Protein AF-A0A1G2BD97-F1 (afdb_monomer_lite)

Foldseek 3Di:
DDADLVVQVVLQPDDQKFWKDFADFDKAFQLVLCVVQVVLADPVLSVLCVVQVVQTGRDGPDPGDIAGDPDPPDPPDGTQMWGDAPSQWTAPPVQQKIKGLRHADPPDPDWDWDWFDDQLDLDIDTDTDHGNFAASLLSSQQSSVVSLCVVLVNDAFWRWGIKTFHDDPRDTPHIITIIRGDDRDALLVQWDPVPDALVVLAVQQVVCVVVVHDDDAFFTDSVDDQLLVLQQVLVNLLSQLQQQKAQGQPQLASRQWDADPNHIHGDRRSPIHGDDDDLEDDLSNLLSSLLRSLSSLLRHFTATSYEDECPPPDLLRQLVVLVVSCCVRTSNNVNNVVVNVVVCVVSVYDVVSNVVSNVVSSVGPSSSVSSPRRYHYPVCVVVCPPVSDDPDRDPDD

Secondary structure (DSSP, 8-state):
----HHHHHHHH---SEEEEEE-SEEEEPHHHHHHHHGGGS-HHHHHHHHHTGGGS--S-S-SS-EEE-SS---TTSPPEEEEEETTTEEEETTTTEEEES----TT---EEEEEE--TT-SS-EEEEEESSSB-HHHHHHHHHHHHHHHHTT---SEEEEEEEEEEETTEEEEEEEEEEES---BGGGG-B-TT--HHHHHHHHHHHHHHT---S-SB-B-SS-HHHHHHHHHHHHHHHHTTTEE--TTT-SGGGEEEETTEEEE---TT-EE----SS--HHHHHHHHHHHHHHHHHHSPPEEEEE--TT--HHHHHHHHHHHHHHH-HHHHHHHHHHHHHHHHTT--HHHHHHHHHHHTTSHHHHHHGGGTEEEHHHHHHHTTTT--SSS----

Structure (mmCIF, N/CA/C/O backbone):
data_AF-A0A1G2BD97-F1
#
_entry.id   AF-A0A1G2BD97-F1
#
loop_
_atom_site.group_PDB
_atom_site.id
_atom_site.type_symbol
_atom_site.label_atom_id
_atom_site.label_alt_id
_atom_site.label_comp_id
_atom_site.label_asym_id
_atom_site.label_entity_id
_atom_site.label_seq_id
_atom_site.pdbx_PDB_ins_code
_atom_site.Cartn_x
_atom_site.Cartn_y
_atom_site.Cartn_z
_atom_site.occupancy
_atom_site.B_iso_or_equiv
_atom_site.auth_seq_id
_atom_site.auth_comp_id
_atom_site.auth_asym_id
_atom_site.auth_atom_id
_atom_site.pdbx_PDB_model_num
ATOM 1 N N . MET A 1 1 ? -14.492 6.820 -13.952 1.00 38.59 1 MET A N 1
ATOM 2 C CA . MET A 1 1 ? -15.674 7.449 -13.309 1.00 38.59 1 MET A CA 1
ATOM 3 C C . MET A 1 1 ? -15.215 8.723 -12.612 1.00 38.59 1 MET A C 1
ATOM 5 O O . MET A 1 1 ? -14.287 8.653 -11.820 1.00 38.59 1 MET A O 1
ATOM 9 N N . ILE A 1 2 ? -15.790 9.882 -12.944 1.00 38.25 2 ILE A N 1
ATOM 10 C CA . ILE A 1 2 ? -15.318 11.190 -12.461 1.00 38.25 2 ILE A CA 1
ATOM 11 C C . ILE A 1 2 ? -16.111 11.569 -11.206 1.00 38.25 2 ILE A C 1
ATOM 13 O O . ILE A 1 2 ? -17.314 11.807 -11.270 1.00 38.25 2 ILE A O 1
ATOM 17 N N . LEU A 1 3 ? -15.440 11.599 -10.058 1.00 43.66 3 LEU A N 1
ATOM 18 C CA . LEU A 1 3 ? -15.994 12.122 -8.811 1.00 43.66 3 LEU A CA 1
ATOM 19 C C . LEU A 1 3 ? -16.348 13.609 -8.959 1.00 43.66 3 LEU A C 1
ATOM 21 O O . LEU A 1 3 ? -15.490 14.395 -9.336 1.00 43.66 3 LEU A O 1
ATOM 25 N N . ASP A 1 4 ? -17.556 14.055 -8.613 1.00 49.31 4 ASP A N 1
ATOM 26 C CA . ASP A 1 4 ? -17.856 15.494 -8.647 1.00 49.31 4 ASP A CA 1
ATOM 27 C C . ASP A 1 4 ? -17.074 16.242 -7.547 1.00 49.31 4 ASP A C 1
ATOM 29 O O . ASP A 1 4 ? -17.460 16.243 -6.373 1.00 49.31 4 ASP A O 1
ATOM 33 N N . ARG A 1 5 ? -15.974 16.917 -7.926 1.00 43.97 5 ARG A N 1
ATOM 34 C CA . ARG A 1 5 ? -15.131 17.717 -7.013 1.00 43.97 5 ARG A CA 1
ATOM 35 C C . ARG A 1 5 ? -15.967 18.683 -6.170 1.00 43.97 5 ARG A C 1
ATOM 37 O O . ARG A 1 5 ? -15.610 18.909 -5.015 1.00 43.97 5 ARG A O 1
ATOM 44 N N . LYS A 1 6 ? -17.065 19.249 -6.696 1.00 51.59 6 LYS A N 1
ATOM 45 C CA . LYS A 1 6 ? -17.904 20.200 -5.941 1.00 51.59 6 LYS A CA 1
ATOM 46 C C . LYS A 1 6 ? -18.540 19.556 -4.707 1.00 51.59 6 LYS A C 1
ATOM 48 O O . LYS A 1 6 ? -18.736 20.252 -3.718 1.00 51.59 6 LYS A O 1
ATOM 53 N N . LYS A 1 7 ? -18.800 18.245 -4.740 1.00 51.94 7 LYS A N 1
ATOM 54 C CA . LYS A 1 7 ? -19.331 17.478 -3.602 1.00 51.94 7 LYS A CA 1
ATOM 55 C C . LYS A 1 7 ? -18.240 17.049 -2.612 1.00 51.94 7 LYS A C 1
ATOM 57 O O . LYS A 1 7 ? -18.531 16.868 -1.438 1.00 51.94 7 LYS A O 1
ATOM 62 N N . ILE A 1 8 ? -16.988 16.916 -3.063 1.00 51.06 8 ILE A N 1
ATOM 63 C CA . ILE A 1 8 ? -15.884 16.347 -2.264 1.00 51.06 8 ILE A CA 1
ATOM 64 C C . ILE A 1 8 ? -14.983 17.411 -1.639 1.00 51.06 8 ILE A C 1
ATOM 66 O O . ILE A 1 8 ? -14.574 17.273 -0.491 1.00 51.06 8 ILE A O 1
ATOM 70 N N . VAL A 1 9 ? -14.656 18.484 -2.359 1.00 49.34 9 VAL A N 1
ATOM 71 C CA . VAL A 1 9 ? -13.725 19.512 -1.862 1.00 49.34 9 VAL A CA 1
ATOM 72 C C . VAL A 1 9 ? -14.177 20.184 -0.571 1.00 49.34 9 VAL A C 1
ATOM 74 O O . VAL A 1 9 ? -13.321 20.343 0.299 1.00 49.34 9 VAL A O 1
ATOM 77 N N . PRO A 1 10 ? -15.467 20.509 -0.370 1.00 53.56 10 PRO A N 1
ATOM 78 C CA . PRO A 1 10 ? -15.930 21.002 0.925 1.00 53.56 10 PRO A CA 1
ATOM 79 C C . PRO A 1 10 ? -15.654 20.017 2.076 1.00 53.56 10 PRO A C 1
ATOM 81 O O . PRO A 1 10 ? -15.359 20.444 3.187 1.00 53.56 10 PRO A O 1
ATOM 84 N N . LEU A 1 11 ? -15.667 18.704 1.803 1.00 51.34 11 LEU A N 1
ATOM 85 C CA . LEU A 1 11 ? -15.362 17.650 2.781 1.00 51.34 11 LEU A CA 1
ATOM 86 C C . LEU A 1 11 ? -13.851 17.476 3.023 1.00 51.34 11 LEU A C 1
ATOM 88 O O . LEU A 1 11 ? -13.441 17.027 4.092 1.00 51.34 11 LEU A O 1
ATOM 92 N N . LEU A 1 12 ? -13.009 17.834 2.047 1.00 51.12 12 LEU A N 1
ATOM 93 C CA . LEU A 1 12 ? -11.545 17.820 2.175 1.00 51.12 12 LEU A CA 1
ATOM 94 C C . LEU A 1 12 ? -11.005 19.088 2.852 1.00 51.12 12 LEU A C 1
ATOM 96 O O . LEU A 1 12 ? -10.004 19.019 3.569 1.00 51.12 12 LEU A O 1
ATOM 100 N N . GLN A 1 13 ? -11.689 20.227 2.695 1.00 48.03 13 GLN A N 1
ATOM 101 C CA . GLN A 1 13 ? -11.413 21.497 3.378 1.00 48.03 13 GLN A CA 1
ATOM 102 C C . GLN A 1 13 ? -11.859 21.453 4.846 1.00 48.03 13 GLN A C 1
ATOM 104 O O . GLN A 1 13 ? -12.668 22.244 5.326 1.00 48.03 13 GLN A O 1
ATOM 109 N N . THR A 1 14 ? -11.320 20.506 5.602 1.00 51.72 14 THR A N 1
ATOM 110 C CA . THR A 1 14 ? -11.560 20.449 7.042 1.00 51.72 14 THR A CA 1
ATOM 111 C C . THR A 1 14 ? -10.628 21.426 7.747 1.00 51.72 14 THR A C 1
ATOM 113 O O . THR A 1 14 ? -9.415 21.428 7.531 1.00 51.72 14 THR A O 1
ATOM 116 N N . LYS A 1 15 ? -11.194 22.271 8.619 1.00 54.69 15 LYS A N 1
ATOM 117 C CA . LYS A 1 15 ? -10.421 23.086 9.568 1.00 54.69 15 LYS A CA 1
ATOM 118 C C . LYS A 1 15 ? -9.355 22.198 10.228 1.00 54.69 15 LYS A C 1
ATOM 120 O O . LYS A 1 15 ? -9.660 21.078 10.636 1.00 54.69 15 LYS A O 1
ATOM 125 N N . LYS A 1 16 ? -8.118 22.700 10.392 1.00 72.69 16 LYS A N 1
ATOM 126 C CA . LYS A 1 16 ? -7.028 21.951 11.065 1.00 72.69 16 LYS A CA 1
ATOM 127 C C . LYS A 1 16 ? -7.453 21.408 12.436 1.00 72.69 16 LYS A C 1
ATOM 129 O O . LYS A 1 16 ? -6.976 20.357 12.844 1.00 72.69 16 LYS A O 1
ATOM 134 N N . LYS A 1 17 ? -8.360 22.106 13.127 1.00 84.00 17 LYS A N 1
ATOM 135 C CA . LYS A 1 17 ? -8.975 21.687 14.390 1.00 84.00 17 LYS A CA 1
ATOM 136 C C . LYS A 1 17 ? -10.422 21.254 14.151 1.00 84.00 17 LYS A C 1
ATOM 138 O O . LYS A 1 17 ? -11.190 22.012 13.561 1.00 84.00 17 LYS A O 1
ATOM 143 N N . VAL A 1 18 ? -10.779 20.080 14.660 1.00 86.12 18 VAL A N 1
ATOM 144 C CA . VAL A 1 18 ? -12.135 19.513 14.627 1.00 86.12 18 VAL A CA 1
ATOM 145 C C . VAL A 1 18 ? -12.583 19.140 16.039 1.00 86.12 18 VAL A C 1
ATOM 147 O O . VAL A 1 18 ? -11.763 19.026 16.954 1.00 86.12 18 VAL A O 1
ATOM 150 N N . LEU A 1 19 ? -13.890 18.979 16.222 1.00 87.75 19 LEU A N 1
ATOM 151 C CA . LEU A 1 19 ? -14.492 18.528 17.471 1.00 87.75 19 LEU A CA 1
ATOM 152 C C . LEU A 1 19 ? -15.050 17.123 17.271 1.00 87.75 19 LEU A C 1
ATOM 154 O O . LEU A 1 19 ? -15.710 16.854 16.270 1.00 87.75 19 LEU A O 1
ATOM 158 N N . LEU A 1 20 ? -14.758 16.240 18.218 1.00 89.81 20 LEU A N 1
ATOM 159 C CA . LEU A 1 20 ? -15.288 14.888 18.265 1.00 89.81 20 LEU A CA 1
ATOM 160 C C . LEU A 1 20 ? -16.358 14.805 19.346 1.00 89.81 20 LEU A C 1
ATOM 162 O O . LEU A 1 20 ? -16.101 15.123 20.509 1.00 89.81 20 LEU A O 1
ATOM 166 N N . TYR A 1 21 ? -17.543 14.366 18.952 1.00 88.75 21 TYR A N 1
ATOM 167 C CA . TYR A 1 21 ? -18.704 14.233 19.814 1.00 88.75 21 TYR A CA 1
ATOM 168 C C . TYR A 1 21 ? -18.969 12.757 20.112 1.00 88.75 21 TYR A C 1
ATOM 170 O O . TYR A 1 21 ? -18.804 11.919 19.219 1.00 88.75 21 TYR A O 1
ATOM 178 N N . PRO A 1 22 ? -19.381 12.432 21.345 1.00 89.56 22 PRO A N 1
ATOM 179 C CA . PRO A 1 22 ? -19.972 11.140 21.657 1.00 89.56 22 PRO A CA 1
ATOM 180 C C . PRO A 1 22 ? -21.259 10.941 20.865 1.00 89.56 22 PRO A C 1
ATOM 182 O O . PRO A 1 22 ? -22.059 11.872 20.757 1.00 89.56 22 PRO A O 1
ATOM 185 N N . VAL A 1 23 ? -21.463 9.739 20.340 1.00 86.81 23 VAL A N 1
ATOM 186 C CA . VAL A 1 23 ? -22.683 9.360 19.615 1.00 86.81 23 VAL A CA 1
ATOM 187 C C . VAL A 1 23 ? -23.145 7.970 20.012 1.00 86.81 23 VAL A C 1
ATOM 189 O O . VAL A 1 23 ? -22.402 7.222 20.653 1.00 86.81 23 VAL A O 1
ATOM 192 N N . ASP A 1 24 ? -24.369 7.640 19.617 1.00 88.06 24 ASP A N 1
ATOM 193 C CA . ASP A 1 24 ? -24.943 6.320 19.824 1.00 88.06 24 ASP A CA 1
ATOM 194 C C . ASP A 1 24 ? -24.174 5.257 19.033 1.00 88.06 24 ASP A C 1
ATOM 196 O O . ASP A 1 24 ? -23.692 5.478 17.915 1.00 88.06 24 ASP A O 1
ATOM 200 N N . GLY A 1 25 ? -24.036 4.086 19.649 1.00 91.75 25 GLY A N 1
ATOM 201 C CA . GLY A 1 25 ? -23.240 2.997 19.111 1.00 91.75 25 GLY A CA 1
ATOM 202 C C . GLY A 1 25 ? -22.527 2.191 20.186 1.00 91.75 25 GLY A C 1
ATOM 203 O O . GLY A 1 25 ? -22.730 2.393 21.385 1.00 91.75 25 GLY A O 1
ATOM 204 N N . GLU A 1 26 ? -21.659 1.284 19.750 1.00 95.88 26 GLU A N 1
ATOM 205 C CA . GLU A 1 26 ? -20.876 0.431 20.638 1.00 95.88 26 GLU A CA 1
ATOM 206 C C . GLU A 1 26 ? -19.372 0.654 20.439 1.00 95.88 26 GLU A C 1
ATOM 208 O O . GLU A 1 26 ? -18.873 0.809 19.325 1.00 95.88 26 GLU A O 1
ATOM 213 N N . VAL A 1 27 ? -18.616 0.649 21.539 1.00 97.50 27 VAL A N 1
ATOM 214 C CA . VAL A 1 27 ? -17.155 0.524 21.492 1.00 97.50 27 VAL A CA 1
ATOM 215 C C . VAL A 1 27 ? -16.786 -0.933 21.719 1.00 97.50 27 VAL A C 1
ATOM 217 O O . VAL A 1 27 ? -17.135 -1.498 22.752 1.00 97.50 27 VAL A O 1
ATOM 220 N N . TYR A 1 28 ? -16.021 -1.523 20.809 1.00 98.19 28 TYR A N 1
ATOM 221 C CA . TYR A 1 28 ? -15.452 -2.859 20.946 1.00 98.19 28 TYR A CA 1
ATOM 222 C C . TYR A 1 28 ? -13.977 -2.793 21.344 1.00 98.19 28 TYR A C 1
ATOM 224 O O . TYR A 1 28 ? -13.225 -1.911 20.907 1.00 98.19 28 TYR A O 1
ATOM 232 N N . SER A 1 29 ? -13.537 -3.777 22.135 1.00 98.25 29 SER A N 1
ATOM 233 C CA . SER A 1 29 ? -12.117 -4.119 22.163 1.00 98.25 29 SER A CA 1
ATOM 234 C C . SER A 1 29 ? -11.727 -4.669 20.785 1.00 98.25 29 SER A C 1
ATOM 236 O O . SER A 1 29 ? -12.565 -5.204 20.053 1.00 98.25 29 SER A O 1
ATOM 238 N N . VAL A 1 30 ? -10.458 -4.540 20.401 1.00 98.25 30 VAL A N 1
ATOM 239 C CA . VAL A 1 30 ? -10.002 -5.042 19.093 1.00 98.25 30 VAL A CA 1
ATOM 240 C C . VAL A 1 30 ? -10.149 -6.565 19.033 1.00 98.25 30 VAL A C 1
ATOM 242 O O . VAL A 1 30 ? -10.576 -7.111 18.018 1.00 98.25 30 VAL A O 1
ATOM 245 N N . ALA A 1 31 ? -9.847 -7.244 20.141 1.00 98.00 31 ALA A N 1
ATOM 246 C CA . ALA A 1 31 ? -9.982 -8.687 20.282 1.00 98.00 31 ALA A CA 1
ATOM 247 C C . ALA A 1 31 ? -11.433 -9.165 20.078 1.00 98.00 31 ALA A C 1
ATOM 249 O O . ALA A 1 31 ? -11.668 -10.124 19.336 1.00 98.00 31 ALA A O 1
ATOM 250 N N . ASP A 1 32 ? -12.411 -8.497 20.695 1.00 98.25 32 ASP A N 1
ATOM 251 C CA . ASP A 1 32 ? -13.823 -8.888 20.588 1.00 98.25 32 ASP A CA 1
ATOM 252 C C . ASP A 1 32 ? -14.386 -8.608 19.196 1.00 98.25 32 ASP A C 1
ATOM 254 O O . ASP A 1 32 ? -15.091 -9.453 18.639 1.00 98.25 32 ASP A O 1
ATOM 258 N N . PHE A 1 33 ? -14.003 -7.480 18.586 1.00 98.38 33 PHE A N 1
ATOM 259 C CA . PHE A 1 33 ? -14.383 -7.171 17.208 1.00 98.38 33 PHE A CA 1
ATOM 260 C C . PHE A 1 33 ? -13.887 -8.250 16.235 1.00 98.38 33 PHE A C 1
ATOM 262 O O . PHE A 1 33 ? -14.657 -8.763 15.421 1.00 98.38 33 PHE A O 1
ATOM 269 N N . VAL A 1 34 ? -12.624 -8.676 16.372 1.00 98.12 34 VAL A N 1
ATOM 270 C CA . VAL A 1 34 ? -12.059 -9.766 15.561 1.00 98.12 34 VAL A CA 1
ATOM 271 C C . VAL A 1 34 ? -12.811 -11.077 15.781 1.00 98.12 34 VAL A C 1
ATOM 273 O O . VAL A 1 34 ? -13.137 -11.757 14.809 1.00 98.12 34 VAL A O 1
ATOM 276 N N . LYS A 1 35 ? -13.124 -11.452 17.028 1.00 97.56 35 LYS A N 1
ATOM 277 C CA . LYS A 1 35 ? -13.893 -12.679 17.309 1.00 97.56 35 LYS A CA 1
ATOM 278 C C . LYS A 1 35 ? -15.258 -12.664 16.614 1.00 97.56 35 LYS A C 1
ATOM 280 O O . LYS A 1 35 ? -15.633 -13.688 16.042 1.00 97.56 35 LYS A O 1
ATOM 285 N N . LYS A 1 36 ? -15.948 -11.518 16.639 1.00 97.25 36 LYS A N 1
ATOM 286 C CA . LYS A 1 36 ? -17.275 -11.312 16.037 1.00 97.25 36 LYS A CA 1
ATOM 287 C C . LYS A 1 36 ? -17.234 -11.338 14.504 1.00 97.25 36 LYS A C 1
ATOM 289 O O . LYS A 1 36 ? -18.116 -11.930 13.891 1.00 97.25 36 LYS A O 1
ATOM 294 N N . HIS A 1 37 ? -16.208 -10.748 13.883 1.00 98.00 37 HIS A N 1
ATOM 295 C CA . HIS A 1 37 ? -16.210 -10.457 12.442 1.00 98.00 37 HIS A CA 1
ATOM 296 C C . HIS A 1 37 ? -15.144 -11.176 11.601 1.00 98.00 37 HIS A C 1
ATOM 298 O O . HIS A 1 37 ? -15.114 -10.986 10.389 1.00 98.00 37 HIS A O 1
ATOM 304 N N . LYS A 1 38 ? -14.303 -12.054 12.169 1.00 95.44 38 LYS A N 1
ATOM 305 C CA . LYS A 1 38 ? -13.243 -12.782 11.426 1.00 95.44 38 LYS A CA 1
ATOM 306 C C . LYS A 1 38 ? -13.701 -13.520 10.160 1.00 95.44 38 LYS A C 1
ATOM 308 O O . LYS A 1 38 ? -12.872 -13.783 9.297 1.00 95.44 38 LYS A O 1
ATOM 313 N N . ALA A 1 39 ? -14.987 -13.858 10.048 1.00 96.81 39 ALA A N 1
ATOM 314 C CA . ALA A 1 39 ? -15.548 -14.570 8.902 1.00 96.81 39 ALA A CA 1
ATOM 315 C C . ALA A 1 39 ? -15.475 -13.782 7.581 1.00 96.81 39 ALA A C 1
ATOM 317 O O . ALA A 1 39 ? -15.546 -14.400 6.525 1.00 96.81 39 ALA A O 1
ATOM 318 N N . VAL A 1 40 ? -15.292 -12.454 7.626 1.00 96.38 40 VAL A N 1
ATOM 319 C CA . VAL A 1 40 ? -15.112 -11.626 6.415 1.00 96.38 40 VAL A CA 1
ATOM 320 C C . VAL A 1 40 ? -13.739 -11.804 5.756 1.00 96.38 40 VAL A C 1
ATOM 322 O O . VAL A 1 40 ? -13.516 -11.308 4.659 1.00 96.38 40 VAL A O 1
ATOM 325 N N . LEU A 1 41 ? -12.801 -12.485 6.422 1.00 96.56 41 LEU A N 1
ATOM 326 C CA . LEU A 1 41 ? -11.451 -12.734 5.920 1.00 96.56 41 LEU A CA 1
ATOM 327 C C . LEU A 1 41 ? -11.293 -14.181 5.449 1.00 96.56 41 LEU A C 1
ATOM 329 O O . LEU A 1 41 ? -11.968 -15.091 5.942 1.00 96.56 41 LEU A O 1
ATOM 333 N N . SER A 1 42 ? -10.342 -14.423 4.548 1.00 95.75 42 SER A N 1
ATOM 334 C CA . SER A 1 42 ? -10.014 -15.778 4.092 1.00 95.75 42 SER A CA 1
ATOM 335 C C . SER A 1 42 ? -9.467 -16.653 5.230 1.00 95.75 42 SER A C 1
ATOM 337 O O . SER A 1 42 ? -8.980 -16.165 6.252 1.00 95.75 42 SER A O 1
ATOM 339 N N . LYS A 1 43 ? -9.483 -17.983 5.057 1.00 96.75 43 LYS A N 1
ATOM 340 C CA . LYS A 1 43 ? -8.940 -18.923 6.061 1.00 96.75 43 LYS A CA 1
ATOM 341 C C . LYS A 1 43 ? -7.475 -18.633 6.414 1.00 96.75 43 LYS A C 1
ATOM 343 O O . LYS A 1 43 ? -7.094 -18.751 7.578 1.00 96.75 43 LYS A O 1
ATOM 348 N N . HIS A 1 44 ? -6.666 -18.252 5.425 1.00 96.12 44 HIS A N 1
ATOM 349 C CA . HIS A 1 44 ? -5.260 -17.904 5.628 1.00 96.12 44 HIS A CA 1
ATOM 350 C C . HIS A 1 44 ? -5.108 -16.637 6.485 1.00 96.12 44 HIS A C 1
ATOM 352 O O . HIS A 1 44 ? -4.363 -16.620 7.462 1.00 96.12 44 HIS A O 1
ATOM 358 N N . GLU A 1 45 ? -5.882 -15.599 6.187 1.00 98.00 45 GLU A N 1
ATOM 359 C CA . GLU A 1 45 ? -5.876 -14.340 6.938 1.00 98.00 45 GLU A CA 1
ATOM 360 C C . GLU A 1 45 ? -6.386 -14.517 8.373 1.00 98.00 45 GLU A C 1
ATOM 362 O O . GLU A 1 45 ? -5.810 -13.980 9.322 1.00 98.00 45 GLU A O 1
ATOM 367 N N . GLN A 1 46 ? -7.414 -15.348 8.564 1.00 98.12 46 GLN A N 1
ATOM 368 C CA . GLN A 1 46 ? -7.887 -15.729 9.897 1.00 98.12 46 GLN A CA 1
ATOM 369 C C . GLN A 1 46 ? -6.794 -16.429 10.719 1.00 98.12 46 GLN A C 1
ATOM 371 O O . GLN A 1 46 ? -6.713 -16.223 11.933 1.00 98.12 46 GLN A O 1
ATOM 376 N N . LEU A 1 47 ? -5.936 -17.235 10.084 1.00 97.62 47 LEU A N 1
ATOM 377 C CA . LEU A 1 47 ? -4.806 -17.879 10.754 1.00 97.62 47 LEU A CA 1
ATOM 378 C C . LEU A 1 47 ? -3.760 -16.852 11.214 1.00 97.62 47 LEU A C 1
ATOM 380 O O . LEU A 1 47 ? -3.277 -16.951 12.343 1.00 97.62 47 LEU A O 1
ATOM 384 N N . ILE A 1 48 ? -3.463 -15.837 10.396 1.00 98.19 48 ILE A N 1
ATOM 385 C CA . ILE A 1 48 ? -2.570 -14.728 10.778 1.00 98.19 48 ILE A CA 1
ATOM 386 C C . ILE A 1 48 ? -3.119 -14.010 12.015 1.00 98.19 48 ILE A C 1
ATOM 388 O O . ILE A 1 48 ? -2.382 -13.806 12.985 1.00 98.19 48 ILE A O 1
ATOM 392 N N . LEU A 1 49 ? -4.415 -13.678 12.027 1.00 97.62 49 LEU A N 1
ATOM 393 C CA . LEU A 1 49 ? -5.057 -13.062 13.193 1.00 97.62 49 LEU A CA 1
ATOM 394 C C . LEU A 1 49 ? -4.972 -13.957 14.431 1.00 97.62 49 LEU A C 1
ATOM 396 O O . LEU A 1 49 ? -4.609 -13.481 15.503 1.00 97.62 49 LEU A O 1
ATOM 400 N N . LYS A 1 50 ? -5.253 -15.258 14.293 1.00 97.38 50 LYS A N 1
ATOM 401 C CA . LYS A 1 50 ? -5.188 -16.222 15.401 1.00 97.38 50 LYS A CA 1
ATOM 402 C C . LYS A 1 50 ? -3.786 -16.291 16.015 1.00 97.38 50 LYS A C 1
ATOM 404 O O . LYS A 1 50 ? -3.653 -16.213 17.233 1.00 97.38 50 LYS A O 1
ATOM 409 N N . ASN A 1 51 ? -2.746 -16.389 15.188 1.00 97.06 51 ASN A N 1
ATOM 410 C CA . ASN A 1 51 ? -1.354 -16.498 15.645 1.00 97.06 51 ASN A CA 1
ATOM 411 C C . ASN A 1 51 ? -0.857 -15.231 16.358 1.00 97.06 51 ASN A C 1
ATOM 413 O O . ASN A 1 51 ? 0.063 -15.283 17.174 1.00 97.06 51 ASN A O 1
ATOM 417 N N . ASN A 1 52 ? -1.482 -14.092 16.063 1.00 97.31 52 ASN A N 1
ATOM 418 C CA . ASN A 1 52 ? -1.098 -12.779 16.569 1.00 97.31 52 ASN A CA 1
ATOM 419 C C . ASN A 1 52 ? -2.146 -12.179 17.516 1.00 97.31 52 ASN A C 1
ATOM 421 O O . ASN A 1 52 ? -2.025 -11.017 17.898 1.00 97.31 52 ASN A O 1
ATOM 425 N N . PHE A 1 53 ? -3.139 -12.969 17.939 1.00 95.88 53 PHE A N 1
ATOM 426 C CA . PHE A 1 53 ? -4.276 -12.494 18.727 1.00 95.88 53 PHE A CA 1
ATOM 427 C C . PHE A 1 53 ? -3.845 -11.854 20.052 1.00 95.88 53 PHE A C 1
ATOM 429 O O . PHE A 1 53 ? -4.401 -10.843 20.462 1.00 95.88 53 PHE A O 1
ATOM 436 N N . ARG A 1 54 ? -2.772 -12.375 20.663 1.00 95.88 54 ARG A N 1
ATOM 437 C CA . ARG A 1 54 ? -2.150 -11.840 21.888 1.00 95.88 54 ARG A CA 1
ATOM 438 C C . ARG A 1 54 ? -1.684 -10.381 21.793 1.00 95.88 54 ARG A C 1
ATOM 440 O O . ARG A 1 54 ? -1.390 -9.775 22.815 1.00 95.88 54 ARG A O 1
ATOM 447 N N . PHE A 1 55 ? -1.536 -9.837 20.583 1.00 95.31 55 PHE A N 1
ATOM 448 C CA . PHE A 1 55 ? -1.154 -8.438 20.372 1.00 95.31 55 PHE A CA 1
ATOM 449 C C . PHE A 1 55 ? -2.362 -7.497 20.281 1.00 95.31 55 PHE A C 1
ATOM 451 O O . PHE A 1 55 ? -2.175 -6.283 20.215 1.00 95.31 55 PHE A O 1
ATOM 458 N N . LEU A 1 56 ? -3.585 -8.031 20.241 1.00 96.62 56 LEU A N 1
ATOM 459 C CA . LEU A 1 56 ? -4.806 -7.245 20.122 1.00 96.62 56 LEU A CA 1
ATOM 460 C C . LEU A 1 56 ? -5.281 -6.780 21.499 1.00 96.62 56 LEU A C 1
ATOM 462 O O . LEU A 1 56 ? -5.238 -7.529 22.471 1.00 96.62 56 LEU A O 1
ATOM 466 N N . SER A 1 57 ? -5.764 -5.537 21.582 1.00 94.12 57 SER A N 1
ATOM 467 C CA . SER A 1 57 ? -6.321 -5.012 22.831 1.00 94.12 57 SER A CA 1
ATOM 468 C C . SER A 1 57 ? -7.595 -5.763 23.217 1.00 94.12 57 SER A C 1
ATOM 470 O O . SER A 1 57 ? -8.567 -5.755 22.460 1.00 94.12 57 SER A O 1
ATOM 472 N N . GLU A 1 58 ? -7.604 -6.339 24.419 1.00 94.94 58 GLU A N 1
ATOM 473 C CA . GLU A 1 58 ? -8.782 -6.958 25.046 1.00 94.94 58 GLU A CA 1
ATOM 474 C C . GLU A 1 58 ? -9.625 -5.952 25.840 1.00 94.94 58 GLU A C 1
ATOM 476 O O . GLU A 1 58 ? -10.768 -6.225 26.193 1.00 94.94 58 GLU A O 1
ATOM 481 N N . LYS A 1 59 ? -9.085 -4.758 26.112 1.00 93.12 59 LYS A N 1
ATOM 482 C CA . LYS A 1 59 ? -9.782 -3.712 26.868 1.00 93.12 59 LYS A CA 1
ATOM 483 C C . LYS A 1 59 ? -10.317 -2.634 25.933 1.00 93.12 59 LYS A C 1
ATOM 485 O O . LYS A 1 59 ? -9.610 -2.166 25.036 1.00 93.12 59 LYS A O 1
ATOM 490 N N . LYS A 1 60 ? -11.559 -2.212 26.181 1.00 89.81 60 LYS A N 1
ATOM 491 C CA . LYS A 1 60 ? -12.155 -1.017 25.569 1.00 89.81 60 LYS A CA 1
ATOM 492 C C . LYS A 1 60 ? -11.430 0.213 26.123 1.00 89.81 60 LYS A C 1
ATOM 494 O O . LYS A 1 60 ? -11.295 0.352 27.337 1.00 89.81 60 LYS A O 1
ATOM 499 N N . LYS A 1 61 ? -10.932 1.089 25.246 1.00 92.12 61 LYS A N 1
ATOM 500 C CA . LYS A 1 61 ? -10.237 2.325 25.654 1.00 92.12 61 LYS A CA 1
ATOM 501 C C . LYS A 1 61 ? -11.182 3.515 25.825 1.00 92.12 61 LYS A C 1
ATOM 503 O O . LYS A 1 61 ? -10.844 4.478 26.504 1.00 92.12 61 LYS A O 1
ATOM 508 N N . PHE A 1 62 ? -12.349 3.444 25.197 1.00 93.81 62 PHE A N 1
ATOM 509 C CA . PHE A 1 62 ? -13.354 4.496 25.186 1.00 93.81 62 PHE A CA 1
ATOM 510 C C . PHE A 1 62 ? -14.675 3.943 25.712 1.00 93.81 62 PHE A C 1
ATOM 512 O O . PHE A 1 62 ? -14.977 2.767 25.515 1.00 93.81 62 PHE A O 1
ATOM 519 N N . ASN A 1 63 ? -15.460 4.808 26.352 1.00 91.69 63 ASN A N 1
ATOM 520 C CA . ASN A 1 63 ? -16.785 4.451 26.863 1.00 91.69 63 ASN A CA 1
ATOM 521 C C . ASN A 1 63 ? -17.882 4.609 25.801 1.00 91.69 63 ASN A C 1
ATOM 523 O O . ASN A 1 63 ? -18.927 3.982 25.908 1.00 91.69 63 ASN A O 1
ATOM 527 N N . PHE A 1 64 ? -17.642 5.445 24.790 1.00 92.00 64 PHE A N 1
ATOM 528 C CA . PHE A 1 64 ? -18.584 5.770 23.723 1.00 92.00 64 PHE A CA 1
ATOM 529 C C . PHE A 1 64 ? -17.838 5.985 22.397 1.00 92.00 64 PHE A C 1
ATOM 531 O O . PHE A 1 64 ? -16.679 6.426 22.418 1.00 92.00 64 PHE A O 1
ATOM 538 N N . PRO A 1 65 ? -18.473 5.689 21.249 1.00 93.19 65 PRO A N 1
ATOM 539 C CA . PRO A 1 65 ? -17.972 6.075 19.936 1.00 93.19 65 PRO A CA 1
ATOM 540 C C . PRO A 1 65 ? -17.776 7.586 19.824 1.00 93.19 65 PRO A C 1
ATOM 542 O O . PRO A 1 65 ? -18.537 8.369 20.391 1.00 93.19 65 PRO A O 1
ATOM 545 N N . LEU A 1 66 ? -16.765 7.996 19.060 1.00 92.06 66 LEU A N 1
ATOM 546 C CA . LEU A 1 66 ? -16.465 9.401 18.791 1.00 92.06 66 LEU A CA 1
ATOM 547 C C . LEU A 1 66 ? -16.570 9.698 17.300 1.00 92.06 66 LEU A C 1
ATOM 549 O O . LEU A 1 66 ? -15.999 8.967 16.483 1.00 92.06 66 LEU A O 1
ATOM 553 N N . ILE A 1 67 ? -17.237 10.798 16.953 1.00 88.94 67 ILE A N 1
ATOM 554 C CA . ILE A 1 67 ? -17.410 11.228 15.566 1.00 88.94 67 ILE A CA 1
ATOM 555 C C . ILE A 1 67 ? -17.236 12.738 15.402 1.00 88.94 67 ILE A C 1
ATOM 557 O O . ILE A 1 67 ? -17.594 13.531 16.269 1.00 88.94 67 ILE A O 1
ATOM 561 N N . CYS A 1 68 ? -16.680 13.145 14.270 1.00 85.38 68 CYS A N 1
ATOM 562 C CA . CYS A 1 68 ? -16.656 14.524 13.820 1.00 85.38 68 CYS A CA 1
ATOM 563 C C . CYS A 1 68 ? -18.033 14.836 13.244 1.00 85.38 68 CYS A C 1
ATOM 565 O O . CYS A 1 68 ? -18.346 14.400 12.141 1.00 85.38 68 CYS A O 1
ATOM 567 N N . ASN A 1 69 ? -18.845 15.573 13.993 1.00 69.38 69 ASN A N 1
ATOM 568 C CA . ASN A 1 69 ? -20.135 16.056 13.523 1.00 69.38 69 ASN A CA 1
ATOM 569 C C . ASN A 1 69 ? -20.149 17.589 13.588 1.00 69.38 69 ASN A C 1
ATOM 571 O O . ASN A 1 69 ? -19.627 18.181 14.535 1.00 69.38 69 ASN A O 1
ATOM 575 N N . THR A 1 70 ? -20.722 18.231 12.575 1.00 53.81 70 THR A N 1
ATOM 576 C CA . THR A 1 70 ? -21.064 19.661 12.604 1.00 53.81 70 THR A CA 1
ATOM 577 C C . THR A 1 70 ? -22.376 19.925 13.351 1.00 53.81 70 THR A C 1
ATOM 579 O O . THR A 1 70 ? -22.595 21.047 13.795 1.00 53.81 70 THR A O 1
ATOM 582 N N . GLU A 1 71 ? -23.200 18.895 13.548 1.00 52.78 71 GLU A N 1
ATOM 583 C CA . GLU A 1 71 ? -24.569 18.936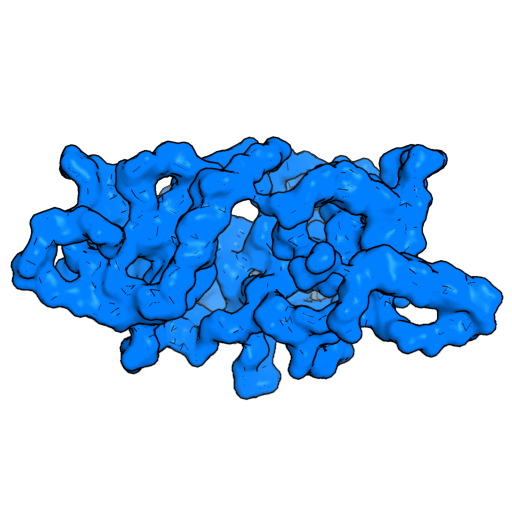 14.078 1.00 52.78 71 GLU A CA 1
ATOM 584 C C . GLU A 1 71 ? -24.796 17.809 15.108 1.00 52.78 71 GLU A C 1
ATOM 586 O O . GLU A 1 71 ? -25.707 16.998 14.986 1.00 52.78 71 GLU A O 1
ATOM 591 N N . ALA A 1 72 ? -23.920 17.662 16.110 1.00 50.31 72 ALA A N 1
ATOM 592 C CA . ALA A 1 72 ? -24.170 16.674 17.164 1.00 50.31 72 ALA A CA 1
ATOM 593 C C . ALA A 1 72 ? -25.310 17.144 18.081 1.00 50.31 72 ALA A C 1
ATOM 595 O O . ALA A 1 72 ? -25.113 18.005 18.943 1.00 50.31 72 ALA A O 1
ATOM 596 N N . ASP A 1 73 ? -26.474 16.516 17.920 1.00 48.00 73 ASP A N 1
ATOM 597 C CA . ASP A 1 73 ? -27.714 16.739 18.674 1.00 48.00 73 ASP A CA 1
ATOM 598 C C . ASP A 1 73 ? -27.637 16.421 20.177 1.00 48.00 73 ASP A C 1
ATOM 600 O O . ASP A 1 73 ? -28.542 16.764 20.938 1.00 48.00 73 ASP A O 1
ATOM 604 N N . ASN A 1 74 ? -26.539 15.839 20.670 1.00 50.88 74 ASN A N 1
ATOM 605 C CA . ASN A 1 74 ? -26.401 15.495 22.085 1.00 50.88 74 ASN A CA 1
ATOM 606 C C . ASN A 1 74 ? -25.445 16.437 22.834 1.00 50.88 74 ASN A C 1
ATOM 608 O O . ASN A 1 74 ? -24.285 16.130 23.106 1.00 50.88 74 ASN A O 1
ATOM 612 N N . LYS A 1 75 ? -25.973 17.599 23.245 1.00 53.94 75 LYS A N 1
ATOM 613 C CA . LYS A 1 75 ? -25.267 18.648 24.017 1.00 53.94 75 LYS A CA 1
ATOM 614 C C . LYS A 1 75 ? -24.845 18.245 25.447 1.00 53.94 75 LYS A C 1
ATOM 616 O O . LYS A 1 75 ? -24.311 19.081 26.172 1.00 53.94 75 LYS A O 1
ATOM 621 N N . LYS A 1 76 ? -25.093 17.006 25.897 1.00 60.91 76 LYS A N 1
ATOM 622 C CA . LYS A 1 76 ? -24.880 16.599 27.304 1.00 60.91 76 LYS A CA 1
ATOM 623 C C . LYS A 1 76 ? -23.421 16.303 27.660 1.00 60.91 76 LYS A C 1
ATOM 625 O O . LYS A 1 76 ? -23.038 16.495 28.810 1.00 60.91 76 LYS A O 1
ATOM 630 N N . ILE A 1 77 ? -22.602 15.864 26.703 1.00 71.19 77 ILE A N 1
ATOM 631 C CA . ILE A 1 77 ? -21.181 15.573 26.934 1.00 71.19 77 ILE A CA 1
ATOM 632 C C . ILE A 1 77 ? -20.335 16.561 26.133 1.00 71.19 77 ILE A C 1
ATOM 634 O O . ILE A 1 77 ? -20.570 16.781 24.946 1.00 71.19 77 ILE A O 1
ATOM 638 N N . LYS A 1 78 ? -19.342 17.173 26.792 1.00 80.88 78 LYS A N 1
ATOM 639 C CA . LYS A 1 78 ? -18.447 18.138 26.145 1.00 80.88 78 LYS A CA 1
ATOM 640 C C . LYS A 1 78 ? -17.670 17.463 25.003 1.00 80.88 78 LYS A C 1
ATOM 642 O O . LYS A 1 78 ? -17.105 16.391 25.227 1.00 80.88 78 LYS A O 1
ATOM 647 N N . PRO A 1 79 ? -17.591 18.090 23.815 1.00 86.69 79 PRO A N 1
ATOM 648 C CA . PRO A 1 79 ? -16.798 17.556 22.717 1.00 86.69 79 PRO A CA 1
ATOM 649 C C . PRO A 1 79 ? -15.308 17.530 23.054 1.00 86.69 79 PRO A C 1
ATOM 651 O O . PRO A 1 79 ? -14.801 18.370 23.804 1.00 86.69 79 PRO A O 1
ATOM 654 N N . ILE A 1 80 ? -14.595 16.596 22.432 1.00 90.12 80 ILE A N 1
ATOM 655 C CA . ILE A 1 80 ? -13.144 16.463 22.536 1.00 90.12 80 ILE A CA 1
ATOM 656 C C . ILE A 1 80 ? -12.498 17.169 21.345 1.00 90.12 80 ILE A C 1
ATOM 658 O O . ILE A 1 80 ? -12.854 16.933 20.191 1.00 90.12 80 ILE A O 1
ATOM 662 N N . GLN A 1 81 ? -11.525 18.036 21.614 1.00 91.06 81 GLN A N 1
ATOM 663 C CA . GLN A 1 81 ? -10.775 18.709 20.560 1.00 91.06 81 GLN A CA 1
ATOM 664 C C . GLN A 1 81 ? -9.763 17.756 19.914 1.00 91.06 81 GLN A C 1
ATOM 666 O O . GLN A 1 81 ? -8.964 17.125 20.603 1.00 91.06 81 GLN A O 1
ATOM 671 N N . ALA A 1 82 ? -9.761 17.708 18.584 1.00 91.88 82 ALA A N 1
ATOM 672 C CA . ALA A 1 82 ? -8.849 16.898 17.788 1.00 91.88 82 ALA A CA 1
ATOM 673 C C . ALA A 1 82 ? -8.263 17.706 16.620 1.00 91.88 82 ALA A C 1
ATOM 675 O O . ALA A 1 82 ? -8.746 18.791 16.274 1.00 91.88 82 ALA A O 1
ATOM 676 N N . LEU A 1 83 ? -7.216 17.172 15.995 1.00 89.81 83 LEU A N 1
ATOM 677 C CA . LEU A 1 83 ? -6.723 17.665 14.712 1.00 89.81 83 LEU A CA 1
ATOM 678 C C . LEU A 1 83 ? -7.317 16.853 13.567 1.00 89.81 83 LEU A C 1
ATOM 680 O O . LEU A 1 83 ? -7.427 15.633 13.648 1.00 89.81 83 LEU A O 1
ATOM 684 N N . SER A 1 84 ? -7.676 17.527 12.485 1.00 86.44 84 SER A N 1
ATOM 685 C CA . SER A 1 84 ? -8.046 16.861 11.241 1.00 86.44 84 SER A CA 1
ATOM 686 C C . SER A 1 84 ? -6.805 16.221 10.611 1.00 86.44 84 SER A C 1
ATOM 688 O O . SER A 1 84 ? -5.824 16.925 10.374 1.00 86.44 84 SER A O 1
ATOM 690 N N . VAL A 1 85 ? -6.837 14.911 10.334 1.00 81.81 85 VAL A N 1
ATOM 691 C CA . VAL A 1 85 ? -5.757 14.208 9.617 1.00 81.81 85 VAL A CA 1
ATOM 692 C C . VAL A 1 85 ? -6.346 13.322 8.515 1.00 81.81 85 VAL A C 1
ATOM 694 O O . VAL A 1 85 ? -7.107 12.395 8.778 1.00 81.81 85 VAL A O 1
ATOM 697 N N . GLY A 1 86 ? -6.038 13.628 7.255 1.00 76.69 86 GLY A N 1
ATOM 698 C CA . GLY A 1 86 ? -6.646 12.961 6.099 1.00 76.69 86 GLY A CA 1
ATOM 699 C C . GLY A 1 86 ? -8.156 13.215 5.944 1.00 76.69 86 GLY A C 1
ATOM 700 O O . GLY A 1 86 ? -8.801 13.888 6.755 1.00 76.69 86 GLY A O 1
ATOM 701 N N . SER A 1 87 ? -8.744 12.654 4.887 1.00 76.00 87 SER A N 1
ATOM 702 C CA . SER A 1 87 ? -10.138 12.915 4.490 1.00 76.00 87 SER A CA 1
ATOM 703 C C . SER A 1 87 ? -11.180 12.394 5.486 1.00 76.00 87 SER A C 1
ATOM 705 O O . SER A 1 87 ? -12.186 13.057 5.710 1.00 76.00 87 SER A O 1
ATOM 707 N N . ARG A 1 88 ? -10.920 11.251 6.137 1.00 83.94 88 ARG A N 1
ATOM 708 C CA . ARG A 1 88 ? -11.873 10.562 7.036 1.00 83.94 88 ARG A CA 1
ATOM 709 C C . ARG A 1 88 ? -11.380 10.322 8.468 1.00 83.94 88 ARG A C 1
ATOM 711 O O . ARG A 1 88 ? -11.981 9.523 9.183 1.00 83.94 88 ARG A O 1
ATOM 718 N N . SER A 1 89 ? -10.288 10.964 8.890 1.00 89.81 89 SER A N 1
ATOM 719 C CA . SER A 1 89 ? -9.689 10.695 10.207 1.00 89.81 89 SER A CA 1
ATOM 720 C C . SER A 1 89 ? -9.461 11.950 11.049 1.00 89.81 89 SER A C 1
ATOM 722 O O . SER A 1 89 ? -9.343 13.069 10.538 1.00 89.81 89 SER A O 1
ATOM 724 N N . ALA A 1 90 ? -9.389 11.753 12.361 1.00 92.00 90 ALA A N 1
ATOM 725 C CA . ALA A 1 90 ? -9.045 12.781 13.337 1.00 92.00 90 ALA A CA 1
ATOM 726 C C . ALA A 1 90 ? -7.998 12.258 14.331 1.00 92.00 90 ALA A C 1
ATOM 728 O O . ALA A 1 90 ? -7.963 11.067 14.635 1.00 92.00 90 ALA A O 1
ATOM 729 N N . LEU A 1 91 ? -7.144 13.148 14.834 1.00 93.38 91 LEU A N 1
ATOM 730 C CA . LEU A 1 91 ? -6.046 12.851 15.751 1.00 93.38 91 LEU A CA 1
ATOM 731 C C . LEU A 1 91 ? -6.276 13.524 17.106 1.00 93.38 91 LEU A C 1
ATOM 733 O O . LEU A 1 91 ? -6.271 14.751 17.224 1.00 93.38 91 LEU A O 1
ATOM 737 N N . LEU A 1 92 ? -6.404 12.700 18.139 1.00 94.06 92 LEU A N 1
ATOM 738 C CA . LEU A 1 92 ? -6.327 13.088 19.541 1.00 94.06 92 LEU A CA 1
ATOM 739 C C . LEU A 1 92 ? -4.848 13.235 19.921 1.00 94.06 92 LEU A C 1
ATOM 741 O O . LEU A 1 92 ? -4.143 12.247 20.136 1.00 94.06 92 LEU A O 1
ATOM 745 N N . VAL A 1 93 ? -4.350 14.475 19.907 1.00 90.38 93 VAL A N 1
ATOM 746 C CA . VAL A 1 93 ? -2.906 14.775 19.966 1.00 90.38 93 VAL A CA 1
ATOM 747 C C . VAL A 1 93 ? -2.279 14.361 21.294 1.00 90.38 93 VAL A C 1
ATOM 749 O O . VAL A 1 93 ? -1.193 13.782 21.293 1.00 90.38 93 VAL A O 1
ATOM 752 N N . LYS A 1 94 ? -2.949 14.635 22.421 1.00 90.44 94 LYS A N 1
ATOM 753 C CA . LYS A 1 94 ? -2.410 14.337 23.759 1.00 90.44 94 LYS A CA 1
ATOM 754 C C . LYS A 1 94 ? -2.269 12.830 23.972 1.00 90.44 94 LYS A C 1
ATOM 756 O O . LYS A 1 94 ? -1.285 12.365 24.536 1.00 90.44 94 LYS A O 1
ATOM 761 N N . GLU A 1 95 ? -3.227 12.072 23.460 1.00 92.56 95 GLU A N 1
ATOM 762 C CA . GLU A 1 95 ? -3.329 10.624 23.585 1.00 92.56 95 GLU A CA 1
ATOM 763 C C . GLU A 1 95 ? -2.539 9.886 22.495 1.00 92.56 95 GLU A C 1
ATOM 765 O O . GLU A 1 95 ? -2.339 8.673 22.601 1.00 92.56 95 GLU A O 1
ATOM 770 N N . LYS A 1 96 ? -2.103 10.599 21.446 1.00 93.88 96 LYS A N 1
ATOM 771 C CA . LYS A 1 96 ? -1.522 10.040 20.217 1.00 93.88 96 LYS A CA 1
ATOM 772 C C . LYS A 1 96 ? -2.408 8.942 19.624 1.00 93.88 96 LYS A C 1
ATOM 774 O O . LYS A 1 96 ? -1.942 7.830 19.363 1.00 93.88 96 LYS A O 1
ATOM 779 N N . ILE A 1 97 ? -3.704 9.231 19.487 1.00 95.31 97 ILE A N 1
ATOM 780 C CA . ILE A 1 97 ? -4.698 8.303 18.930 1.00 95.31 97 ILE A CA 1
ATOM 781 C C . ILE A 1 97 ? -5.320 8.910 17.683 1.00 95.31 97 ILE A C 1
ATOM 783 O O . ILE A 1 97 ? -5.992 9.938 17.755 1.00 95.31 97 ILE A O 1
ATOM 787 N N . LYS A 1 98 ? -5.140 8.240 16.546 1.00 95.19 98 LYS A N 1
ATOM 788 C CA . LYS A 1 98 ? -5.903 8.510 15.330 1.00 95.19 98 LYS A CA 1
ATOM 789 C C . LYS A 1 98 ? -7.177 7.680 15.343 1.00 95.19 98 LYS A C 1
ATOM 791 O O . LYS A 1 98 ? -7.117 6.477 15.575 1.00 95.19 98 LYS A O 1
ATOM 796 N N . ILE A 1 99 ? -8.301 8.304 15.028 1.00 95.75 99 ILE A N 1
ATOM 797 C CA . ILE A 1 99 ? -9.566 7.626 14.760 1.00 95.75 99 ILE A CA 1
ATOM 798 C C . ILE A 1 99 ? -9.812 7.737 13.254 1.00 95.75 99 ILE A C 1
ATOM 800 O O . ILE A 1 99 ? -10.042 8.835 12.748 1.00 95.75 99 ILE A O 1
ATOM 804 N N . LYS A 1 100 ? -9.691 6.621 12.529 1.00 94.25 100 LYS A N 1
ATOM 805 C CA . LYS A 1 100 ? -9.977 6.516 11.087 1.00 94.25 100 LYS A CA 1
ATOM 806 C C . LYS A 1 100 ? -11.436 6.115 10.900 1.00 94.25 100 LYS A C 1
ATOM 808 O O . LYS A 1 100 ? -11.879 5.184 11.559 1.00 94.25 100 LYS A O 1
ATOM 813 N N . GLY A 1 101 ? -12.162 6.786 10.007 1.00 92.44 101 GLY A N 1
ATOM 814 C CA . GLY A 1 101 ? -13.587 6.523 9.784 1.00 92.44 101 GLY A CA 1
ATOM 815 C C . GLY A 1 101 ? -14.515 7.302 10.716 1.00 92.44 101 GLY A C 1
ATOM 816 O O . GLY A 1 101 ? -15.586 6.814 11.037 1.00 92.44 101 GLY A O 1
ATOM 817 N N . CYS A 1 102 ? -14.110 8.484 11.183 1.00 91.00 102 CYS A N 1
ATOM 818 C CA . CYS A 1 102 ? -14.897 9.271 12.135 1.00 91.00 102 CYS A CA 1
ATOM 819 C C . CYS A 1 102 ? -15.438 10.580 11.556 1.00 91.00 102 CYS A C 1
ATOM 821 O O . CYS A 1 102 ? -15.797 11.462 12.324 1.00 91.00 102 CYS A O 1
ATOM 823 N N . LYS A 1 103 ? -15.439 10.774 10.236 1.00 85.69 103 LYS A N 1
ATOM 824 C CA . LYS A 1 103 ? -15.936 12.005 9.592 1.00 85.69 103 LYS A CA 1
ATOM 825 C C . LYS A 1 103 ? -17.139 11.696 8.716 1.00 85.69 103 LYS A C 1
ATOM 827 O O . LYS A 1 103 ? -17.140 11.993 7.525 1.00 85.69 103 LYS A O 1
ATOM 832 N N . MET A 1 104 ? -18.118 11.025 9.309 1.00 77.38 104 MET A N 1
ATOM 833 C CA . MET A 1 104 ? -19.366 10.711 8.631 1.00 77.38 104 MET A CA 1
ATOM 834 C C . MET A 1 104 ? -20.055 12.000 8.197 1.00 77.38 104 MET A C 1
ATOM 836 O O . MET A 1 104 ? -20.161 12.943 8.981 1.00 77.38 104 MET A O 1
ATOM 840 N N . ASN A 1 105 ? -20.536 12.022 6.960 1.00 69.25 105 ASN A N 1
ATOM 841 C CA . ASN A 1 105 ? -21.468 13.044 6.522 1.00 69.25 105 ASN A CA 1
ATOM 842 C C . ASN A 1 105 ? -22.877 12.449 6.556 1.00 69.25 105 ASN A C 1
ATOM 844 O O . ASN A 1 105 ? -23.238 11.674 5.677 1.00 69.25 105 ASN A O 1
ATOM 848 N N . LEU A 1 106 ? -23.644 12.809 7.585 1.00 60.25 106 LEU A N 1
ATOM 849 C CA . LEU A 1 106 ? -25.017 12.340 7.807 1.00 60.25 106 LEU A CA 1
ATOM 850 C C . LEU A 1 106 ? -25.984 12.746 6.686 1.00 60.25 106 LEU A C 1
ATOM 852 O O . LEU A 1 106 ? -27.001 12.096 6.486 1.00 60.25 106 LEU A O 1
ATOM 856 N N . ASN A 1 107 ? -25.639 13.795 5.938 1.00 57.66 107 ASN A N 1
ATOM 857 C CA . ASN A 1 107 ? -26.510 14.421 4.948 1.00 57.66 107 ASN A CA 1
ATOM 858 C C . ASN A 1 107 ? -26.153 14.025 3.505 1.00 57.66 107 ASN A C 1
ATOM 860 O O . ASN A 1 107 ? -26.587 14.694 2.566 1.00 57.66 107 ASN A O 1
ATOM 864 N N . SER A 1 108 ? -25.306 13.008 3.291 1.00 60.69 108 SER A N 1
ATOM 865 C CA . SER A 1 108 ? -24.851 12.681 1.938 1.00 60.69 108 SER A CA 1
ATOM 866 C C . SER A 1 108 ? -24.633 11.192 1.679 1.00 60.69 108 SER A C 1
ATOM 868 O O . SER A 1 108 ? -23.784 10.578 2.321 1.00 60.69 108 SER A O 1
ATOM 870 N N . ASP A 1 109 ? -25.243 10.682 0.608 1.00 65.12 109 ASP A N 1
ATOM 871 C CA . ASP A 1 109 ? -24.942 9.376 -0.010 1.00 65.12 109 ASP A CA 1
ATOM 872 C C . ASP A 1 109 ? -23.624 9.403 -0.813 1.00 65.12 109 ASP A C 1
ATOM 874 O O . ASP A 1 109 ? -23.488 8.795 -1.877 1.00 65.12 109 ASP A O 1
ATOM 878 N N . VAL A 1 110 ? -22.643 10.194 -0.371 1.00 67.94 110 VAL A N 1
ATOM 879 C CA . VAL A 1 110 ? -21.371 10.324 -1.082 1.00 67.94 110 VAL A CA 1
ATOM 880 C C . VAL A 1 110 ? -20.568 9.049 -0.864 1.00 67.94 110 VAL A C 1
ATOM 882 O O . VAL A 1 110 ? -20.133 8.748 0.246 1.00 67.94 110 VAL A O 1
ATOM 885 N N . CYS A 1 111 ? -20.324 8.335 -1.956 1.00 70.19 111 CYS A N 1
ATOM 886 C CA . CYS A 1 111 ? -19.407 7.209 -2.000 1.00 70.19 111 CYS A CA 1
ATOM 887 C C . CYS A 1 111 ? -18.116 7.580 -2.739 1.00 70.19 111 CYS A C 1
ATOM 889 O O . CYS A 1 111 ? -18.125 8.375 -3.683 1.00 70.19 111 CYS A O 1
ATOM 891 N N . PHE A 1 112 ? -17.001 6.970 -2.338 1.00 66.75 112 PHE A N 1
ATOM 892 C CA . PHE A 1 112 ? -15.749 7.023 -3.088 1.00 66.75 112 PHE A CA 1
ATOM 893 C C . PHE A 1 112 ? -15.631 5.828 -4.039 1.00 66.75 112 PHE A C 1
ATOM 895 O O . PHE A 1 112 ? -15.966 4.718 -3.622 1.00 66.75 112 PHE A O 1
ATOM 902 N N . PRO A 1 113 ? -15.119 6.014 -5.273 1.00 68.38 113 PRO A N 1
ATOM 903 C CA . PRO A 1 113 ? -14.676 4.915 -6.107 1.00 68.38 113 PRO A CA 1
ATOM 904 C C . PRO A 1 113 ? -13.621 4.126 -5.351 1.00 68.38 113 PRO A C 1
ATOM 906 O O . PRO A 1 113 ? -12.749 4.685 -4.679 1.00 68.38 113 PRO A O 1
ATOM 909 N N . HIS A 1 114 ? -13.725 2.818 -5.476 1.00 73.19 114 HIS A N 1
ATOM 910 C CA . HIS A 1 114 ? -12.852 1.894 -4.804 1.00 73.19 114 HIS A CA 1
ATOM 911 C C . HIS A 1 114 ? -12.350 0.857 -5.800 1.00 73.19 114 HIS A C 1
ATOM 913 O O . HIS A 1 114 ? -13.087 -0.038 -6.201 1.00 73.19 114 HIS A O 1
ATOM 919 N N . GLU A 1 115 ? -11.109 1.021 -6.241 1.00 75.56 115 GLU A N 1
ATOM 920 C CA . GLU A 1 115 ? -10.463 0.134 -7.199 1.00 75.56 115 GLU A CA 1
ATOM 921 C C . GLU A 1 115 ? -9.780 -1.005 -6.452 1.00 75.56 115 GLU A C 1
ATOM 923 O O . GLU A 1 115 ? -8.933 -0.792 -5.577 1.00 75.56 115 GLU A O 1
ATOM 928 N N . GLN A 1 116 ? -10.175 -2.223 -6.801 1.00 79.56 116 GLN A N 1
ATOM 929 C CA . GLN A 1 116 ? -9.636 -3.452 -6.252 1.00 79.56 116 GLN A CA 1
ATOM 930 C C . GLN A 1 116 ? -9.091 -4.308 -7.388 1.00 79.56 116 GLN A C 1
ATOM 932 O O . GLN A 1 116 ? -9.725 -4.470 -8.426 1.00 79.56 116 GLN A O 1
ATOM 937 N N . LEU A 1 117 ? -7.915 -4.877 -7.171 1.00 84.69 117 LEU A N 1
ATOM 938 C CA . LEU A 1 117 ? -7.387 -5.970 -7.973 1.00 84.69 117 LEU A CA 1
ATOM 939 C C . LEU A 1 117 ? -7.414 -7.193 -7.059 1.00 84.69 117 LEU A C 1
ATOM 941 O O . LEU A 1 117 ? -6.878 -7.096 -5.954 1.00 84.69 117 LEU A O 1
ATOM 945 N N . HIS A 1 118 ? -8.050 -8.297 -7.464 1.00 87.56 118 HIS A N 1
ATOM 946 C CA . HIS A 1 118 ? -8.004 -9.558 -6.712 1.00 87.56 118 HIS A CA 1
ATOM 947 C C . HIS A 1 118 ? -6.858 -10.453 -7.199 1.00 87.56 118 HIS A C 1
ATOM 949 O O . HIS A 1 118 ? -6.323 -10.290 -8.298 1.00 87.56 118 HIS A O 1
ATOM 955 N N . PHE A 1 119 ? -6.382 -11.339 -6.319 1.00 89.56 119 PHE A N 1
ATOM 956 C CA . PHE A 1 119 ? -5.200 -12.141 -6.615 1.00 89.56 119 PHE A CA 1
ATOM 957 C C . PHE A 1 119 ? -5.580 -13.211 -7.629 1.00 89.56 119 PHE A C 1
ATOM 959 O O . PHE A 1 119 ? -6.440 -14.044 -7.348 1.00 89.56 119 PHE A O 1
ATOM 966 N N . GLY A 1 120 ? -4.940 -13.185 -8.796 1.00 88.00 120 GLY A N 1
ATOM 967 C CA . GLY A 1 120 ? -5.338 -14.012 -9.935 1.00 88.00 120 GLY A CA 1
ATOM 968 C C . GLY A 1 120 ? -5.994 -13.230 -11.069 1.00 88.00 120 GLY A C 1
ATOM 969 O O . GLY A 1 120 ? -5.996 -13.728 -12.192 1.00 88.00 120 GLY A O 1
ATOM 970 N N . ASP A 1 121 ? -6.487 -12.020 -10.800 1.00 88.44 121 ASP A N 1
ATOM 971 C CA . ASP A 1 121 ? -7.168 -11.202 -11.800 1.00 88.44 121 ASP A CA 1
ATOM 972 C C . ASP A 1 121 ? -6.174 -10.344 -12.593 1.00 88.44 121 ASP A C 1
ATOM 974 O O . ASP A 1 121 ? -5.152 -9.890 -12.076 1.00 88.44 121 ASP A O 1
ATOM 978 N N . GLU A 1 122 ? -6.508 -10.088 -13.859 1.00 82.94 122 GLU A N 1
ATOM 979 C CA . GLU A 1 122 ? -5.755 -9.198 -14.761 1.00 82.94 122 GLU A CA 1
ATOM 980 C C . GLU A 1 122 ? -6.475 -7.857 -14.999 1.00 82.94 122 GLU A C 1
ATOM 982 O O . GLU A 1 122 ? -5.965 -6.984 -15.705 1.00 82.94 122 GLU A O 1
ATOM 987 N N . LYS A 1 123 ? -7.666 -7.689 -14.408 1.00 81.56 123 LYS A N 1
ATOM 988 C CA . LYS A 1 123 ? -8.504 -6.491 -14.509 1.00 81.56 123 LYS A CA 1
ATOM 989 C C . LYS A 1 123 ? -8.872 -5.985 -13.125 1.00 81.56 123 LYS A C 1
ATOM 991 O O . LYS A 1 123 ? -9.145 -6.774 -12.224 1.00 81.56 123 LYS A O 1
ATOM 996 N N . MET A 1 124 ? -8.916 -4.667 -12.976 1.00 81.44 124 MET A N 1
ATOM 997 C CA . MET A 1 124 ? -9.433 -4.054 -11.759 1.00 81.44 124 MET A CA 1
ATOM 998 C C . MET A 1 124 ? -10.959 -4.064 -11.750 1.00 81.44 124 MET A C 1
ATOM 1000 O O . MET A 1 124 ? -11.613 -3.898 -12.780 1.00 81.44 124 MET A O 1
ATOM 1004 N N . VAL A 1 125 ? -11.521 -4.193 -10.556 1.00 81.50 125 VAL A N 1
ATOM 1005 C CA . VAL A 1 125 ? -12.938 -3.990 -10.282 1.00 81.50 125 VAL A CA 1
ATOM 1006 C C . VAL A 1 125 ? -13.093 -2.646 -9.583 1.00 81.50 125 VAL A C 1
ATOM 1008 O O . VAL A 1 125 ? -12.478 -2.393 -8.547 1.00 81.50 125 VAL A O 1
ATOM 1011 N N . THR A 1 126 ? -13.934 -1.773 -10.135 1.00 77.62 126 THR A N 1
ATOM 1012 C CA . THR A 1 126 ? -14.304 -0.513 -9.485 1.00 77.62 126 THR A CA 1
ATOM 1013 C C . THR A 1 126 ? -15.611 -0.695 -8.724 1.00 77.62 126 THR A C 1
ATOM 1015 O O . THR A 1 126 ? -16.661 -0.944 -9.312 1.00 77.62 126 THR A O 1
ATOM 1018 N N . THR A 1 127 ? -15.551 -0.529 -7.408 1.00 77.00 127 THR A N 1
ATOM 1019 C CA . THR A 1 127 ? -16.703 -0.525 -6.501 1.00 77.00 127 THR A CA 1
ATOM 1020 C C . THR A 1 127 ? -16.868 0.852 -5.852 1.00 77.00 127 THR A C 1
ATOM 1022 O O . THR A 1 127 ? -16.261 1.838 -6.284 1.00 77.00 127 THR A O 1
ATOM 1025 N N . GLN A 1 128 ? -17.728 0.949 -4.840 1.00 75.00 128 GLN A N 1
ATOM 1026 C CA . GLN A 1 128 ? -17.989 2.171 -4.094 1.00 75.00 128 GLN A CA 1
ATOM 1027 C C . GLN A 1 128 ? -17.934 1.898 -2.590 1.00 75.00 128 GLN A C 1
ATOM 1029 O O . GLN A 1 128 ? -18.449 0.881 -2.131 1.00 75.00 128 GLN A O 1
ATOM 1034 N N . ILE A 1 129 ? -17.338 2.817 -1.825 1.00 73.62 129 ILE A N 1
ATOM 1035 C CA . ILE A 1 129 ? -17.317 2.762 -0.356 1.00 73.62 129 ILE A CA 1
ATOM 1036 C C . ILE A 1 129 ? -17.935 4.026 0.257 1.00 73.62 129 ILE A C 1
ATOM 1038 O O . ILE A 1 129 ? -17.720 5.114 -0.287 1.00 73.62 129 ILE A O 1
ATOM 1042 N N . PRO A 1 130 ? -18.654 3.922 1.392 1.00 74.44 130 PRO A N 1
ATOM 1043 C CA . PRO A 1 130 ? -19.206 5.087 2.079 1.00 74.44 130 PRO A CA 1
ATOM 1044 C C . PRO A 1 130 ? -18.123 6.107 2.455 1.00 74.44 130 PRO A C 1
ATOM 1046 O O . PRO A 1 130 ? -17.051 5.745 2.952 1.00 74.44 130 PRO A O 1
ATOM 1049 N N . PHE A 1 131 ? -18.394 7.397 2.246 1.00 77.31 131 PHE A N 1
ATOM 1050 C CA . PHE A 1 131 ? -17.498 8.462 2.688 1.00 77.31 131 PHE A CA 1
ATOM 1051 C C . PHE A 1 131 ? -17.513 8.592 4.217 1.00 77.31 131 PHE A C 1
ATOM 1053 O O . PHE A 1 131 ? -18.555 8.582 4.867 1.00 77.31 131 PHE A O 1
ATOM 1060 N N . GLY A 1 132 ? -16.334 8.800 4.803 1.00 81.81 132 GLY A N 1
ATOM 1061 C CA . GLY A 1 132 ? -16.222 9.278 6.182 1.00 81.81 132 GLY A CA 1
ATOM 1062 C C . GLY A 1 132 ? -16.201 8.201 7.265 1.00 81.81 132 GLY A C 1
ATOM 1063 O O . GLY A 1 132 ? -15.617 8.467 8.316 1.00 81.81 132 GLY A O 1
ATOM 1064 N N . VAL A 1 133 ? -16.734 7.006 6.995 1.00 88.44 133 VAL A N 1
ATOM 1065 C CA . VAL A 1 133 ? -16.707 5.821 7.878 1.00 88.44 133 VAL A CA 1
ATOM 1066 C C . VAL A 1 133 ? -15.982 4.641 7.220 1.00 88.44 133 VAL A C 1
ATOM 1068 O O . VAL A 1 133 ? -15.607 4.697 6.050 1.00 88.44 133 VAL A O 1
ATOM 1071 N N . LEU A 1 134 ? -15.718 3.587 7.989 1.00 91.88 134 LEU A N 1
ATOM 1072 C CA . LEU A 1 134 ? -15.178 2.314 7.507 1.00 91.88 134 LEU A CA 1
ATOM 1073 C C . LEU A 1 134 ? -16.275 1.248 7.460 1.00 91.88 134 LEU A C 1
ATOM 1075 O O . LEU A 1 134 ? -17.195 1.255 8.276 1.00 91.88 134 LEU A O 1
ATOM 1079 N N . THR A 1 135 ? -16.146 0.290 6.545 1.00 92.25 135 THR A N 1
ATOM 1080 C CA . THR A 1 135 ? -16.914 -0.963 6.607 1.00 92.25 135 THR A CA 1
ATOM 1081 C C . THR A 1 135 ? -16.283 -1.939 7.609 1.00 92.25 135 THR A C 1
ATOM 1083 O O . THR A 1 135 ? -15.125 -1.769 8.007 1.00 92.25 135 THR A O 1
ATOM 1086 N N . VAL A 1 136 ? -17.013 -2.999 7.987 1.00 95.44 136 VAL A N 1
ATOM 1087 C CA . VAL A 1 136 ? -16.461 -4.106 8.796 1.00 95.44 136 VAL A CA 1
ATOM 1088 C C . VAL A 1 136 ? -15.197 -4.668 8.151 1.00 95.44 136 VAL A C 1
ATOM 1090 O O . VAL A 1 136 ? -14.190 -4.861 8.831 1.00 95.44 136 VAL A O 1
ATOM 1093 N N . GLU A 1 137 ? -15.239 -4.904 6.837 1.00 94.44 137 GLU A N 1
ATOM 1094 C CA . GLU A 1 137 ? -14.103 -5.446 6.101 1.00 94.44 137 GLU A CA 1
ATOM 1095 C C . GLU A 1 137 ? -12.899 -4.510 6.200 1.00 94.44 137 GLU A C 1
ATOM 1097 O O . GLU A 1 137 ? -11.827 -4.952 6.599 1.00 94.44 137 GLU A O 1
ATOM 1102 N N . ASN A 1 138 ? -13.070 -3.208 5.962 1.00 93.19 138 ASN A N 1
ATOM 1103 C CA . ASN A 1 138 ? -11.965 -2.250 6.049 1.00 93.19 138 ASN A CA 1
ATOM 1104 C C . ASN A 1 138 ? -11.295 -2.237 7.433 1.00 93.19 138 ASN A C 1
ATOM 1106 O O . ASN A 1 138 ? -10.067 -2.185 7.521 1.00 93.19 138 ASN A O 1
ATOM 1110 N N . VAL A 1 139 ? -12.078 -2.313 8.516 1.00 96.88 139 VAL A N 1
ATOM 1111 C CA . VAL A 1 139 ? -11.529 -2.411 9.879 1.00 96.88 139 VAL A CA 1
ATOM 1112 C C . VAL A 1 139 ? -10.758 -3.719 10.064 1.00 96.88 139 VAL A C 1
ATOM 1114 O O . VAL A 1 139 ? -9.649 -3.712 10.599 1.00 96.88 139 VAL A O 1
ATOM 1117 N N . MET A 1 140 ? -11.308 -4.841 9.592 1.00 98.06 140 MET A N 1
ATOM 1118 C CA . MET A 1 140 ? -10.643 -6.143 9.669 1.00 98.06 140 MET A CA 1
ATOM 1119 C C . MET A 1 140 ? -9.339 -6.184 8.860 1.00 98.06 140 MET A C 1
ATOM 1121 O O . MET A 1 140 ? -8.379 -6.798 9.321 1.00 98.06 140 MET A O 1
ATOM 1125 N N . ARG A 1 141 ? -9.269 -5.498 7.713 1.00 96.19 141 ARG A N 1
ATOM 1126 C CA . ARG A 1 141 ? -8.073 -5.385 6.855 1.00 96.19 141 ARG A CA 1
ATOM 1127 C C . ARG A 1 141 ? -6.953 -4.579 7.530 1.00 96.19 141 ARG A C 1
ATOM 1129 O O . ARG A 1 141 ? -5.803 -5.011 7.528 1.00 96.19 141 ARG A O 1
ATOM 1136 N N . GLU A 1 142 ? -7.288 -3.487 8.219 1.00 96.69 142 GLU A N 1
ATOM 1137 C CA . GLU A 1 142 ? -6.332 -2.721 9.042 1.00 96.69 142 GLU A CA 1
ATOM 1138 C C . GLU A 1 142 ? -5.779 -3.551 10.214 1.00 96.69 142 GLU A C 1
ATOM 1140 O O . GLU A 1 142 ? -4.571 -3.579 10.463 1.00 96.69 142 GLU A O 1
ATOM 1145 N N . ILE A 1 143 ? -6.649 -4.281 10.921 1.00 98.12 143 ILE A N 1
ATOM 1146 C CA . ILE A 1 143 ? -6.227 -5.158 12.025 1.00 98.12 143 ILE A CA 1
ATOM 1147 C C . ILE A 1 143 ? -5.376 -6.325 11.497 1.00 98.12 143 ILE A C 1
ATOM 1149 O O . ILE A 1 143 ? -4.361 -6.676 12.106 1.00 98.12 143 ILE A O 1
ATOM 1153 N N . LEU A 1 144 ? -5.746 -6.900 10.349 1.00 98.19 144 LEU A N 1
ATOM 1154 C CA . LEU A 1 144 ? -4.969 -7.926 9.656 1.00 98.19 144 LEU A CA 1
ATOM 1155 C C . LEU A 1 144 ? -3.571 -7.414 9.307 1.00 98.19 144 LEU A C 1
ATOM 1157 O O . LEU A 1 144 ? -2.600 -8.110 9.601 1.00 98.19 144 LEU A O 1
ATOM 1161 N N . ALA A 1 145 ? -3.451 -6.207 8.752 1.00 97.44 145 ALA A N 1
ATOM 1162 C CA . ALA A 1 145 ? -2.158 -5.599 8.459 1.00 97.44 145 ALA A CA 1
ATOM 1163 C C . ALA A 1 145 ? -1.311 -5.448 9.729 1.00 97.44 145 ALA A C 1
ATOM 1165 O O . ALA A 1 145 ? -0.151 -5.855 9.747 1.00 97.44 145 ALA A O 1
ATOM 1166 N N . TYR A 1 146 ? -1.885 -4.969 10.835 1.00 97.62 146 TYR A N 1
ATOM 1167 C CA . TYR A 1 146 ? -1.168 -4.917 12.111 1.00 97.62 146 TYR A CA 1
ATOM 1168 C C . TYR A 1 146 ? -0.619 -6.291 12.535 1.00 97.62 146 TYR A C 1
ATOM 1170 O O . TYR A 1 146 ? 0.572 -6.418 12.839 1.00 97.62 146 TYR A O 1
ATOM 1178 N N . CYS A 1 147 ? -1.453 -7.334 12.514 1.00 98.06 147 CYS A N 1
ATOM 1179 C CA . CYS A 1 147 ? -1.037 -8.697 12.852 1.00 98.06 147 CYS A CA 1
ATOM 1180 C C . CYS A 1 147 ? 0.015 -9.256 11.883 1.00 98.06 147 CYS A C 1
ATOM 1182 O O . CYS A 1 147 ? 0.994 -9.854 12.329 1.00 98.06 147 CYS A O 1
ATOM 1184 N N . PHE A 1 148 ? -0.147 -9.030 10.579 1.00 98.19 148 PHE A N 1
ATOM 1185 C CA . PHE A 1 148 ? 0.803 -9.443 9.548 1.00 98.19 148 PHE A CA 1
ATOM 1186 C C . PHE A 1 148 ? 2.179 -8.812 9.774 1.00 98.19 148 PHE A C 1
ATOM 1188 O O . PHE A 1 148 ? 3.201 -9.499 9.763 1.00 98.19 148 PHE A O 1
ATOM 1195 N N . PHE A 1 149 ? 2.221 -7.506 10.040 1.00 97.19 149 PHE A N 1
ATOM 1196 C CA . PHE A 1 149 ? 3.472 -6.787 10.272 1.00 97.19 149 PHE A CA 1
ATOM 1197 C C . PHE A 1 149 ? 4.158 -7.285 11.546 1.00 97.19 149 PHE A C 1
ATOM 1199 O O . PHE A 1 149 ? 5.374 -7.479 11.553 1.00 97.19 149 PHE A O 1
ATOM 1206 N N . LYS A 1 150 ? 3.390 -7.576 12.605 1.00 96.25 150 LYS A N 1
ATOM 1207 C CA . LYS A 1 150 ? 3.923 -8.203 13.825 1.00 96.25 150 LYS A CA 1
ATOM 1208 C C . LYS A 1 150 ? 4.522 -9.580 13.556 1.00 96.25 150 LYS A C 1
ATOM 1210 O O . LYS A 1 150 ? 5.646 -9.826 13.992 1.00 96.25 150 LYS A O 1
ATOM 1215 N N . GLN A 1 151 ? 3.816 -10.435 12.820 1.00 97.00 151 GLN A N 1
ATOM 1216 C CA . GLN A 1 151 ? 4.285 -11.775 12.465 1.00 97.00 151 GLN A CA 1
ATOM 1217 C C . GLN A 1 151 ? 5.608 -11.729 11.694 1.00 97.00 151 GLN A C 1
ATOM 1219 O O . GLN A 1 151 ? 6.537 -12.469 12.010 1.00 97.00 151 GLN A O 1
ATOM 1224 N N . ASN A 1 152 ? 5.705 -10.817 10.725 1.00 96.50 152 ASN A N 1
ATOM 1225 C CA . ASN A 1 152 ? 6.842 -10.713 9.810 1.00 96.50 152 ASN A CA 1
ATOM 1226 C C . ASN A 1 152 ? 7.930 -9.740 10.288 1.00 96.50 152 ASN A C 1
ATOM 1228 O O . ASN A 1 152 ? 8.854 -9.428 9.539 1.00 96.50 152 ASN A O 1
ATOM 1232 N N . LYS A 1 153 ? 7.839 -9.263 11.539 1.00 95.12 153 LYS A N 1
ATOM 1233 C CA . LYS A 1 153 ? 8.782 -8.309 12.154 1.00 95.12 153 LYS A CA 1
ATOM 1234 C C . LYS A 1 153 ? 8.969 -7.026 11.326 1.00 95.12 153 LYS A C 1
ATOM 1236 O O . LYS A 1 153 ? 10.032 -6.408 11.365 1.00 95.12 153 LYS A O 1
ATOM 1241 N N . ILE A 1 154 ? 7.930 -6.607 10.607 1.00 94.69 154 ILE A N 1
ATOM 1242 C CA . ILE A 1 154 ? 7.894 -5.343 9.870 1.00 94.69 154 ILE A CA 1
ATOM 1243 C C . ILE A 1 154 ? 7.423 -4.252 10.831 1.00 94.69 154 ILE A C 1
ATOM 1245 O O . ILE A 1 154 ? 6.470 -4.422 11.598 1.00 94.69 154 ILE A O 1
ATOM 1249 N N . ILE A 1 155 ? 8.107 -3.112 10.824 1.00 90.12 155 ILE A N 1
ATOM 1250 C CA . ILE A 1 155 ? 7.729 -1.988 11.675 1.00 90.12 155 ILE A CA 1
ATOM 1251 C C . ILE A 1 155 ? 6.468 -1.333 11.099 1.00 90.12 155 ILE A C 1
ATOM 1253 O O . ILE A 1 155 ? 6.431 -0.954 9.934 1.00 90.12 155 ILE A O 1
ATOM 1257 N N . ILE A 1 156 ? 5.457 -1.143 11.945 1.00 91.31 156 ILE A N 1
ATOM 1258 C CA . ILE A 1 156 ? 4.206 -0.468 11.594 1.00 91.31 156 ILE A CA 1
ATOM 1259 C C . ILE A 1 156 ? 4.011 0.791 12.447 1.00 91.31 156 ILE A C 1
ATOM 1261 O O . ILE A 1 156 ? 4.411 0.835 13.617 1.00 91.31 156 ILE A O 1
ATOM 1265 N N . ASN A 1 157 ? 3.441 1.841 11.850 1.00 89.94 157 ASN A N 1
ATOM 1266 C CA . ASN A 1 157 ? 3.242 3.132 12.519 1.00 89.94 157 ASN A CA 1
ATOM 1267 C C . ASN A 1 157 ? 2.028 3.148 13.457 1.00 89.94 157 ASN A C 1
ATOM 1269 O O . ASN A 1 157 ? 1.978 3.975 14.366 1.00 89.94 157 ASN A O 1
ATOM 1273 N N . HIS A 1 158 ? 1.067 2.246 13.250 1.00 91.00 158 HIS A N 1
ATOM 1274 C CA . HIS A 1 158 ? -0.186 2.240 13.990 1.00 91.00 158 HIS A CA 1
ATOM 1275 C C . HIS A 1 158 ? -0.336 0.991 14.874 1.00 91.00 158 HIS A C 1
ATOM 1277 O O . HIS A 1 158 ? 0.237 -0.062 14.606 1.00 91.00 158 HIS A O 1
ATOM 1283 N N . THR A 1 159 ? -1.088 1.103 15.965 1.00 95.62 159 THR A N 1
ATOM 1284 C CA . THR A 1 159 ? -1.482 -0.021 16.828 1.00 95.62 159 THR A CA 1
ATOM 1285 C C . THR A 1 159 ? -2.966 0.111 17.159 1.00 95.62 159 THR A C 1
ATOM 1287 O O . 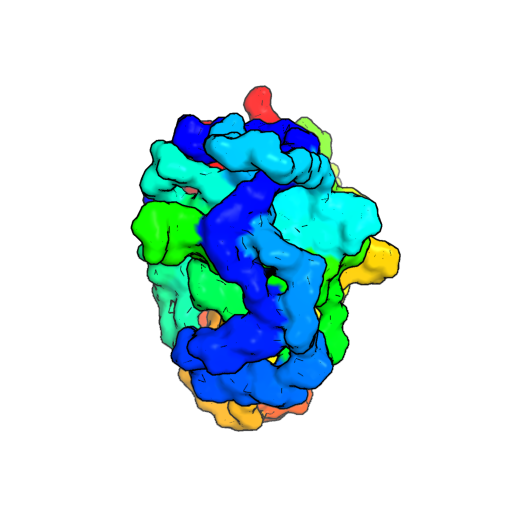THR A 1 159 ? -3.317 1.060 17.863 1.00 95.62 159 THR A O 1
ATOM 1290 N N . PRO A 1 160 ? -3.831 -0.793 16.663 1.00 97.06 160 PRO A N 1
ATOM 1291 C CA . PRO A 1 160 ? -5.260 -0.790 16.971 1.00 97.06 160 PRO A CA 1
ATOM 1292 C C . PRO A 1 160 ? -5.522 -0.822 18.480 1.00 97.06 160 PRO A C 1
ATOM 1294 O O . PRO A 1 160 ? -4.929 -1.634 19.191 1.00 97.06 160 PRO A O 1
ATOM 1297 N N . VAL A 1 161 ? -6.420 0.033 18.977 1.00 97.12 161 VAL A N 1
ATOM 1298 C CA . VAL A 1 161 ? -6.793 0.072 20.406 1.00 97.12 161 VAL A CA 1
ATOM 1299 C C . VAL A 1 161 ? -8.277 -0.128 20.673 1.00 97.12 161 VAL A C 1
ATOM 1301 O O . VAL A 1 161 ? -8.629 -0.706 21.700 1.00 97.12 161 VAL A O 1
ATOM 1304 N N . SER A 1 162 ? -9.163 0.337 19.797 1.00 98.06 162 SER A N 1
ATOM 1305 C CA . SER A 1 162 ? -10.611 0.131 19.923 1.00 98.06 162 SER A CA 1
ATOM 1306 C C . SER A 1 162 ? -11.286 0.291 18.567 1.00 98.06 162 SER A C 1
ATOM 1308 O O . SER A 1 162 ? -10.779 1.007 17.702 1.00 98.06 162 SER A O 1
ATOM 1310 N N . VAL A 1 163 ? -12.436 -0.354 18.405 1.00 98.38 163 VAL A N 1
ATOM 1311 C CA . VAL A 1 163 ? -13.300 -0.191 17.231 1.00 98.38 163 VAL A CA 1
ATOM 1312 C C . VAL A 1 163 ? -14.596 0.471 17.676 1.00 98.38 163 VAL A C 1
ATOM 1314 O O . VAL A 1 163 ? -15.148 0.117 18.714 1.00 98.38 163 VAL A O 1
ATOM 1317 N N . PHE A 1 164 ? -15.056 1.452 16.916 1.00 97.31 164 PHE A N 1
ATOM 1318 C CA . PHE A 1 164 ? -16.321 2.144 17.115 1.00 97.31 164 PHE A CA 1
ATOM 1319 C C . PHE A 1 164 ? -17.323 1.612 16.100 1.00 97.31 164 PHE A C 1
ATOM 1321 O O . PHE A 1 164 ? -17.013 1.585 14.914 1.00 97.31 164 PHE A O 1
ATOM 1328 N N . GLU A 1 165 ? -18.494 1.189 16.551 1.00 95.81 165 GLU A N 1
ATOM 1329 C CA . GLU A 1 165 ? -19.662 0.928 15.713 1.00 95.81 165 GLU A CA 1
ATOM 1330 C C . GLU A 1 165 ? -20.602 2.118 15.866 1.00 95.81 165 GLU A C 1
ATOM 1332 O O . GLU A 1 165 ? -21.006 2.437 16.983 1.00 95.81 165 GLU A O 1
ATOM 1337 N N . TYR A 1 166 ? -20.895 2.808 14.768 1.00 91.88 166 TYR A N 1
ATOM 1338 C CA . TYR A 1 166 ? -21.766 3.979 14.765 1.00 91.88 166 TYR A CA 1
ATOM 1339 C C . TYR A 1 166 ? -23.199 3.561 14.452 1.00 91.88 166 TYR A C 1
ATOM 1341 O O . TYR A 1 166 ? -23.426 2.823 13.487 1.00 91.88 166 TYR A O 1
ATOM 1349 N N . MET A 1 167 ? -24.156 4.062 15.236 1.00 89.12 167 MET A N 1
ATOM 1350 C CA . MET A 1 167 ? -25.580 3.804 15.032 1.00 89.12 167 MET A CA 1
ATOM 1351 C C . MET A 1 167 ? -26.364 5.087 14.740 1.00 89.12 167 MET A C 1
ATOM 1353 O O . MET A 1 167 ? -26.113 6.125 15.346 1.00 89.12 167 MET A O 1
ATOM 1357 N N . ILE A 1 168 ? -27.338 4.988 13.834 1.00 83.38 168 ILE A N 1
ATOM 1358 C CA . ILE A 1 168 ? -28.362 6.008 13.556 1.00 83.38 168 ILE A CA 1
ATOM 1359 C C . ILE A 1 168 ? -29.704 5.287 13.480 1.00 83.38 168 ILE A C 1
ATOM 1361 O O . ILE A 1 168 ? -29.805 4.270 12.793 1.00 83.38 168 ILE A O 1
ATOM 1365 N N . ASP A 1 169 ? -30.718 5.777 14.196 1.00 84.38 169 ASP A N 1
ATOM 1366 C CA . ASP A 1 169 ? -32.072 5.201 14.210 1.00 84.38 169 ASP A CA 1
ATOM 1367 C C . ASP A 1 169 ? -32.086 3.676 14.446 1.00 84.38 169 ASP A C 1
ATOM 1369 O O . ASP A 1 169 ? -32.819 2.916 13.809 1.00 84.38 169 ASP A O 1
ATOM 1373 N N . GLY A 1 170 ? -31.209 3.209 15.342 1.00 85.12 170 GLY A N 1
ATOM 1374 C CA . GLY A 1 170 ? -31.062 1.791 15.690 1.00 85.12 170 GLY A CA 1
ATOM 1375 C C . GLY A 1 170 ? -30.382 0.920 14.626 1.00 85.12 170 GLY A C 1
ATOM 1376 O O . GLY A 1 170 ? -30.344 -0.300 14.780 1.00 85.12 170 GLY A O 1
ATOM 1377 N N . LYS A 1 171 ? -29.836 1.506 13.554 1.00 88.94 171 LYS A N 1
ATOM 1378 C CA . LYS A 1 171 ? -29.112 0.796 12.491 1.00 88.94 171 LYS A CA 1
ATOM 1379 C C . LYS A 1 171 ? -27.631 1.131 12.515 1.00 88.94 171 LYS A C 1
ATOM 1381 O O . LYS A 1 171 ? -27.248 2.283 12.701 1.00 88.94 171 LYS A O 1
ATOM 1386 N N . VAL A 1 172 ? -26.798 0.124 12.264 1.00 90.38 172 VAL A N 1
ATOM 1387 C CA . VAL A 1 172 ? -25.359 0.324 12.072 1.00 90.38 172 VAL A CA 1
ATOM 1388 C C . VAL A 1 172 ? -25.122 1.022 10.740 1.00 90.38 172 VAL A C 1
ATOM 1390 O O . VAL A 1 172 ? -25.547 0.528 9.696 1.00 90.38 172 VAL A O 1
ATOM 1393 N N . VAL A 1 173 ? -24.412 2.146 10.778 1.00 87.44 173 VAL A N 1
ATOM 1394 C CA . VAL A 1 173 ? -24.107 2.948 9.580 1.00 87.44 173 VAL A CA 1
ATOM 1395 C C . VAL A 1 173 ? -22.640 2.893 9.171 1.00 87.44 173 VAL A C 1
ATOM 1397 O O . VAL A 1 173 ? -22.287 3.255 8.052 1.00 87.44 173 VAL A O 1
ATOM 1400 N N . GLY A 1 174 ? -21.772 2.402 10.051 1.00 91.12 174 GLY A N 1
ATOM 1401 C CA . GLY A 1 174 ? -20.366 2.198 9.745 1.00 91.12 174 GLY A CA 1
ATOM 1402 C C . GLY A 1 174 ? -19.512 2.087 10.992 1.00 91.12 174 GLY A C 1
ATOM 1403 O O . GLY A 1 174 ? -20.008 2.033 12.118 1.00 91.12 174 GLY A O 1
ATOM 1404 N N . TYR A 1 175 ? -18.204 2.071 10.767 1.00 94.94 175 TYR A N 1
ATOM 1405 C CA . TYR A 1 175 ? -17.220 1.811 11.801 1.00 94.94 175 TYR A CA 1
ATOM 1406 C C . TYR A 1 175 ? -16.102 2.848 11.819 1.00 94.94 175 TYR A C 1
ATOM 1408 O O . TYR A 1 175 ? -15.761 3.455 10.803 1.00 94.94 175 TYR A O 1
ATOM 1416 N N . GLY A 1 176 ? -15.494 3.009 12.989 1.00 95.88 176 GLY A N 1
ATOM 1417 C CA . GLY A 1 176 ? -14.273 3.772 13.198 1.00 95.88 176 GLY A CA 1
ATOM 1418 C C . GLY A 1 176 ? -13.198 2.894 13.827 1.00 95.88 176 GLY A C 1
ATOM 1419 O O . GLY A 1 176 ? -13.484 2.080 14.700 1.00 95.88 176 GLY A O 1
ATOM 1420 N N . LEU A 1 177 ? -11.945 3.062 13.416 1.00 97.56 177 LEU A N 1
ATOM 1421 C CA . LEU A 1 177 ? -10.804 2.393 14.035 1.00 97.56 177 LEU A CA 1
ATOM 1422 C C . LEU A 1 177 ? -9.957 3.414 14.789 1.00 97.56 177 LEU A C 1
ATOM 1424 O O . LEU A 1 177 ? -9.325 4.281 14.179 1.00 97.56 177 LEU A O 1
ATOM 1428 N N . ALA A 1 178 ? -9.922 3.288 16.113 1.00 97.44 178 ALA A N 1
ATOM 1429 C CA . ALA A 1 178 ? -9.005 4.032 16.959 1.00 97.44 178 ALA A CA 1
ATOM 1430 C C . ALA A 1 178 ? -7.674 3.277 17.054 1.00 97.44 178 ALA A C 1
ATOM 1432 O O . ALA A 1 178 ? -7.634 2.118 17.476 1.00 97.44 178 ALA A O 1
ATOM 1433 N N . SER A 1 179 ? -6.582 3.955 16.713 1.00 96.75 179 SER A N 1
ATOM 1434 C CA . SER A 1 179 ? -5.229 3.405 16.712 1.00 96.75 179 SER A CA 1
ATOM 1435 C C . SER A 1 179 ? -4.246 4.377 17.347 1.00 96.75 179 SER A C 1
ATOM 1437 O O . SER A 1 179 ? -4.272 5.573 17.061 1.00 96.75 179 SER A O 1
ATOM 1439 N N . HIS A 1 180 ? -3.330 3.865 18.165 1.00 95.38 180 HIS A N 1
ATOM 1440 C CA . HIS A 1 180 ? -2.140 4.620 18.540 1.00 95.38 180 HIS A CA 1
ATOM 1441 C C . HIS A 1 180 ? -1.249 4.833 17.329 1.00 95.38 180 HIS A C 1
ATOM 1443 O O . HIS A 1 180 ? -1.038 3.886 16.575 1.00 95.38 180 HIS A O 1
ATOM 1449 N N . THR A 1 181 ? -0.705 6.035 17.163 1.00 91.31 181 THR A N 1
ATOM 1450 C CA . THR A 1 181 ? 0.184 6.359 16.042 1.00 91.31 181 THR A CA 1
ATOM 1451 C C . THR A 1 181 ? 1.432 7.086 16.533 1.00 91.31 181 THR A C 1
ATOM 1453 O O . THR A 1 181 ? 1.390 7.816 17.527 1.00 91.31 181 THR A O 1
ATOM 1456 N N . LYS A 1 182 ? 2.586 6.839 15.895 1.00 85.50 182 LYS A N 1
ATOM 1457 C CA . LYS A 1 182 ? 3.850 7.491 16.293 1.00 85.50 182 LYS A CA 1
ATOM 1458 C C . LYS A 1 182 ? 3.999 8.861 15.649 1.00 85.50 182 LYS A C 1
ATOM 1460 O O . LYS A 1 182 ? 4.406 9.808 16.314 1.00 85.50 182 LYS A O 1
ATOM 1465 N N . ASN A 1 183 ? 3.677 8.936 14.364 1.00 84.00 183 ASN A N 1
ATOM 1466 C CA . ASN A 1 183 ? 3.662 10.152 13.566 1.00 84.00 183 ASN A CA 1
ATOM 1467 C C . ASN A 1 183 ? 2.512 10.063 12.549 1.00 84.00 183 ASN A C 1
ATOM 1469 O O . ASN A 1 183 ? 2.084 8.967 12.214 1.00 84.00 183 ASN A O 1
ATOM 1473 N N . GLU A 1 184 ? 2.007 11.191 12.065 1.00 84.44 184 GLU A N 1
ATOM 1474 C CA . GLU A 1 184 ? 0.988 11.251 11.000 1.00 84.44 184 GLU A CA 1
ATOM 1475 C C . GLU A 1 184 ? 1.381 12.219 9.876 1.00 84.44 184 GLU A C 1
ATOM 1477 O O . GLU A 1 184 ? 0.607 12.426 8.945 1.00 84.44 184 GLU A O 1
ATOM 1482 N N . GLN A 1 185 ? 2.581 12.810 9.942 1.00 83.75 185 GLN A N 1
ATOM 1483 C CA . GLN A 1 185 ? 3.098 13.635 8.858 1.00 83.75 185 GLN A CA 1
ATOM 1484 C C . GLN A 1 185 ? 3.537 12.745 7.694 1.00 83.75 185 GLN A C 1
ATOM 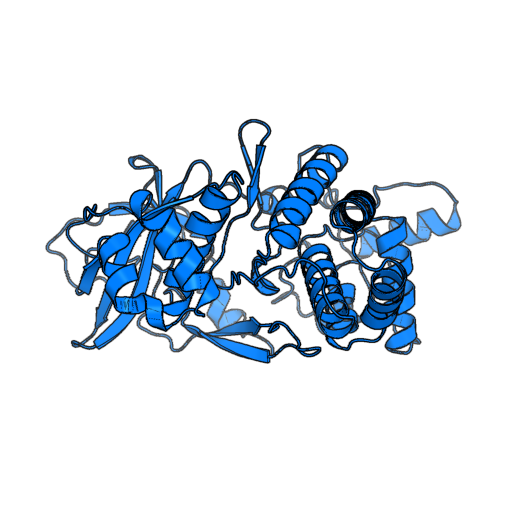1486 O O . GLN A 1 185 ? 4.539 12.032 7.779 1.00 83.75 185 GLN A O 1
ATOM 1491 N N . ARG A 1 186 ? 2.743 12.791 6.629 1.00 82.62 186 ARG A N 1
ATOM 1492 C CA . ARG A 1 186 ? 2.955 12.058 5.385 1.00 82.62 186 ARG A CA 1
ATOM 1493 C C . ARG A 1 186 ? 3.995 12.741 4.503 1.00 82.62 186 ARG A C 1
ATOM 1495 O O . ARG A 1 186 ? 4.153 13.955 4.575 1.00 82.62 186 ARG A O 1
ATOM 1502 N N . LEU A 1 187 ? 4.676 11.974 3.655 1.00 79.12 187 LEU A N 1
ATOM 1503 C CA . LEU A 1 187 ? 5.670 12.512 2.721 1.00 79.12 187 LEU A CA 1
ATOM 1504 C C . LEU A 1 187 ? 5.053 13.320 1.573 1.00 79.12 187 LEU A C 1
ATOM 1506 O O . LEU A 1 187 ? 5.705 14.245 1.104 1.00 79.12 187 LEU A O 1
ATOM 1510 N N . GLU A 1 188 ? 3.803 13.045 1.170 1.00 73.44 188 GLU A N 1
ATOM 1511 C CA . GLU A 1 188 ? 3.111 13.825 0.119 1.00 73.44 188 GLU A CA 1
ATOM 1512 C C . GLU A 1 188 ? 3.088 15.328 0.407 1.00 73.44 188 GLU A C 1
ATOM 1514 O O . GLU A 1 188 ? 3.140 16.134 -0.513 1.00 73.44 188 GLU A O 1
ATOM 1519 N N . THR A 1 189 ? 3.069 15.741 1.680 1.00 67.88 189 THR A N 1
ATOM 1520 C CA . THR A 1 189 ? 3.054 17.171 2.028 1.00 67.88 189 THR A CA 1
ATOM 1521 C C . THR A 1 189 ? 4.375 17.879 1.738 1.00 67.88 189 THR A C 1
ATOM 1523 O O . THR A 1 189 ? 4.432 19.103 1.822 1.00 67.88 189 THR A O 1
ATOM 1526 N N . ASN A 1 190 ? 5.433 17.119 1.462 1.00 65.00 190 ASN A N 1
ATOM 1527 C CA . ASN A 1 190 ? 6.786 17.609 1.226 1.00 65.00 190 ASN A CA 1
ATOM 1528 C C . ASN A 1 190 ? 7.237 17.386 -0.227 1.00 65.00 190 ASN A C 1
ATOM 1530 O O . ASN A 1 190 ? 8.392 17.666 -0.541 1.00 65.00 190 ASN A O 1
ATOM 1534 N N . GLU A 1 191 ? 6.359 16.870 -1.090 1.00 68.31 191 GLU A N 1
ATOM 1535 C CA . GLU A 1 191 ? 6.648 16.702 -2.510 1.00 68.31 191 GLU A CA 1
ATOM 1536 C C . GLU A 1 191 ? 6.821 18.075 -3.176 1.00 68.31 191 GLU A C 1
ATOM 1538 O O . GLU A 1 191 ? 5.973 18.963 -3.051 1.00 68.31 191 GLU A O 1
ATOM 1543 N N . GLN A 1 192 ? 7.941 18.266 -3.871 1.00 63.72 192 GLN A N 1
ATOM 1544 C CA . GLN A 1 192 ? 8.286 19.519 -4.532 1.00 63.72 192 GLN A CA 1
ATOM 1545 C C . GLN A 1 192 ? 8.697 19.280 -5.982 1.00 63.72 192 GLN A C 1
ATOM 1547 O O . GLN A 1 192 ? 9.578 18.475 -6.277 1.00 63.72 192 GLN A O 1
ATOM 1552 N N . TYR A 1 193 ? 8.108 20.077 -6.872 1.00 65.81 193 TYR A N 1
ATOM 1553 C CA . TYR A 1 193 ? 8.436 20.133 -8.298 1.00 65.81 193 TYR A CA 1
ATOM 1554 C C . TYR A 1 193 ? 9.191 21.421 -8.634 1.00 65.81 193 TYR A C 1
ATOM 1556 O O . TYR A 1 193 ? 8.816 22.144 -9.549 1.00 65.81 193 TYR A O 1
ATOM 1564 N N . TYR A 1 194 ? 10.201 21.775 -7.833 1.00 66.31 194 TYR A N 1
ATOM 1565 C CA . TYR A 1 194 ? 10.986 23.016 -7.977 1.00 66.31 194 TYR A CA 1
ATOM 1566 C C . TYR A 1 194 ? 10.159 24.323 -8.035 1.00 66.31 194 TYR A C 1
ATOM 1568 O O . TYR A 1 194 ? 10.678 25.363 -8.424 1.00 66.31 194 TYR A O 1
ATOM 1576 N N . GLY A 1 195 ? 8.876 24.288 -7.656 1.00 67.56 195 GLY A N 1
ATOM 1577 C CA . GLY A 1 195 ? 7.948 25.410 -7.840 1.00 67.56 195 GLY A CA 1
ATOM 1578 C C . GLY A 1 195 ? 7.514 25.653 -9.293 1.00 67.56 195 GLY A C 1
ATOM 1579 O O . GLY A 1 195 ? 6.953 26.705 -9.575 1.00 67.56 195 GLY A O 1
ATOM 1580 N N . LEU A 1 196 ? 7.766 24.704 -10.198 1.00 70.44 196 LEU A N 1
ATOM 1581 C CA . LEU A 1 196 ? 7.468 24.792 -11.626 1.00 70.44 196 LEU A CA 1
ATOM 1582 C C . LEU A 1 196 ? 6.100 24.189 -11.963 1.00 70.44 196 LEU A C 1
ATOM 1584 O O . LEU A 1 196 ? 5.659 23.197 -11.377 1.00 70.44 196 LEU A O 1
ATOM 1588 N N . THR A 1 197 ? 5.449 24.760 -12.969 1.00 74.19 197 THR A N 1
ATOM 1589 C CA . THR A 1 197 ? 4.258 24.199 -13.611 1.00 74.19 197 THR A CA 1
ATOM 1590 C C . THR A 1 197 ? 4.618 22.993 -14.482 1.00 74.19 197 THR A C 1
ATOM 1592 O O . THR A 1 197 ? 5.743 22.854 -14.962 1.00 74.19 197 THR A O 1
ATOM 1595 N N . ILE A 1 198 ? 3.634 22.139 -14.789 1.00 73.81 198 ILE A N 1
ATOM 1596 C CA . ILE A 1 198 ? 3.839 20.999 -15.703 1.00 73.81 198 ILE A CA 1
ATOM 1597 C C . ILE A 1 198 ? 4.367 21.459 -17.069 1.00 73.81 198 ILE A C 1
ATOM 1599 O O . ILE A 1 198 ? 5.235 20.807 -17.638 1.00 73.81 198 ILE A O 1
ATOM 1603 N N . LYS A 1 199 ? 3.878 22.590 -17.595 1.00 78.94 199 LYS A N 1
ATOM 1604 C CA . LYS A 1 199 ? 4.338 23.125 -18.886 1.00 78.94 199 LYS A CA 1
ATOM 1605 C C . LYS A 1 199 ? 5.819 23.501 -18.851 1.00 78.94 199 LYS A C 1
ATOM 1607 O O . LYS A 1 199 ? 6.537 23.211 -19.803 1.00 78.94 199 LYS A O 1
ATOM 1612 N N . GLU A 1 200 ? 6.273 24.108 -17.759 1.00 80.69 200 GLU A N 1
ATOM 1613 C CA . GLU A 1 200 ? 7.684 24.453 -17.565 1.00 80.69 200 GLU A CA 1
ATOM 1614 C C . GLU A 1 200 ? 8.547 23.199 -17.405 1.00 80.69 200 GLU A C 1
ATOM 1616 O O . GLU A 1 200 ? 9.608 23.117 -18.018 1.00 80.69 200 GLU A O 1
ATOM 1621 N N . LEU A 1 201 ? 8.073 22.185 -16.671 1.00 80.19 201 LEU A N 1
ATOM 1622 C CA . LEU A 1 201 ? 8.764 20.894 -16.560 1.00 80.19 201 LEU A CA 1
ATOM 1623 C C . LEU A 1 201 ? 8.931 20.216 -17.928 1.00 80.19 201 LEU A C 1
ATOM 1625 O O . LEU A 1 201 ? 10.022 19.739 -18.242 1.00 80.19 201 LEU A O 1
ATOM 1629 N N . ILE A 1 202 ? 7.880 20.211 -18.756 1.00 82.62 202 ILE A N 1
ATOM 1630 C CA . ILE A 1 202 ? 7.931 19.678 -20.125 1.00 82.62 202 ILE A CA 1
ATOM 1631 C C . ILE A 1 202 ? 8.962 20.449 -20.951 1.00 82.62 202 ILE A C 1
ATOM 1633 O O . ILE A 1 202 ? 9.843 19.834 -21.548 1.00 82.62 202 ILE A O 1
ATOM 1637 N N . PHE A 1 203 ? 8.891 21.783 -20.948 1.00 85.75 203 PHE A N 1
ATOM 1638 C CA . PHE A 1 203 ? 9.821 22.629 -21.696 1.00 85.75 203 PHE A CA 1
ATOM 1639 C C . PHE A 1 203 ? 11.279 22.372 -21.297 1.00 85.75 203 PHE A C 1
ATOM 1641 O O . PHE A 1 203 ? 12.135 22.202 -22.165 1.00 85.75 203 PHE A O 1
ATOM 1648 N N . LEU A 1 204 ? 11.564 22.289 -19.994 1.00 84.88 204 LEU A N 1
ATOM 1649 C CA . LEU A 1 204 ? 12.906 21.994 -19.497 1.00 84.88 204 LEU A CA 1
ATOM 1650 C C . LEU A 1 204 ? 13.376 20.609 -19.938 1.00 84.88 204 LEU A C 1
ATOM 1652 O O . LEU A 1 204 ? 14.501 20.487 -20.409 1.00 84.88 204 LEU A O 1
ATOM 1656 N N . LYS A 1 205 ? 12.528 19.578 -19.859 1.00 85.44 205 LYS A N 1
ATOM 1657 C CA . LYS A 1 205 ? 12.883 18.217 -20.302 1.00 85.44 205 LYS A CA 1
ATOM 1658 C C . LYS A 1 205 ? 13.103 18.129 -21.810 1.00 85.44 205 LYS A C 1
ATOM 1660 O O . LYS A 1 205 ? 13.996 17.415 -22.263 1.00 85.44 205 LYS A O 1
ATOM 1665 N N . GLU A 1 206 ? 12.336 18.862 -22.608 1.00 87.00 206 GLU A N 1
ATOM 1666 C CA . GLU A 1 206 ? 12.597 18.987 -24.043 1.00 87.00 206 GLU A CA 1
ATOM 1667 C C . GLU A 1 206 ? 13.911 19.721 -24.325 1.00 87.00 206 GLU A C 1
ATOM 1669 O O . GLU A 1 206 ? 14.645 19.339 -25.239 1.00 87.00 206 GLU A O 1
ATOM 1674 N N . LEU A 1 207 ? 14.229 20.751 -23.538 1.00 89.50 207 LEU A N 1
ATOM 1675 C CA . LEU A 1 207 ? 15.491 21.469 -23.643 1.00 89.50 207 LEU A CA 1
ATOM 1676 C C . LEU A 1 207 ? 16.674 20.562 -23.281 1.00 89.50 207 LEU A C 1
ATOM 1678 O O . LEU A 1 207 ? 17.610 20.497 -24.073 1.00 89.50 207 LEU A O 1
ATOM 1682 N N . GLU A 1 208 ? 16.602 19.805 -22.178 1.00 89.50 208 GLU A N 1
ATOM 1683 C CA . GLU A 1 208 ? 17.603 18.793 -21.790 1.00 89.50 208 GLU A CA 1
ATOM 1684 C C . GLU A 1 208 ? 17.909 17.837 -22.948 1.00 89.50 208 GLU A C 1
ATOM 1686 O O . GLU A 1 208 ? 19.073 17.614 -23.281 1.00 89.50 208 GLU A O 1
ATOM 1691 N N . LYS A 1 209 ? 16.862 17.316 -23.606 1.00 88.19 209 LYS A N 1
ATOM 1692 C CA . LYS A 1 209 ? 16.987 16.407 -24.758 1.00 88.19 209 LYS A CA 1
ATOM 1693 C C . LYS A 1 209 ? 17.675 17.071 -25.954 1.00 88.19 209 LYS A C 1
ATOM 1695 O O . LYS A 1 209 ? 18.440 16.410 -26.648 1.00 88.19 209 LYS A O 1
ATOM 1700 N N . LYS A 1 210 ? 17.418 18.361 -26.198 1.00 90.81 210 LYS A N 1
ATOM 1701 C CA . LYS A 1 210 ? 18.019 19.121 -27.310 1.00 90.81 210 LYS A CA 1
ATOM 1702 C C . LYS A 1 210 ? 19.489 19.458 -27.072 1.00 90.81 210 LYS A C 1
ATOM 1704 O O . LYS A 1 210 ? 20.271 19.409 -28.015 1.00 90.81 210 LYS A O 1
ATOM 1709 N N . ILE A 1 211 ? 19.854 19.829 -25.845 1.00 92.56 211 ILE A N 1
ATOM 1710 C CA . ILE A 1 211 ? 21.209 20.306 -25.520 1.00 92.56 211 ILE A CA 1
ATOM 1711 C C . ILE A 1 211 ? 22.118 19.213 -24.940 1.00 92.56 211 ILE A C 1
ATOM 1713 O O . ILE A 1 211 ? 23.321 19.426 -24.834 1.00 92.56 211 ILE A O 1
ATOM 1717 N N . GLY A 1 212 ? 21.565 18.060 -24.549 1.00 88.12 212 GLY A N 1
ATOM 1718 C CA . GLY A 1 212 ? 22.315 16.936 -23.978 1.00 88.12 212 GLY A CA 1
ATOM 1719 C C . GLY A 1 212 ? 22.807 17.159 -22.542 1.00 88.12 212 GLY A C 1
ATOM 1720 O O . GLY A 1 212 ? 23.714 16.464 -22.093 1.00 88.12 212 GLY A O 1
ATOM 1721 N N . ILE A 1 213 ? 22.235 18.126 -21.820 1.00 87.31 213 ILE A N 1
ATOM 1722 C CA . ILE A 1 213 ? 22.621 18.489 -20.448 1.00 87.31 213 ILE A CA 1
ATOM 1723 C C . ILE A 1 213 ? 21.412 18.298 -19.540 1.00 87.31 213 ILE A C 1
ATOM 1725 O O . ILE A 1 213 ? 20.328 18.779 -19.856 1.00 87.31 213 ILE A O 1
ATOM 1729 N N . LYS A 1 214 ? 21.608 17.629 -18.401 1.00 86.69 214 LYS A N 1
ATOM 1730 C CA . LYS A 1 214 ? 20.580 17.471 -17.368 1.00 86.69 214 LYS A CA 1
ATOM 1731 C C . LYS A 1 214 ? 20.439 18.767 -16.562 1.00 86.69 214 LYS A C 1
ATOM 1733 O O . LYS A 1 214 ? 21.420 19.255 -16.008 1.00 86.69 214 LYS A O 1
ATOM 1738 N N . LEU A 1 215 ? 19.227 19.305 -16.509 1.00 83.12 215 LEU A N 1
ATOM 1739 C CA . LEU A 1 215 ? 18.854 20.566 -15.867 1.00 83.12 215 LEU A CA 1
ATOM 1740 C C . LEU A 1 215 ? 18.082 20.335 -14.559 1.00 83.12 215 LEU A C 1
ATOM 1742 O O . LEU A 1 215 ? 18.244 21.106 -13.618 1.00 83.12 215 LEU A O 1
ATOM 1746 N N . ILE A 1 216 ? 17.264 19.282 -14.489 1.00 83.06 216 ILE A N 1
ATOM 1747 C CA . ILE A 1 216 ? 16.457 18.903 -13.321 1.00 83.06 216 ILE A CA 1
ATOM 1748 C C . ILE A 1 216 ? 16.530 17.389 -13.064 1.00 83.06 216 ILE A C 1
ATOM 1750 O O . ILE A 1 216 ? 16.854 16.594 -13.955 1.00 83.06 216 ILE A O 1
ATOM 1754 N N . GLU A 1 217 ? 16.228 16.963 -11.836 1.00 83.56 217 GLU A N 1
ATOM 1755 C CA . GLU A 1 217 ? 16.190 15.539 -11.480 1.00 83.56 217 GLU A CA 1
ATOM 1756 C C . GLU A 1 217 ? 15.129 14.761 -12.278 1.00 83.56 217 GLU A C 1
ATOM 1758 O O . GLU A 1 217 ? 14.267 15.331 -12.947 1.00 83.56 217 GLU A O 1
ATOM 1763 N N . ASP A 1 218 ? 15.241 13.431 -12.260 1.00 86.69 218 ASP A N 1
ATOM 1764 C CA . ASP A 1 218 ? 14.310 12.552 -12.976 1.00 86.69 218 ASP A CA 1
ATOM 17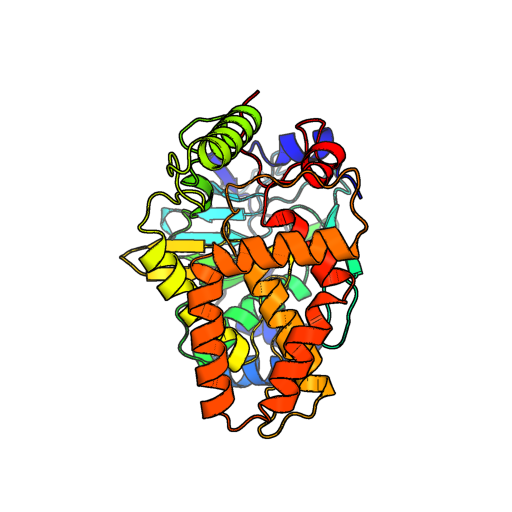65 C C . ASP A 1 218 ? 13.075 12.187 -12.143 1.00 86.69 218 ASP A C 1
ATOM 1767 O O . ASP A 1 218 ? 12.084 11.751 -12.711 1.00 86.69 218 ASP A O 1
ATOM 1771 N N . GLU A 1 219 ? 13.111 12.362 -10.822 1.00 84.88 219 GLU A N 1
ATOM 1772 C CA . GLU A 1 219 ? 12.008 12.080 -9.893 1.00 84.88 219 GLU A CA 1
ATOM 1773 C C . GLU A 1 219 ? 11.714 13.331 -9.055 1.00 84.88 219 GLU A C 1
ATOM 1775 O O . GLU A 1 219 ? 12.608 14.142 -8.808 1.00 84.88 219 GLU A O 1
ATOM 1780 N N . ALA A 1 220 ? 10.467 13.491 -8.604 1.00 74.88 220 ALA A N 1
ATOM 1781 C CA . ALA A 1 220 ? 10.097 14.572 -7.690 1.00 74.88 220 ALA A CA 1
ATOM 1782 C C . ALA A 1 220 ? 10.856 14.470 -6.349 1.00 74.88 220 ALA A C 1
ATOM 1784 O O . ALA A 1 220 ? 11.144 13.376 -5.856 1.00 74.88 220 ALA A O 1
ATOM 1785 N N . HIS A 1 221 ? 11.174 15.608 -5.726 1.00 74.00 221 HIS A N 1
ATOM 1786 C CA . HIS A 1 221 ? 11.878 15.628 -4.441 1.00 74.00 221 HIS A CA 1
ATOM 1787 C C . HIS A 1 221 ? 10.886 15.552 -3.274 1.00 74.00 221 HIS A C 1
ATOM 1789 O O . HIS A 1 221 ? 9.928 16.319 -3.223 1.00 74.00 221 HIS A O 1
ATOM 1795 N N . LEU A 1 222 ? 11.131 14.665 -2.305 1.00 72.75 222 LEU A N 1
ATOM 1796 C CA . LEU A 1 222 ? 10.243 14.438 -1.149 1.00 72.75 222 LEU A CA 1
ATOM 1797 C C . LEU A 1 222 ? 10.604 15.245 0.112 1.00 72.75 222 LEU A C 1
ATOM 1799 O O . LEU A 1 222 ? 10.073 14.992 1.197 1.00 72.75 222 LEU A O 1
ATOM 1803 N N . GLY A 1 223 ? 11.577 16.152 0.025 1.00 78.06 223 GLY A N 1
ATOM 1804 C CA . GLY A 1 223 ? 12.153 16.798 1.211 1.00 78.06 223 GLY A CA 1
ATOM 1805 C C . GLY A 1 223 ? 13.088 15.878 2.011 1.00 78.06 223 GLY A C 1
ATOM 1806 O O . GLY A 1 223 ? 13.484 16.224 3.122 1.00 78.06 223 GLY A O 1
ATOM 1807 N N . VAL A 1 224 ? 13.416 14.701 1.470 1.00 83.06 224 VAL A N 1
ATOM 1808 C CA . VAL A 1 224 ? 14.339 13.703 2.028 1.00 83.06 224 VAL A CA 1
ATOM 1809 C C . VAL A 1 224 ? 15.212 13.146 0.906 1.00 83.06 224 VAL A C 1
ATOM 1811 O O . VAL A 1 224 ? 14.854 13.255 -0.261 1.00 83.06 224 VAL A O 1
ATOM 1814 N N . ASP A 1 225 ? 16.331 12.509 1.256 1.00 90.00 225 ASP A N 1
ATOM 1815 C CA . ASP A 1 225 ? 17.203 11.861 0.273 1.00 90.00 225 ASP A CA 1
ATOM 1816 C C . ASP A 1 225 ? 16.448 10.762 -0.503 1.00 90.00 225 ASP A C 1
ATOM 1818 O O . ASP A 1 225 ? 16.081 9.718 0.055 1.00 90.00 225 ASP A O 1
ATOM 1822 N N . ASN A 1 226 ? 16.206 11.008 -1.794 1.00 89.19 226 ASN A N 1
ATOM 1823 C CA . ASN A 1 226 ? 15.412 10.136 -2.664 1.00 89.19 226 ASN A CA 1
ATOM 1824 C C . ASN A 1 226 ? 16.038 8.738 -2.809 1.00 89.19 226 ASN A C 1
ATOM 1826 O O . ASN A 1 226 ? 15.320 7.735 -2.836 1.00 89.19 226 ASN A O 1
ATOM 1830 N N . TYR A 1 227 ? 17.373 8.636 -2.829 1.00 93.00 227 TYR A N 1
ATOM 1831 C CA . TYR A 1 227 ? 18.068 7.348 -2.908 1.00 93.00 227 TYR A CA 1
ATOM 1832 C C . TYR A 1 227 ? 17.865 6.506 -1.641 1.00 93.00 227 TYR A C 1
ATOM 1834 O O . TYR A 1 227 ? 17.506 5.325 -1.715 1.00 93.00 227 TYR A O 1
ATOM 1842 N N . TRP A 1 228 ? 18.051 7.103 -0.463 1.00 94.12 228 TRP A N 1
ATOM 1843 C CA . TRP A 1 228 ? 17.771 6.473 0.821 1.00 94.12 228 TRP A CA 1
ATOM 1844 C C . TRP A 1 228 ? 16.308 6.045 0.902 1.00 94.12 228 TRP A C 1
ATOM 1846 O O . TRP A 1 228 ? 16.044 4.897 1.272 1.00 94.12 228 TRP A O 1
ATOM 1856 N N . TYR A 1 229 ? 15.372 6.915 0.510 1.00 93.50 229 TYR A N 1
ATOM 1857 C CA . TYR A 1 229 ? 13.943 6.603 0.496 1.00 93.50 229 TYR A CA 1
ATOM 1858 C C . TYR A 1 229 ? 13.652 5.386 -0.389 1.00 93.50 229 TYR A C 1
ATOM 1860 O O . TYR A 1 229 ? 13.101 4.400 0.106 1.00 93.50 229 TYR A O 1
ATOM 1868 N N . ALA A 1 230 ? 14.109 5.391 -1.645 1.00 95.06 230 ALA A N 1
ATOM 1869 C CA . ALA A 1 230 ? 13.947 4.276 -2.578 1.00 95.06 230 ALA A CA 1
ATOM 1870 C C . ALA A 1 230 ? 14.534 2.966 -2.024 1.00 95.06 230 ALA A C 1
ATOM 1872 O O . ALA A 1 230 ? 13.921 1.898 -2.122 1.00 95.06 230 ALA A O 1
ATOM 1873 N N . LYS A 1 231 ? 15.696 3.033 -1.365 1.00 96.62 231 LYS A N 1
ATOM 1874 C CA . LYS A 1 231 ? 16.342 1.877 -0.728 1.00 96.62 231 LYS A CA 1
ATOM 1875 C C . LYS A 1 231 ? 15.572 1.349 0.487 1.00 96.62 231 LYS A C 1
ATOM 1877 O O . LYS A 1 231 ? 15.501 0.137 0.675 1.00 96.62 231 LYS A O 1
ATOM 1882 N N . GLN A 1 232 ? 15.012 2.212 1.335 1.00 96.06 232 GLN A N 1
ATOM 1883 C CA . GLN A 1 232 ? 14.189 1.758 2.467 1.00 96.06 232 GLN A CA 1
ATOM 1884 C C . GLN A 1 232 ? 12.847 1.207 1.991 1.00 96.06 232 GLN A C 1
ATOM 1886 O O . GLN A 1 232 ? 12.394 0.170 2.477 1.00 96.06 232 GLN A O 1
ATOM 1891 N N . LYS A 1 233 ? 12.228 1.885 1.023 1.00 95.81 233 LYS A N 1
ATOM 1892 C CA . LYS A 1 233 ? 10.932 1.510 0.471 1.00 95.81 233 LYS A CA 1
ATOM 1893 C C . LYS A 1 233 ? 10.998 0.164 -0.236 1.00 95.81 233 LYS A C 1
ATOM 1895 O O . LYS A 1 233 ? 10.190 -0.704 0.073 1.00 95.81 233 LYS A O 1
ATOM 1900 N N . SER A 1 234 ? 11.989 -0.044 -1.101 1.00 97.31 234 SER A N 1
ATOM 1901 C CA . SER A 1 234 ? 12.198 -1.326 -1.789 1.00 97.31 234 SER A CA 1
ATOM 1902 C C . SER A 1 234 ? 12.371 -2.487 -0.810 1.00 97.31 234 SER A C 1
ATOM 1904 O O . SER A 1 234 ? 11.673 -3.487 -0.937 1.00 97.31 234 SER A O 1
ATOM 1906 N N . LYS A 1 235 ? 13.212 -2.345 0.224 1.00 97.12 235 LYS A N 1
ATOM 1907 C CA . LYS A 1 235 ? 13.370 -3.369 1.274 1.00 97.12 235 LYS A CA 1
ATOM 1908 C C . LYS A 1 235 ? 12.055 -3.702 1.973 1.00 97.12 235 LYS A C 1
ATOM 1910 O O . LYS A 1 235 ? 11.758 -4.872 2.194 1.00 97.12 235 LYS A O 1
ATOM 1915 N N . LEU A 1 236 ? 11.285 -2.676 2.327 1.00 96.38 236 LEU A N 1
ATOM 1916 C CA . LEU A 1 236 ? 10.007 -2.837 3.008 1.00 96.38 236 LEU A CA 1
ATOM 1917 C C . LEU A 1 236 ? 8.976 -3.539 2.115 1.00 96.38 236 LEU A C 1
ATOM 1919 O O . LEU A 1 236 ? 8.312 -4.460 2.585 1.00 96.38 236 LEU A O 1
ATOM 1923 N N . LEU A 1 237 ? 8.864 -3.141 0.843 1.00 96.56 237 LEU A N 1
ATOM 1924 C CA . LEU A 1 237 ? 7.959 -3.779 -0.116 1.00 96.56 237 LEU A CA 1
ATOM 1925 C C . LEU A 1 237 ? 8.355 -5.234 -0.354 1.00 96.56 237 LEU A C 1
ATOM 1927 O O . LEU A 1 237 ? 7.511 -6.108 -0.234 1.00 96.56 237 LEU A O 1
ATOM 1931 N N . ILE A 1 238 ? 9.639 -5.518 -0.574 1.00 97.75 238 ILE A N 1
ATOM 1932 C CA . ILE A 1 238 ? 10.136 -6.885 -0.772 1.00 97.75 238 ILE A CA 1
ATOM 1933 C C . ILE A 1 238 ? 9.828 -7.770 0.434 1.00 97.75 238 ILE A C 1
ATOM 1935 O O . ILE A 1 238 ? 9.256 -8.847 0.273 1.00 97.75 238 ILE A O 1
ATOM 1939 N N . GLN A 1 239 ? 10.128 -7.300 1.648 1.00 97.38 239 GLN A N 1
ATOM 1940 C CA . GLN A 1 239 ? 9.808 -8.044 2.865 1.00 97.38 239 GLN A CA 1
ATOM 1941 C C . GLN A 1 239 ? 8.299 -8.295 2.991 1.00 97.38 239 GLN A C 1
ATOM 1943 O O . GLN A 1 239 ? 7.894 -9.375 3.415 1.00 97.38 239 GLN A O 1
ATOM 1948 N N . MET A 1 240 ? 7.465 -7.321 2.623 1.00 97.12 240 MET A N 1
ATOM 1949 C CA . MET A 1 240 ? 6.009 -7.443 2.666 1.00 97.12 240 MET A CA 1
ATOM 1950 C C . MET A 1 240 ? 5.486 -8.420 1.599 1.00 97.12 240 MET A C 1
ATOM 1952 O O . MET A 1 240 ? 4.820 -9.391 1.958 1.00 97.12 240 MET A O 1
ATOM 1956 N N . ASN A 1 241 ? 5.841 -8.224 0.326 1.00 97.44 241 ASN A N 1
ATOM 1957 C CA . ASN A 1 241 ? 5.365 -9.015 -0.810 1.00 97.44 241 ASN A CA 1
ATOM 1958 C C . ASN A 1 241 ? 5.796 -10.477 -0.699 1.00 97.44 241 ASN A C 1
ATOM 1960 O O . ASN A 1 241 ? 4.952 -11.364 -0.777 1.00 97.44 241 ASN A O 1
ATOM 1964 N N . PHE A 1 242 ? 7.072 -10.752 -0.418 1.00 97.56 242 PHE A N 1
ATOM 1965 C CA . PHE A 1 242 ? 7.565 -12.126 -0.249 1.00 97.56 242 PHE A CA 1
ATOM 1966 C C . PHE A 1 242 ? 7.140 -12.777 1.077 1.00 97.56 242 PHE A C 1
ATOM 1968 O O . PHE A 1 242 ? 7.336 -13.977 1.260 1.00 97.56 242 PHE A O 1
ATOM 1975 N N . SER A 1 243 ? 6.502 -12.021 1.978 1.00 97.25 243 SER A N 1
ATOM 1976 C CA . SER A 1 243 ? 5.750 -12.571 3.115 1.00 97.25 243 SER A CA 1
ATOM 1977 C C . SER A 1 243 ? 4.253 -12.744 2.813 1.00 97.25 243 SER A C 1
ATOM 1979 O O . SER A 1 243 ? 3.507 -13.176 3.691 1.00 97.25 243 SER A O 1
ATOM 1981 N N . GLY A 1 244 ? 3.803 -12.401 1.601 1.00 97.06 244 GLY A N 1
ATOM 1982 C CA . GLY A 1 244 ? 2.420 -12.532 1.138 1.00 97.06 244 GLY A CA 1
ATOM 1983 C C . GLY A 1 244 ? 1.522 -11.324 1.388 1.00 97.06 244 GLY A C 1
ATOM 1984 O O . GLY A 1 244 ? 0.318 -11.435 1.207 1.00 97.06 244 GLY A O 1
ATOM 1985 N N . GLY A 1 245 ? 2.055 -10.184 1.822 1.00 96.81 245 GLY A N 1
ATOM 1986 C CA . GLY A 1 245 ? 1.268 -8.987 2.123 1.00 96.81 245 GLY A CA 1
ATOM 1987 C C . GLY A 1 245 ? 1.240 -8.002 0.960 1.00 96.81 245 GLY A C 1
ATOM 1988 O O . GLY A 1 245 ? 2.282 -7.718 0.373 1.00 96.81 245 GLY A O 1
ATOM 1989 N N . PHE A 1 246 ? 0.065 -7.442 0.674 1.00 95.06 246 PHE A N 1
ATOM 1990 C CA . PHE A 1 246 ? -0.130 -6.425 -0.362 1.00 95.06 246 PHE A CA 1
ATOM 1991 C C . PHE A 1 246 ? -1.139 -5.385 0.115 1.00 95.06 246 PHE A C 1
ATOM 1993 O O . PHE A 1 246 ? -2.201 -5.743 0.632 1.00 95.06 246 PHE A O 1
ATOM 2000 N N . ARG A 1 247 ? -0.842 -4.091 -0.052 1.00 90.75 247 ARG A N 1
ATOM 2001 C CA . ARG A 1 247 ? -1.752 -3.021 0.398 1.00 90.75 247 ARG A CA 1
ATOM 2002 C C . ARG A 1 247 ? -2.956 -2.827 -0.516 1.00 90.75 247 ARG A C 1
ATOM 2004 O O . ARG A 1 247 ? -3.968 -2.331 -0.036 1.00 90.75 247 ARG A O 1
ATOM 2011 N N . GLY A 1 248 ? -2.869 -3.223 -1.784 1.00 83.31 248 GLY A N 1
ATOM 2012 C CA . GLY A 1 248 ? -3.885 -2.951 -2.807 1.00 83.31 248 GLY A CA 1
ATOM 2013 C C . GLY A 1 248 ? -3.696 -1.590 -3.492 1.00 83.31 248 GLY A C 1
ATOM 2014 O O . GLY A 1 248 ? -3.077 -0.684 -2.943 1.00 83.31 248 GLY A O 1
ATOM 2015 N N . VAL A 1 249 ? -4.235 -1.450 -4.707 1.00 78.75 249 VAL A N 1
ATOM 2016 C CA . VAL A 1 249 ? -3.913 -0.368 -5.664 1.00 78.75 249 VAL A CA 1
ATOM 2017 C C . VAL A 1 249 ? -4.061 1.039 -5.069 1.00 78.75 249 VAL A C 1
ATOM 2019 O O . VAL A 1 249 ? -3.114 1.823 -5.104 1.00 78.75 249 VAL A O 1
ATOM 2022 N N . LEU A 1 250 ? -5.217 1.355 -4.477 1.00 73.19 250 LEU A N 1
ATOM 2023 C CA . LEU A 1 250 ? -5.514 2.708 -3.980 1.00 73.19 250 LEU A CA 1
ATOM 2024 C C . LEU A 1 250 ? -4.665 3.129 -2.776 1.00 73.19 250 LEU A C 1
ATOM 2026 O O . LEU A 1 250 ? -4.307 4.298 -2.626 1.00 73.19 250 LEU A O 1
ATOM 2030 N N . ASN A 1 251 ? -4.340 2.174 -1.910 1.00 79.00 251 ASN A N 1
ATOM 2031 C CA . ASN A 1 251 ? -3.594 2.432 -0.683 1.00 79.00 251 ASN A CA 1
ATOM 2032 C C . ASN A 1 251 ? -2.076 2.376 -0.886 1.00 79.00 251 ASN A C 1
ATOM 2034 O O . ASN A 1 251 ? -1.314 2.837 -0.030 1.00 79.00 251 ASN A O 1
ATOM 2038 N N . SER A 1 252 ? -1.637 1.879 -2.042 1.00 79.56 252 SER A N 1
ATOM 2039 C CA . SER A 1 252 ? -0.239 1.773 -2.434 1.00 79.56 252 SER A CA 1
ATOM 2040 C C . SER A 1 252 ? 0.357 3.064 -2.985 1.00 79.56 252 SER A C 1
ATOM 2042 O O . SER A 1 252 ? 1.214 2.980 -3.839 1.00 79.56 252 SER A O 1
ATOM 2044 N N . ASN A 1 253 ? -0.017 4.247 -2.496 1.00 79.69 253 ASN A N 1
ATOM 2045 C CA . ASN A 1 253 ? 0.607 5.513 -2.909 1.00 79.69 253 ASN A CA 1
ATOM 2046 C C . ASN A 1 253 ? 1.722 5.956 -1.938 1.00 79.69 253 ASN A C 1
ATOM 2048 O O . ASN A 1 253 ? 1.697 5.605 -0.753 1.00 79.69 253 ASN A O 1
ATOM 2052 N N . PHE A 1 254 ? 2.700 6.730 -2.426 1.00 77.94 254 PHE A N 1
ATOM 2053 C CA . PHE A 1 254 ? 3.767 7.299 -1.583 1.00 77.94 254 PHE A CA 1
ATOM 2054 C C . PHE A 1 254 ? 3.233 8.339 -0.584 1.00 77.94 254 PHE A C 1
ATOM 2056 O O . PHE A 1 254 ? 3.846 8.574 0.456 1.00 77.94 254 PHE A O 1
ATOM 2063 N N . GLY A 1 255 ? 2.063 8.927 -0.847 1.00 77.75 255 GLY A N 1
ATOM 2064 C CA . GLY A 1 255 ? 1.384 9.817 0.092 1.00 77.75 255 GLY A CA 1
ATOM 2065 C C . GLY A 1 255 ? 0.951 9.136 1.385 1.00 77.75 255 GLY A C 1
ATOM 2066 O O . GLY A 1 255 ? 0.792 9.790 2.409 1.00 77.75 255 GLY A O 1
ATOM 2067 N N . ASN A 1 256 ? 0.885 7.810 1.408 1.00 84.44 256 ASN A N 1
ATOM 2068 C CA . ASN A 1 256 ? 0.658 7.029 2.617 1.00 84.44 256 ASN A CA 1
ATOM 2069 C C . ASN A 1 256 ? 1.958 6.647 3.352 1.00 84.44 256 ASN A C 1
ATOM 2071 O O . ASN A 1 256 ? 1.924 5.833 4.283 1.00 84.44 256 ASN A O 1
ATOM 2075 N N . ASP A 1 257 ? 3.093 7.237 2.981 1.00 89.75 257 ASP A N 1
ATOM 2076 C CA . ASP A 1 257 ? 4.381 6.996 3.621 1.00 89.75 257 ASP A CA 1
ATOM 2077 C C . ASP A 1 257 ? 4.711 8.063 4.662 1.00 89.75 257 ASP A C 1
ATOM 2079 O O . ASP A 1 257 ? 4.415 9.246 4.507 1.00 89.75 257 ASP A O 1
ATOM 2083 N N . ILE A 1 258 ? 5.361 7.636 5.741 1.00 89.62 258 ILE A N 1
ATOM 2084 C CA . ILE A 1 258 ? 5.752 8.486 6.865 1.00 89.62 258 ILE A CA 1
ATOM 2085 C C . ILE A 1 258 ? 7.227 8.243 7.154 1.00 89.62 258 ILE A C 1
ATOM 2087 O O . ILE A 1 258 ? 7.640 7.101 7.368 1.00 89.62 258 ILE A O 1
ATOM 2091 N N . VAL A 1 259 ? 8.016 9.315 7.232 1.00 89.00 259 VAL A N 1
ATOM 2092 C CA . VAL A 1 259 ? 9.395 9.258 7.732 1.00 89.00 259 VAL A CA 1
ATOM 2093 C C . VAL A 1 259 ? 9.442 9.854 9.129 1.00 89.00 259 VAL A C 1
ATOM 2095 O O . VAL A 1 259 ? 9.009 10.978 9.371 1.00 89.00 259 VAL A O 1
ATOM 2098 N N . HIS A 1 260 ? 9.950 9.078 10.080 1.00 87.62 260 HIS A N 1
ATOM 2099 C CA . HIS A 1 260 ? 10.116 9.528 11.456 1.00 87.62 260 HIS A CA 1
ATOM 2100 C C . HIS A 1 260 ? 11.318 8.839 12.097 1.00 87.62 260 HIS A C 1
ATOM 2102 O O . HIS A 1 260 ? 11.411 7.611 12.076 1.00 87.62 260 HIS A O 1
ATOM 2108 N N . ASN A 1 261 ? 12.232 9.625 12.677 1.00 86.62 261 ASN A N 1
ATOM 2109 C CA . ASN A 1 261 ? 13.485 9.149 13.276 1.00 86.62 261 ASN A CA 1
ATOM 2110 C C . ASN A 1 261 ? 14.281 8.234 12.327 1.00 86.62 261 ASN A C 1
ATOM 2112 O O . ASN A 1 261 ? 14.642 7.120 12.703 1.00 86.62 261 ASN A O 1
ATOM 2116 N N . GLN A 1 262 ? 14.486 8.687 11.081 1.00 85.88 262 GLN A N 1
ATOM 2117 C CA . GLN A 1 262 ? 15.193 7.945 10.022 1.00 85.88 262 GLN A CA 1
ATOM 2118 C C . GLN A 1 262 ? 14.624 6.537 9.764 1.00 85.88 262 GLN A C 1
ATOM 2120 O O . GLN A 1 262 ? 15.343 5.608 9.402 1.00 85.88 262 GLN A O 1
ATOM 2125 N N . LYS A 1 263 ? 13.317 6.353 9.971 1.00 90.44 263 LYS A N 1
ATOM 2126 C CA . LYS A 1 263 ? 12.599 5.125 9.627 1.00 90.44 263 LYS A CA 1
ATOM 2127 C C . LYS A 1 263 ? 11.436 5.457 8.718 1.00 90.44 263 LYS A C 1
ATOM 2129 O O . LYS A 1 263 ? 10.722 6.428 8.969 1.00 90.44 263 LYS A O 1
ATOM 2134 N N . LEU A 1 264 ? 11.262 4.625 7.700 1.00 92.31 264 LEU A N 1
ATOM 2135 C CA . LEU A 1 264 ? 10.124 4.656 6.801 1.00 92.31 264 LEU A CA 1
ATOM 2136 C C . LEU A 1 264 ? 9.014 3.758 7.349 1.00 92.31 264 LEU A C 1
ATOM 2138 O O . LEU A 1 264 ? 9.259 2.614 7.736 1.00 92.31 264 LEU A O 1
ATOM 2142 N N . TYR A 1 265 ? 7.797 4.279 7.359 1.00 91.88 265 TYR A N 1
ATOM 2143 C CA . TYR A 1 265 ? 6.585 3.549 7.690 1.00 91.88 265 TYR A CA 1
ATOM 2144 C C . TYR A 1 265 ? 5.581 3.711 6.555 1.00 91.88 265 TYR A C 1
ATOM 2146 O O . TYR A 1 265 ? 5.518 4.769 5.934 1.00 91.88 265 TYR A O 1
ATOM 2154 N N . ILE A 1 266 ? 4.758 2.688 6.346 1.00 90.81 266 ILE A N 1
ATOM 2155 C CA . ILE A 1 266 ? 3.603 2.738 5.448 1.00 90.81 266 ILE A CA 1
ATOM 2156 C C . ILE A 1 266 ? 2.313 2.697 6.273 1.00 90.81 266 ILE A C 1
ATOM 2158 O O . ILE A 1 266 ? 2.266 2.070 7.341 1.00 90.81 266 ILE A O 1
ATOM 2162 N N . CYS A 1 267 ? 1.286 3.410 5.823 1.00 88.44 267 CYS A N 1
ATOM 2163 C CA . CYS A 1 267 ? -0.027 3.450 6.461 1.00 88.44 267 CYS A CA 1
ATOM 2164 C C . CYS A 1 267 ? -1.161 3.237 5.449 1.00 88.44 267 CYS A C 1
ATOM 2166 O O . CYS A 1 267 ? -0.893 3.067 4.265 1.00 88.44 267 CYS A O 1
ATOM 2168 N N . ASP A 1 268 ? -2.399 3.230 5.957 1.00 87.56 268 ASP A N 1
ATOM 2169 C CA . ASP A 1 268 ? -3.641 2.926 5.238 1.00 87.56 268 ASP A CA 1
ATOM 2170 C C . ASP A 1 268 ? -3.678 1.522 4.619 1.00 87.56 268 ASP A C 1
ATOM 2172 O O . ASP A 1 268 ? -3.059 1.225 3.603 1.00 87.56 268 ASP A O 1
ATOM 2176 N N . PHE A 1 269 ? -4.429 0.638 5.274 1.00 92.44 269 PHE A N 1
ATOM 2177 C CA . PHE A 1 269 ? -4.468 -0.795 4.985 1.00 92.44 269 PHE A CA 1
ATOM 2178 C C . PHE A 1 269 ? -5.893 -1.330 4.842 1.00 92.44 269 PHE A C 1
ATOM 2180 O O . PHE A 1 269 ? -6.128 -2.526 4.977 1.00 92.44 269 PHE A O 1
ATOM 2187 N N . ASP A 1 270 ? -6.871 -0.476 4.554 1.00 87.56 270 ASP A N 1
ATOM 2188 C CA . ASP A 1 270 ? -8.275 -0.881 4.434 1.00 87.56 270 ASP A CA 1
ATOM 2189 C C . ASP A 1 270 ? -8.581 -1.775 3.217 1.00 87.56 270 ASP A C 1
ATOM 2191 O O . ASP A 1 270 ? -9.693 -2.288 3.110 1.00 87.56 270 ASP A O 1
ATOM 2195 N N . THR A 1 271 ? -7.583 -2.014 2.361 1.00 89.12 271 THR A N 1
ATOM 2196 C CA . THR A 1 271 ? -7.579 -2.984 1.246 1.00 89.12 271 THR A CA 1
ATOM 2197 C C . THR A 1 271 ? -6.500 -4.055 1.382 1.00 89.12 271 THR A C 1
ATOM 2199 O O . THR A 1 271 ? -6.239 -4.801 0.439 1.00 89.12 271 THR A O 1
ATOM 2202 N N . PHE A 1 272 ? -5.833 -4.127 2.536 1.00 94.25 272 PHE A N 1
ATOM 2203 C CA . PHE A 1 272 ? -4.704 -5.027 2.717 1.00 94.25 272 PHE A CA 1
ATOM 2204 C C . PHE A 1 272 ? -5.129 -6.488 2.605 1.00 94.25 272 PHE A C 1
ATOM 2206 O O . PHE A 1 272 ? -6.036 -6.947 3.299 1.00 94.25 272 PHE A O 1
ATOM 2213 N N . THR A 1 273 ? -4.428 -7.232 1.763 1.00 94.81 273 THR A N 1
ATOM 2214 C CA . THR A 1 273 ? -4.668 -8.657 1.549 1.00 94.81 273 THR A CA 1
ATOM 2215 C C . THR A 1 273 ? -3.419 -9.433 1.926 1.00 94.81 273 THR A C 1
ATOM 2217 O O . THR A 1 273 ? -2.304 -9.008 1.609 1.00 94.81 273 THR A O 1
ATOM 2220 N N . ALA A 1 274 ? -3.608 -10.572 2.594 1.00 96.56 274 ALA A N 1
ATOM 2221 C CA . ALA A 1 274 ? -2.533 -11.530 2.811 1.00 96.56 274 ALA A CA 1
ATOM 2222 C C . ALA A 1 274 ? -2.804 -12.822 2.036 1.00 96.56 274 ALA A C 1
ATOM 2224 O O . ALA A 1 274 ? -3.824 -13.484 2.238 1.00 96.56 274 ALA A O 1
ATOM 2225 N N . ILE A 1 275 ? -1.868 -13.188 1.170 1.00 96.06 275 ILE A N 1
ATOM 2226 C CA . ILE A 1 275 ? -1.888 -14.425 0.396 1.00 96.06 275 ILE A CA 1
ATOM 2227 C C . ILE A 1 275 ? -0.868 -15.413 0.955 1.00 96.06 275 ILE A C 1
ATOM 2229 O O . ILE A 1 275 ? 0.176 -15.039 1.490 1.00 96.06 275 ILE A O 1
ATOM 2233 N N . GLN A 1 276 ? -1.153 -16.700 0.797 1.00 95.19 276 GLN A N 1
ATOM 2234 C CA . GLN A 1 276 ? -0.201 -17.734 1.162 1.00 95.19 276 GLN A CA 1
ATOM 2235 C C . GLN A 1 276 ? 0.885 -17.850 0.092 1.00 95.19 276 GLN A C 1
ATOM 2237 O O . GLN A 1 276 ? 0.576 -18.111 -1.067 1.00 95.19 276 GLN A O 1
ATOM 2242 N N . ILE A 1 277 ? 2.150 -17.745 0.505 1.00 95.44 277 ILE A N 1
ATOM 2243 C CA . ILE A 1 277 ? 3.297 -18.001 -0.366 1.00 95.44 277 ILE A CA 1
ATOM 2244 C C . ILE A 1 277 ? 3.594 -19.512 -0.407 1.00 95.44 277 ILE A C 1
ATOM 2246 O O . ILE A 1 277 ? 3.970 -20.080 0.624 1.00 95.44 277 ILE A O 1
ATOM 2250 N N . PRO A 1 278 ? 3.434 -20.198 -1.552 1.00 94.75 278 PRO A N 1
ATOM 2251 C CA . PRO A 1 278 ? 3.805 -21.602 -1.678 1.00 94.75 278 PRO A CA 1
ATOM 2252 C C . PRO A 1 278 ? 5.331 -21.755 -1.755 1.00 94.75 278 PRO A C 1
ATOM 2254 O O . PRO A 1 278 ? 6.039 -20.905 -2.290 1.00 94.75 278 PRO A O 1
ATOM 2257 N N . ALA A 1 279 ? 5.845 -22.884 -1.261 1.00 92.81 279 ALA A N 1
ATOM 2258 C CA . ALA A 1 279 ? 7.276 -23.190 -1.340 1.00 92.81 279 ALA A CA 1
ATOM 2259 C C . ALA A 1 279 ? 7.749 -23.437 -2.785 1.00 92.81 279 ALA A C 1
ATOM 2261 O O . ALA A 1 279 ? 8.883 -23.125 -3.127 1.00 92.81 279 ALA A O 1
ATOM 2262 N N . LYS A 1 280 ? 6.874 -24.001 -3.626 1.00 95.12 280 LYS A N 1
ATOM 2263 C CA . LYS A 1 280 ? 7.111 -24.257 -5.051 1.00 95.12 280 LYS A CA 1
ATOM 2264 C C . LYS A 1 280 ? 5.908 -23.745 -5.848 1.00 95.12 280 LYS A C 1
ATOM 2266 O O . LYS A 1 280 ? 4.993 -24.528 -6.100 1.00 95.12 280 LYS A O 1
ATOM 2271 N N . PRO A 1 281 ? 5.835 -22.437 -6.139 1.00 97.06 281 PRO A N 1
ATOM 2272 C CA . PRO A 1 281 ? 4.734 -21.890 -6.920 1.00 97.06 281 PRO A CA 1
ATOM 2273 C C . PRO A 1 281 ? 4.748 -22.428 -8.352 1.00 97.06 281 PRO A C 1
ATOM 2275 O O . PRO A 1 281 ? 5.811 -22.619 -8.946 1.00 97.06 281 PRO A O 1
ATOM 2278 N N . ASP A 1 282 ? 3.559 -22.632 -8.911 1.00 97.44 282 ASP A N 1
ATOM 2279 C CA . ASP A 1 282 ? 3.400 -22.844 -10.344 1.00 97.44 282 ASP A CA 1
ATOM 2280 C C . ASP A 1 282 ? 3.488 -21.511 -11.107 1.00 97.44 282 ASP A C 1
ATOM 2282 O O . ASP A 1 282 ? 3.546 -20.421 -10.527 1.00 97.44 282 ASP A O 1
ATOM 2286 N N . TYR A 1 283 ? 3.505 -21.596 -12.436 1.00 97.25 283 TYR A N 1
ATOM 2287 C CA . TYR A 1 283 ? 3.581 -20.409 -13.281 1.00 97.25 283 TYR A CA 1
ATOM 2288 C C . TYR A 1 283 ? 2.389 -19.462 -13.075 1.00 97.25 283 TYR A C 1
ATOM 2290 O O . TYR A 1 283 ? 2.577 -18.249 -13.022 1.00 97.25 283 TYR A O 1
ATOM 2298 N N . LYS A 1 284 ? 1.172 -19.997 -12.894 1.00 96.50 284 LYS A N 1
ATOM 2299 C CA . LYS A 1 284 ? -0.037 -19.185 -12.687 1.00 96.50 284 LYS A CA 1
ATOM 2300 C C . LYS A 1 284 ? 0.091 -18.319 -11.435 1.00 96.50 284 LYS A C 1
ATOM 2302 O O . LYS A 1 284 ? -0.189 -17.123 -11.490 1.00 96.50 284 LYS A O 1
ATOM 2307 N N . TYR A 1 285 ? 0.550 -18.902 -10.330 1.00 97.06 285 TYR A N 1
ATOM 2308 C CA . TYR A 1 285 ? 0.811 -18.170 -9.099 1.00 97.06 285 TYR A CA 1
ATOM 2309 C C . TYR A 1 285 ? 1.885 -17.097 -9.303 1.00 97.06 285 TYR A C 1
ATOM 2311 O O . TYR A 1 285 ? 1.676 -15.950 -8.906 1.00 97.06 285 TYR A O 1
ATOM 2319 N N . ILE A 1 286 ? 3.017 -17.448 -9.930 1.00 97.81 286 ILE A N 1
ATOM 2320 C CA . ILE A 1 286 ? 4.112 -16.497 -10.190 1.00 97.81 286 ILE A CA 1
ATOM 2321 C C . ILE A 1 286 ? 3.610 -15.328 -11.037 1.00 97.81 286 ILE A C 1
ATOM 2323 O O . ILE A 1 286 ? 3.879 -14.183 -10.685 1.00 97.81 286 ILE A O 1
ATOM 2327 N N . LYS A 1 287 ? 2.832 -15.587 -12.093 1.00 96.62 287 LYS A N 1
ATOM 2328 C CA . LYS A 1 287 ? 2.256 -14.547 -12.953 1.00 96.62 287 LYS A CA 1
ATOM 2329 C C . LYS A 1 287 ? 1.440 -13.536 -12.145 1.00 96.62 287 LYS A C 1
ATOM 2331 O O . LYS A 1 287 ? 1.688 -12.335 -12.231 1.00 96.62 287 LYS A O 1
ATOM 2336 N N . SER A 1 288 ? 0.521 -14.009 -11.304 1.00 95.69 288 SER A N 1
ATOM 2337 C CA . SER A 1 288 ? -0.301 -13.140 -10.451 1.00 95.69 288 SER A CA 1
ATOM 2338 C C . SER A 1 288 ? 0.521 -12.401 -9.392 1.00 95.69 288 SER A C 1
ATOM 2340 O O . SER A 1 288 ? 0.295 -11.215 -9.153 1.00 95.69 288 SER A O 1
ATOM 2342 N N . PHE A 1 289 ? 1.501 -13.075 -8.786 1.00 97.19 289 PHE A N 1
ATOM 2343 C CA . PHE A 1 289 ? 2.399 -12.484 -7.795 1.00 97.19 289 PHE A CA 1
ATOM 2344 C C . PHE A 1 289 ? 3.255 -11.360 -8.383 1.00 97.19 289 PHE A C 1
ATOM 2346 O O . PHE A 1 289 ? 3.376 -10.291 -7.777 1.00 97.19 289 PHE A O 1
ATOM 2353 N N . VAL A 1 290 ? 3.829 -11.587 -9.566 1.00 97.31 290 VAL A N 1
ATOM 2354 C CA . VAL A 1 290 ? 4.653 -10.607 -10.278 1.00 97.31 290 VAL A CA 1
ATOM 2355 C C . VAL A 1 290 ? 3.793 -9.421 -10.698 1.00 97.31 290 VAL A C 1
ATOM 2357 O O . VAL A 1 290 ? 4.190 -8.288 -10.437 1.00 97.31 290 VAL A O 1
ATOM 2360 N N . LEU A 1 291 ? 2.591 -9.654 -11.240 1.00 95.44 291 LEU A N 1
ATOM 2361 C CA . LEU A 1 291 ? 1.658 -8.580 -11.588 1.00 95.44 291 LEU A CA 1
ATOM 2362 C C . LEU A 1 291 ? 1.364 -7.685 -10.384 1.00 95.44 291 LEU A C 1
ATOM 2364 O O . LEU A 1 291 ? 1.600 -6.482 -10.435 1.00 95.44 291 LEU A O 1
ATOM 2368 N N . TRP A 1 292 ? 0.916 -8.268 -9.275 1.00 94.44 292 TRP A N 1
ATOM 2369 C CA . TRP A 1 292 ? 0.621 -7.526 -8.050 1.00 94.44 292 TRP A CA 1
ATOM 2370 C C . TRP A 1 292 ? 1.823 -6.740 -7.518 1.00 94.44 292 TRP A C 1
ATOM 2372 O O . TRP A 1 292 ? 1.678 -5.579 -7.138 1.00 94.44 292 TRP A O 1
ATOM 2382 N N . SER A 1 293 ? 3.008 -7.349 -7.531 1.00 95.88 293 SER A N 1
ATOM 2383 C CA . SER A 1 293 ? 4.260 -6.715 -7.106 1.00 95.88 293 SER A CA 1
ATOM 2384 C C . SER A 1 293 ? 4.632 -5.520 -7.988 1.00 95.88 293 SER A C 1
ATOM 2386 O O . SER A 1 293 ? 4.999 -4.459 -7.476 1.00 95.88 293 SER A O 1
ATOM 2388 N N . VAL A 1 294 ? 4.491 -5.658 -9.310 1.00 95.62 294 VAL A N 1
ATOM 2389 C CA . VAL A 1 294 ? 4.731 -4.576 -10.274 1.00 95.62 294 VAL A CA 1
ATOM 2390 C C . VAL A 1 294 ? 3.718 -3.453 -10.069 1.00 95.62 294 VAL A C 1
ATOM 2392 O O . VAL A 1 294 ? 4.127 -2.305 -9.922 1.00 95.62 294 VAL A O 1
ATOM 2395 N N . ILE A 1 295 ? 2.420 -3.763 -9.974 1.00 92.12 295 ILE A N 1
ATOM 2396 C CA . ILE A 1 295 ? 1.374 -2.755 -9.746 1.00 92.12 295 ILE A CA 1
ATOM 2397 C C . ILE A 1 295 ? 1.589 -2.018 -8.418 1.00 92.12 295 ILE A C 1
ATOM 2399 O O . ILE A 1 295 ? 1.513 -0.791 -8.377 1.00 92.12 295 ILE A O 1
ATOM 2403 N N . GLU A 1 296 ? 1.900 -2.725 -7.329 1.00 92.31 296 GLU A N 1
ATOM 2404 C CA . GLU A 1 296 ? 2.167 -2.084 -6.037 1.00 92.31 296 GLU A CA 1
ATOM 2405 C C . GLU A 1 296 ? 3.416 -1.192 -6.081 1.00 92.31 296 GLU A C 1
ATOM 2407 O O . GLU A 1 296 ? 3.421 -0.119 -5.470 1.00 92.31 296 GLU A O 1
ATOM 2412 N N . THR A 1 297 ? 4.443 -1.592 -6.836 1.00 94.38 297 THR A N 1
ATOM 2413 C CA . THR A 1 297 ? 5.654 -0.786 -7.041 1.00 94.38 297 THR A CA 1
ATOM 2414 C C . THR A 1 297 ? 5.362 0.462 -7.876 1.00 94.38 297 THR A C 1
ATOM 2416 O O . THR A 1 297 ? 5.776 1.552 -7.490 1.00 94.38 297 THR A O 1
ATOM 2419 N N . LEU A 1 298 ? 4.588 0.338 -8.958 1.00 92.00 298 LEU A N 1
ATOM 2420 C CA . LEU A 1 298 ? 4.160 1.471 -9.783 1.00 92.00 298 LEU A CA 1
ATOM 2421 C C . LEU A 1 298 ? 3.351 2.482 -8.972 1.00 92.00 298 LEU A C 1
ATOM 2423 O O . LEU A 1 298 ? 3.699 3.660 -8.929 1.00 92.00 298 LEU A O 1
ATOM 2427 N N . LYS A 1 299 ? 2.319 2.038 -8.248 1.00 87.69 299 LYS A N 1
ATOM 2428 C CA . LYS A 1 299 ? 1.468 2.960 -7.478 1.00 87.69 299 LYS A CA 1
ATOM 2429 C C . LYS A 1 299 ? 2.220 3.703 -6.386 1.00 87.69 299 LYS A C 1
ATOM 2431 O O . LYS A 1 299 ? 1.826 4.814 -6.037 1.00 87.69 299 LYS A O 1
ATOM 2436 N N . THR A 1 300 ? 3.280 3.104 -5.844 1.00 88.50 300 THR A N 1
ATOM 2437 C CA . THR A 1 300 ? 4.033 3.708 -4.743 1.00 88.50 300 THR A CA 1
ATOM 2438 C C . THR A 1 300 ? 5.277 4.453 -5.199 1.00 88.50 300 THR A C 1
ATOM 2440 O O . THR A 1 300 ? 5.957 5.029 -4.349 1.00 88.50 300 THR A O 1
ATOM 2443 N N . SER A 1 301 ? 5.583 4.427 -6.495 1.00 89.50 301 SER A N 1
ATOM 2444 C CA . SER A 1 301 ? 6.672 5.191 -7.086 1.00 89.50 301 SER A CA 1
ATOM 2445 C C . SER A 1 301 ? 6.361 6.679 -7.113 1.00 89.50 301 SER A C 1
ATOM 2447 O O . SER A 1 301 ? 5.209 7.098 -7.217 1.00 89.50 301 SER A O 1
ATOM 2449 N N . LEU A 1 302 ? 7.428 7.471 -7.065 1.00 86.81 302 LEU A N 1
ATOM 2450 C CA . LEU A 1 302 ? 7.358 8.882 -7.405 1.00 86.81 302 LEU A CA 1
ATOM 2451 C C . LEU A 1 302 ? 7.134 9.040 -8.903 1.00 86.81 302 LEU A C 1
ATOM 2453 O O . LEU A 1 302 ? 7.516 8.177 -9.700 1.00 86.81 302 LEU A O 1
ATOM 2457 N N . VAL A 1 303 ? 6.508 10.152 -9.270 1.00 83.94 303 VAL A N 1
ATOM 2458 C CA . VAL A 1 303 ? 6.331 10.515 -10.671 1.00 83.94 303 VAL A CA 1
ATOM 2459 C C . VAL A 1 303 ? 7.702 10.807 -11.276 1.00 83.94 303 VAL A C 1
ATOM 2461 O O . VAL A 1 303 ? 8.503 11.560 -10.712 1.00 83.94 303 VAL A O 1
ATOM 2464 N N . ILE A 1 304 ? 7.957 10.217 -12.441 1.00 88.56 304 ILE A N 1
ATOM 2465 C CA . ILE A 1 304 ? 9.108 10.538 -13.271 1.00 88.56 304 ILE A CA 1
ATOM 2466 C C . ILE A 1 304 ? 8.845 11.869 -13.968 1.00 88.56 304 ILE A C 1
ATOM 2468 O O . ILE A 1 304 ? 7.895 12.020 -14.744 1.00 88.56 304 ILE A O 1
ATOM 2472 N N . VAL A 1 305 ? 9.730 12.826 -13.716 1.00 85.19 305 VAL A N 1
ATOM 2473 C CA . VAL A 1 305 ? 9.761 14.125 -14.377 1.00 85.19 305 VAL A CA 1
ATOM 2474 C C . VAL A 1 305 ? 10.403 13.936 -15.753 1.00 85.19 305 VAL A C 1
ATOM 2476 O O . VAL A 1 305 ? 11.595 14.143 -15.958 1.00 85.19 305 VAL A O 1
ATOM 2479 N N . ASP A 1 306 ? 9.603 13.479 -16.707 1.00 86.44 306 ASP A N 1
ATOM 2480 C CA . ASP A 1 306 ? 9.894 13.414 -18.142 1.00 86.44 306 ASP A CA 1
ATOM 2481 C C . ASP A 1 306 ? 8.578 13.597 -18.899 1.00 86.44 306 ASP A C 1
ATOM 2483 O O . ASP A 1 306 ? 7.516 13.498 -18.297 1.00 86.44 306 ASP A O 1
ATOM 2487 N N . PHE A 1 307 ? 8.632 13.849 -20.201 1.00 85.69 307 PHE A N 1
ATOM 2488 C CA . PHE A 1 307 ? 7.451 14.002 -21.034 1.00 85.69 307 PHE A CA 1
ATOM 2489 C C . PHE A 1 307 ? 7.443 13.045 -22.222 1.00 85.69 307 PHE A C 1
ATOM 2491 O O . PHE A 1 307 ? 8.416 12.960 -22.983 1.00 85.69 307 PHE A O 1
ATOM 2498 N N . VAL A 1 308 ? 6.295 12.390 -22.406 1.00 86.44 308 VAL A N 1
ATOM 2499 C CA . VAL A 1 308 ? 5.976 11.581 -23.585 1.00 86.44 308 VAL A CA 1
ATOM 2500 C C . VAL A 1 308 ? 4.699 12.096 -24.241 1.00 86.44 308 VAL A C 1
ATOM 2502 O O . VAL A 1 308 ? 3.620 12.073 -23.646 1.00 86.44 308 VAL A O 1
ATOM 2505 N N . ASN A 1 309 ? 4.807 12.522 -25.499 1.00 87.69 309 ASN A N 1
ATOM 2506 C CA . ASN A 1 309 ? 3.632 12.771 -26.323 1.00 87.69 309 ASN A CA 1
ATOM 2507 C C . ASN A 1 309 ? 3.064 11.429 -26.807 1.00 87.69 309 ASN A C 1
ATOM 2509 O O . ASN A 1 309 ? 3.734 10.706 -27.539 1.00 87.69 309 ASN A O 1
ATOM 2513 N N . THR A 1 310 ? 1.847 11.095 -26.384 1.00 87.00 310 THR A N 1
ATOM 2514 C CA . THR A 1 310 ? 1.185 9.814 -26.662 1.00 87.00 310 THR A CA 1
ATOM 2515 C C . THR A 1 310 ? 0.095 9.911 -27.730 1.00 87.00 310 THR A C 1
ATOM 2517 O O . THR A 1 310 ? -0.573 8.917 -28.003 1.00 87.00 310 THR A O 1
ATOM 2520 N N . ASP A 1 311 ? -0.074 11.078 -28.357 1.00 85.88 311 ASP A N 1
ATOM 2521 C CA . ASP A 1 311 ? -1.198 11.382 -29.253 1.00 85.88 311 ASP A CA 1
ATOM 2522 C C . ASP A 1 311 ? -1.265 10.487 -30.499 1.00 85.88 311 ASP A C 1
ATOM 2524 O O . ASP A 1 311 ? -2.353 10.154 -30.963 1.00 85.88 311 ASP A O 1
ATOM 2528 N N . GLU A 1 312 ? -0.108 10.067 -31.009 1.00 89.81 312 GLU A N 1
ATOM 2529 C CA . GLU A 1 312 ? 0.024 9.240 -32.218 1.00 89.81 312 GLU A CA 1
ATOM 2530 C C . GLU A 1 312 ? 0.416 7.786 -31.899 1.00 89.81 312 GLU A C 1
ATOM 2532 O O . GLU A 1 312 ? 0.800 7.022 -32.784 1.00 89.81 312 GLU A O 1
ATOM 2537 N N . MET A 1 313 ? 0.349 7.383 -30.626 1.00 90.31 313 MET A N 1
ATOM 2538 C CA . MET A 1 313 ? 0.808 6.070 -30.171 1.00 90.31 313 MET A CA 1
ATOM 2539 C C . MET A 1 313 ? -0.360 5.122 -29.891 1.00 90.31 313 MET A C 1
ATOM 2541 O O . MET A 1 313 ? -1.364 5.477 -29.274 1.00 90.31 313 MET A O 1
ATOM 2545 N N . THR A 1 314 ? -0.202 3.855 -30.274 1.00 88.81 314 THR A N 1
ATOM 2546 C CA . THR A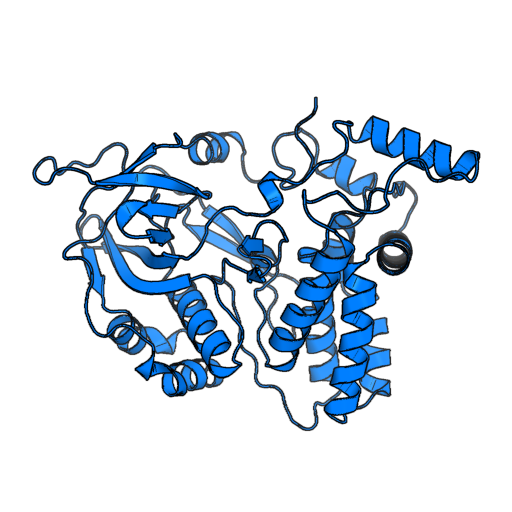 1 314 ? -1.102 2.785 -29.821 1.00 88.81 314 THR A CA 1
ATOM 2547 C C . THR A 1 314 ? -0.947 2.545 -28.316 1.00 88.81 314 THR A C 1
ATOM 2549 O O . THR A 1 314 ? 0.112 2.801 -27.745 1.00 88.81 314 THR A O 1
ATOM 2552 N N . LYS A 1 315 ? -1.966 1.969 -27.658 1.00 82.75 315 LYS A N 1
ATOM 2553 C CA . LYS A 1 315 ? -1.901 1.627 -26.220 1.00 82.75 315 LYS A CA 1
ATOM 2554 C C . LYS A 1 315 ? -0.641 0.831 -25.848 1.00 82.75 315 LYS A C 1
ATOM 2556 O O . LYS A 1 315 ? -0.021 1.122 -24.831 1.00 82.75 315 LYS A O 1
ATOM 2561 N N . LYS A 1 316 ? -0.250 -0.130 -26.692 1.00 85.50 316 LYS A N 1
ATOM 2562 C CA . LYS A 1 316 ? 0.951 -0.951 -26.497 1.00 85.50 316 LYS A CA 1
ATOM 2563 C C . LYS A 1 316 ? 2.231 -0.112 -26.566 1.00 85.50 316 LYS A C 1
ATOM 2565 O O . LYS A 1 316 ? 3.039 -0.179 -25.651 1.00 85.50 316 LYS A O 1
ATOM 2570 N N . GLN A 1 317 ? 2.372 0.728 -27.594 1.00 90.06 317 GLN A N 1
ATOM 2571 C CA . GLN A 1 317 ? 3.528 1.624 -27.730 1.00 90.06 317 GLN A CA 1
ATOM 2572 C C . GLN A 1 317 ? 3.633 2.611 -26.566 1.00 90.06 317 GLN A C 1
ATOM 2574 O O . GLN A 1 317 ? 4.735 2.893 -26.104 1.00 90.06 317 GLN A O 1
ATOM 2579 N N . ILE A 1 318 ? 2.496 3.119 -26.073 1.00 88.19 318 ILE A N 1
ATOM 2580 C CA . ILE A 1 318 ? 2.466 3.967 -24.877 1.00 88.19 318 ILE A CA 1
ATOM 2581 C C . ILE A 1 318 ? 3.046 3.188 -23.695 1.00 88.19 318 ILE A C 1
ATOM 2583 O O . ILE A 1 318 ? 4.030 3.630 -23.112 1.00 88.19 318 ILE A O 1
ATOM 2587 N N . ALA A 1 319 ? 2.486 2.020 -23.374 1.00 88.31 319 ALA A N 1
ATOM 2588 C CA . ALA A 1 319 ? 2.932 1.218 -22.238 1.00 88.31 319 ALA A CA 1
ATOM 2589 C C . ALA A 1 319 ? 4.426 0.852 -22.326 1.00 88.31 319 ALA A C 1
ATOM 2591 O O . ALA A 1 319 ? 5.149 1.031 -21.350 1.00 88.31 319 ALA A O 1
ATOM 2592 N N . GLU A 1 320 ? 4.910 0.423 -23.495 1.00 90.94 320 GLU A N 1
ATOM 2593 C CA . GLU A 1 320 ? 6.322 0.082 -23.725 1.00 90.94 320 GLU A CA 1
ATOM 2594 C C . GLU A 1 320 ? 7.254 1.290 -23.545 1.00 90.94 320 GLU A C 1
ATOM 2596 O O . GLU A 1 320 ? 8.278 1.188 -22.864 1.00 90.94 320 GLU A O 1
ATOM 2601 N N . ASN A 1 321 ? 6.894 2.451 -24.103 1.00 92.44 321 ASN A N 1
ATOM 2602 C CA . ASN A 1 321 ? 7.693 3.671 -23.974 1.00 92.44 321 ASN A CA 1
ATOM 2603 C C . ASN A 1 321 ? 7.731 4.177 -22.529 1.00 92.44 321 ASN A C 1
ATOM 2605 O O . ASN A 1 321 ? 8.806 4.509 -22.023 1.00 92.44 321 ASN A O 1
ATOM 2609 N N . LEU A 1 322 ? 6.578 4.218 -21.854 1.00 92.69 322 LEU A N 1
ATOM 2610 C CA . LEU A 1 322 ? 6.509 4.649 -20.459 1.00 92.69 322 LEU A CA 1
ATOM 2611 C C . LEU A 1 322 ? 7.265 3.679 -19.547 1.00 92.69 322 LEU A C 1
ATOM 2613 O O . LEU A 1 322 ? 8.013 4.122 -18.678 1.00 92.69 322 LEU A O 1
ATOM 2617 N N . TRP A 1 323 ? 7.141 2.370 -19.782 1.00 94.88 323 TRP A N 1
ATOM 2618 C CA . TRP A 1 323 ? 7.873 1.352 -19.032 1.00 94.88 323 TRP A CA 1
ATOM 2619 C C . TRP A 1 323 ? 9.385 1.481 -19.201 1.00 94.88 323 TRP A C 1
ATOM 2621 O O . TRP A 1 323 ? 10.127 1.440 -18.218 1.00 94.88 323 TRP A O 1
ATOM 2631 N N . LYS A 1 324 ? 9.862 1.700 -20.430 1.00 95.06 324 LYS A N 1
ATOM 2632 C CA . LYS A 1 324 ? 11.285 1.932 -20.691 1.00 95.06 324 LYS A CA 1
ATOM 2633 C C . LYS A 1 324 ? 11.808 3.123 -19.887 1.00 95.06 324 LYS A C 1
ATOM 2635 O O . LYS A 1 324 ? 12.799 2.989 -19.178 1.00 95.06 324 LYS A O 1
ATOM 2640 N N . ILE A 1 325 ? 11.113 4.259 -19.947 1.00 94.44 325 ILE A N 1
ATOM 2641 C CA . ILE A 1 325 ? 11.502 5.470 -19.210 1.00 94.44 325 ILE A CA 1
ATOM 2642 C C . ILE A 1 325 ? 11.474 5.214 -17.702 1.00 94.44 325 ILE A C 1
ATOM 2644 O O . ILE A 1 325 ? 12.430 5.537 -16.999 1.00 94.44 325 ILE A O 1
ATOM 2648 N N . TYR A 1 326 ? 10.401 4.602 -17.203 1.00 95.38 326 TYR A N 1
ATOM 2649 C CA . TYR A 1 326 ? 10.242 4.295 -15.788 1.00 95.38 326 TYR A CA 1
ATOM 2650 C C . TYR A 1 326 ? 11.366 3.394 -15.264 1.00 95.38 326 TYR A C 1
ATOM 2652 O O . TYR A 1 326 ? 11.980 3.704 -14.245 1.00 95.38 326 TYR A O 1
ATOM 2660 N N . THR A 1 327 ? 11.690 2.310 -15.968 1.00 95.19 327 THR A N 1
ATOM 2661 C CA . THR A 1 327 ? 12.747 1.381 -15.540 1.00 95.19 327 THR A CA 1
ATOM 2662 C C . THR A 1 327 ? 14.148 1.986 -15.642 1.00 95.19 327 THR A C 1
ATOM 2664 O O . THR A 1 327 ? 15.006 1.710 -14.797 1.00 95.19 327 THR A O 1
ATOM 2667 N N . GLU A 1 328 ? 14.377 2.857 -16.626 1.00 94.50 328 GLU A N 1
ATOM 2668 C CA . GLU A 1 328 ? 15.630 3.592 -16.792 1.00 94.50 328 GLU A CA 1
ATOM 2669 C C . GLU A 1 328 ? 15.818 4.678 -15.730 1.00 94.50 328 GLU A C 1
ATOM 2671 O O . GLU A 1 328 ? 16.952 4.931 -15.320 1.00 94.50 328 GLU A O 1
ATOM 2676 N N . LYS A 1 329 ? 14.743 5.308 -15.249 1.00 94.00 329 LYS A N 1
ATOM 2677 C CA . LYS A 1 329 ? 14.834 6.499 -14.391 1.00 94.00 329 LYS A CA 1
ATOM 2678 C C . LYS A 1 329 ? 14.467 6.267 -12.932 1.00 94.00 329 LYS A C 1
ATOM 2680 O O . LYS A 1 329 ? 15.117 6.853 -12.071 1.00 94.00 329 LYS A O 1
ATOM 2685 N N . SER A 1 330 ? 13.510 5.390 -12.628 1.00 95.56 330 SER A N 1
ATOM 2686 C CA . SER A 1 330 ? 13.018 5.241 -11.258 1.00 95.56 330 SER A CA 1
ATOM 2687 C C . SER A 1 330 ? 14.061 4.625 -10.331 1.00 95.56 330 SER A C 1
ATOM 2689 O O . SER A 1 330 ? 14.518 3.491 -10.536 1.00 95.56 330 SER A O 1
ATOM 2691 N N . LEU A 1 331 ? 14.401 5.340 -9.256 1.00 95.19 331 LEU A N 1
ATOM 2692 C CA . LEU A 1 331 ? 15.276 4.806 -8.216 1.00 95.19 331 LEU A CA 1
ATOM 2693 C C . LEU A 1 331 ? 14.601 3.646 -7.485 1.00 95.19 331 LEU A C 1
ATOM 2695 O O . LEU A 1 331 ? 15.259 2.643 -7.195 1.00 95.19 331 LEU A O 1
ATOM 2699 N N . LEU A 1 332 ? 13.292 3.748 -7.219 1.00 95.88 332 LEU A N 1
ATOM 2700 C CA . LEU A 1 332 ? 12.546 2.698 -6.525 1.00 95.88 332 LEU A CA 1
ATOM 2701 C C . LEU A 1 332 ? 12.564 1.390 -7.314 1.00 95.88 332 LEU A C 1
ATOM 2703 O O . LEU A 1 332 ? 12.925 0.361 -6.741 1.00 95.88 332 LEU A O 1
ATOM 2707 N N . TRP A 1 333 ? 12.229 1.427 -8.609 1.00 97.00 333 TRP A N 1
ATOM 2708 C CA . TRP A 1 333 ? 12.197 0.221 -9.440 1.00 97.00 333 TRP A CA 1
ATOM 2709 C C . TRP A 1 333 ? 13.548 -0.486 -9.466 1.00 97.00 333 TRP A C 1
ATOM 2711 O O . TRP A 1 333 ? 13.620 -1.683 -9.206 1.00 97.00 333 TRP A O 1
ATOM 2721 N N . LYS A 1 334 ? 14.639 0.248 -9.706 1.00 97.44 334 LYS A N 1
ATOM 2722 C CA . LYS A 1 334 ? 15.988 -0.335 -9.766 1.00 97.44 334 LYS A CA 1
ATOM 2723 C C . LYS A 1 334 ? 16.364 -1.059 -8.471 1.00 97.44 334 LYS A C 1
ATOM 2725 O O . LYS A 1 334 ? 16.902 -2.169 -8.515 1.00 97.44 334 LYS A O 1
ATOM 2730 N N . GLN A 1 335 ? 16.070 -0.448 -7.320 1.00 98.00 335 GLN A N 1
ATOM 2731 C CA . GLN A 1 335 ? 16.330 -1.062 -6.014 1.00 98.00 335 GLN A CA 1
ATOM 2732 C C . GLN A 1 335 ? 15.405 -2.262 -5.766 1.00 98.00 335 GLN A C 1
ATOM 2734 O O . GLN A 1 335 ? 15.872 -3.321 -5.345 1.00 98.00 335 GLN A O 1
ATOM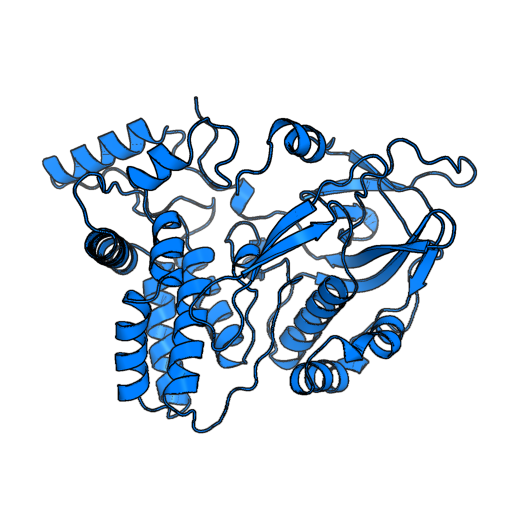 2739 N N . TYR A 1 336 ? 14.110 -2.115 -6.053 1.00 98.38 336 TYR A N 1
ATOM 2740 C CA . TYR A 1 336 ? 13.107 -3.160 -5.859 1.00 98.38 336 TYR A CA 1
ATOM 2741 C C . TYR A 1 336 ? 13.386 -4.381 -6.732 1.00 98.38 336 TYR A C 1
ATOM 2743 O O . TYR A 1 336 ? 13.503 -5.479 -6.204 1.00 98.38 336 TYR A O 1
ATOM 2751 N N . TYR A 1 337 ? 13.574 -4.193 -8.037 1.00 98.00 337 TYR A N 1
ATOM 2752 C CA . TYR A 1 337 ? 13.822 -5.265 -8.999 1.00 98.00 337 TYR A CA 1
ATOM 2753 C C . TYR A 1 337 ? 15.069 -6.081 -8.647 1.00 98.00 337 TYR A C 1
ATOM 2755 O O . TYR A 1 337 ? 15.036 -7.309 -8.649 1.00 98.00 337 TYR A O 1
ATOM 2763 N N . THR A 1 338 ? 16.153 -5.408 -8.250 1.00 97.88 338 THR A N 1
ATOM 2764 C CA . THR A 1 338 ? 17.373 -6.090 -7.797 1.00 97.88 338 THR A CA 1
ATOM 2765 C C . THR A 1 338 ? 17.089 -6.990 -6.592 1.00 97.88 338 THR A C 1
ATOM 2767 O O . THR A 1 338 ? 17.483 -8.155 -6.580 1.00 97.88 338 THR A O 1
ATOM 2770 N N . LEU A 1 339 ? 16.382 -6.473 -5.584 1.00 98.50 339 LEU A N 1
ATOM 2771 C CA . LEU A 1 339 ? 16.020 -7.241 -4.391 1.00 98.50 339 LEU A CA 1
ATOM 2772 C C . LEU A 1 339 ? 14.993 -8.344 -4.690 1.00 98.50 339 LEU A C 1
ATOM 2774 O O . LEU A 1 339 ? 15.067 -9.411 -4.088 1.00 98.50 339 LEU A O 1
ATOM 2778 N N . PHE A 1 340 ? 14.085 -8.120 -5.639 1.00 98.50 340 PHE A N 1
ATOM 2779 C CA . PHE A 1 340 ? 13.102 -9.100 -6.092 1.00 98.50 340 PHE A CA 1
ATOM 2780 C C . PHE A 1 340 ? 13.791 -10.345 -6.647 1.00 98.50 340 PHE A C 1
ATOM 2782 O O . PHE A 1 340 ? 13.503 -11.453 -6.204 1.00 98.50 340 PHE A O 1
ATOM 2789 N N . LEU A 1 341 ? 14.753 -10.160 -7.557 1.00 97.88 341 LEU A N 1
ATOM 2790 C CA . LEU A 1 341 ? 15.533 -11.262 -8.125 1.00 97.88 341 LEU A CA 1
ATOM 2791 C C . LEU A 1 341 ? 16.387 -11.981 -7.069 1.00 97.88 341 LEU A C 1
ATOM 2793 O O . LEU A 1 341 ? 16.644 -13.176 -7.180 1.00 97.88 341 LEU A O 1
ATOM 2797 N N . LEU A 1 342 ? 16.852 -11.272 -6.037 1.00 98.06 342 LEU A N 1
ATOM 2798 C CA . LEU A 1 342 ? 17.584 -11.901 -4.935 1.00 98.06 342 LEU A CA 1
ATOM 2799 C C . LEU A 1 342 ? 16.667 -12.771 -4.064 1.00 98.06 342 LEU A C 1
ATOM 2801 O O . LEU A 1 342 ? 17.053 -13.886 -3.713 1.00 98.06 342 LEU A O 1
ATOM 2805 N N . GLU A 1 343 ? 15.463 -12.299 -3.736 1.00 97.81 343 GLU A N 1
ATOM 2806 C CA . GLU A 1 343 ? 14.493 -13.068 -2.945 1.00 97.81 343 GLU A CA 1
ATOM 2807 C C . GLU A 1 343 ? 13.923 -14.266 -3.709 1.00 97.81 343 GLU A C 1
ATOM 2809 O O . GLU A 1 343 ? 13.806 -15.353 -3.146 1.00 97.81 343 GLU A O 1
ATOM 2814 N N . GLU A 1 344 ? 13.641 -14.098 -4.999 1.00 96.44 344 GLU A N 1
ATOM 2815 C CA . GLU A 1 344 ? 13.240 -15.172 -5.911 1.00 96.44 344 GLU A CA 1
ATOM 2816 C C . GLU A 1 344 ? 14.261 -16.320 -5.916 1.00 96.44 344 GLU A C 1
ATOM 2818 O O . GLU A 1 344 ? 13.901 -17.472 -5.647 1.00 96.44 344 GLU A O 1
ATOM 2823 N N . LYS A 1 345 ? 15.550 -15.999 -6.089 1.00 96.81 345 LYS A N 1
ATOM 2824 C CA . LYS A 1 345 ? 16.650 -16.972 -5.988 1.00 96.81 345 LYS A CA 1
ATOM 2825 C C . LYS A 1 345 ? 16.751 -17.603 -4.605 1.00 96.81 345 LYS A C 1
ATOM 2827 O O . LYS A 1 345 ? 16.943 -18.814 -4.502 1.00 96.81 345 LYS A O 1
ATOM 2832 N N . ARG A 1 346 ? 16.619 -16.807 -3.537 1.00 97.00 346 ARG A N 1
ATOM 2833 C CA . ARG A 1 346 ? 16.675 -17.289 -2.143 1.00 97.00 346 ARG A CA 1
ATOM 2834 C C . ARG A 1 346 ? 15.571 -18.305 -1.846 1.00 97.00 346 ARG A C 1
ATOM 2836 O O . ARG A 1 346 ? 15.781 -19.216 -1.049 1.00 97.00 346 ARG A O 1
ATOM 2843 N N . LEU A 1 347 ? 14.399 -18.142 -2.455 1.00 95.75 347 LEU A N 1
ATOM 2844 C CA . LEU A 1 347 ? 13.268 -19.059 -2.321 1.00 95.75 347 LEU A CA 1
ATOM 2845 C C . LEU A 1 347 ? 13.311 -20.236 -3.302 1.00 95.75 347 LEU A C 1
ATOM 2847 O O . LEU A 1 347 ? 12.428 -21.091 -3.239 1.00 95.75 347 LEU A O 1
ATOM 2851 N N . HIS A 1 348 ? 14.323 -20.309 -4.172 1.00 96.44 348 HIS A N 1
ATOM 2852 C CA . HIS A 1 348 ? 14.456 -21.337 -5.207 1.00 96.44 348 HIS A CA 1
ATOM 2853 C C . HIS A 1 348 ? 13.221 -21.438 -6.113 1.00 96.44 348 HIS A C 1
ATOM 2855 O O . HIS A 1 348 ? 12.788 -22.534 -6.483 1.00 96.44 348 HIS A O 1
ATOM 2861 N N . TRP A 1 349 ? 12.624 -20.294 -6.445 1.00 96.94 349 TRP A N 1
ATOM 2862 C CA . TRP A 1 349 ? 11.560 -20.245 -7.441 1.00 96.94 349 TRP A CA 1
ATOM 2863 C C . TRP A 1 349 ? 12.122 -20.492 -8.844 1.00 96.94 349 TRP A C 1
ATOM 2865 O O . TRP A 1 349 ? 13.328 -20.441 -9.079 1.00 96.94 349 TRP A O 1
ATOM 2875 N N . ASN A 1 350 ? 11.238 -20.825 -9.784 1.00 97.50 350 ASN A N 1
ATOM 2876 C CA . ASN A 1 350 ? 11.639 -21.043 -11.165 1.00 97.50 350 ASN A CA 1
ATOM 2877 C C . ASN A 1 350 ? 11.903 -19.689 -11.847 1.00 97.50 350 ASN A C 1
ATOM 2879 O O . ASN A 1 350 ? 10.963 -18.956 -12.159 1.00 97.50 350 ASN A O 1
ATOM 2883 N N . SER A 1 351 ? 13.175 -19.383 -12.103 1.00 97.00 351 SER A N 1
ATOM 2884 C CA . SER A 1 351 ? 13.585 -18.110 -12.703 1.00 97.00 351 SER A CA 1
ATOM 2885 C C . SER A 1 351 ? 13.049 -17.898 -14.123 1.00 97.00 351 SER A C 1
ATOM 2887 O O . SER A 1 351 ? 12.762 -16.760 -14.490 1.00 97.00 351 SER A O 1
ATOM 2889 N N . GLU A 1 352 ? 12.832 -18.964 -14.904 1.00 97.62 352 GLU A N 1
ATOM 2890 C CA . GLU A 1 352 ? 12.217 -18.850 -16.236 1.00 97.62 352 GLU A CA 1
ATOM 2891 C C . GLU A 1 352 ? 10.748 -18.436 -16.127 1.00 97.62 352 GLU A C 1
ATOM 2893 O O . GLU A 1 352 ? 10.294 -17.557 -16.856 1.00 97.62 352 GLU A O 1
ATOM 2898 N N . TYR A 1 353 ? 10.015 -18.988 -15.154 1.00 98.12 353 TYR A N 1
ATOM 2899 C CA . TYR A 1 353 ? 8.636 -18.570 -14.881 1.00 98.12 353 TYR A CA 1
ATOM 2900 C C . TYR A 1 353 ? 8.557 -17.110 -14.448 1.00 98.12 353 TYR A C 1
ATOM 2902 O O . TYR A 1 353 ? 7.642 -16.399 -14.854 1.00 98.12 353 TYR A O 1
ATOM 2910 N N . VAL A 1 354 ? 9.511 -16.647 -13.643 1.00 97.31 354 VAL A N 1
ATOM 2911 C CA . VAL A 1 354 ? 9.560 -15.253 -13.184 1.00 97.31 354 VAL A CA 1
ATOM 2912 C C . VAL A 1 354 ? 9.870 -14.311 -14.341 1.00 97.31 354 VAL A C 1
ATOM 2914 O O . VAL A 1 354 ? 9.187 -13.300 -14.499 1.00 97.31 354 VAL A O 1
ATOM 2917 N N . LYS A 1 355 ? 10.858 -14.650 -15.175 1.00 96.69 355 LYS A N 1
ATOM 2918 C CA . LYS A 1 355 ? 11.204 -13.875 -16.371 1.00 96.69 355 LYS A CA 1
ATOM 2919 C C . LYS A 1 355 ? 10.014 -13.776 -17.325 1.00 96.69 355 LYS A C 1
ATOM 2921 O O . LYS A 1 355 ? 9.636 -12.673 -17.706 1.00 96.69 355 LYS A O 1
ATOM 2926 N N . GLN A 1 356 ? 9.383 -14.907 -17.633 1.00 97.38 356 GLN A N 1
ATOM 2927 C CA . GLN A 1 356 ? 8.202 -14.941 -18.490 1.00 97.38 356 GLN A CA 1
ATOM 2928 C C . GLN A 1 356 ? 7.036 -14.149 -17.877 1.00 97.38 356 GLN A C 1
ATOM 2930 O O . GLN A 1 356 ? 6.353 -13.412 -18.575 1.00 97.38 356 GLN A O 1
ATOM 2935 N N . ALA A 1 357 ? 6.812 -14.246 -16.564 1.00 97.06 357 ALA A N 1
ATOM 2936 C CA . ALA A 1 357 ? 5.775 -13.472 -15.886 1.00 97.06 357 ALA A CA 1
ATOM 2937 C C . ALA A 1 357 ? 6.020 -11.955 -15.965 1.00 97.06 357 ALA A C 1
ATOM 2939 O O . ALA A 1 357 ? 5.068 -11.203 -16.149 1.00 97.06 357 ALA A O 1
ATOM 2940 N N . LEU A 1 358 ? 7.269 -11.494 -15.847 1.00 95.00 358 LEU A N 1
ATOM 2941 C CA . LEU A 1 358 ? 7.617 -10.074 -15.993 1.00 95.00 358 LEU A CA 1
ATOM 2942 C C . LEU A 1 358 ? 7.329 -9.552 -17.405 1.00 95.00 358 LEU A C 1
ATOM 2944 O O . LEU A 1 358 ? 6.853 -8.428 -17.545 1.00 95.00 358 LEU A O 1
ATOM 2948 N N . GLU A 1 359 ? 7.595 -10.360 -18.432 1.00 93.06 359 GLU A N 1
ATOM 2949 C CA . GLU A 1 359 ? 7.268 -10.035 -19.826 1.00 93.06 359 GLU A CA 1
ATOM 2950 C C . GLU A 1 359 ? 5.745 -9.977 -20.036 1.00 93.06 359 GLU A C 1
ATOM 2952 O O . GLU A 1 359 ? 5.226 -9.006 -20.591 1.00 93.06 359 GLU A O 1
ATOM 2957 N N . ASP A 1 360 ? 5.018 -10.963 -19.508 1.00 92.81 360 ASP A N 1
ATOM 2958 C CA . ASP A 1 360 ? 3.560 -11.052 -19.603 1.00 92.81 360 ASP A CA 1
ATOM 2959 C C . ASP A 1 360 ? 2.842 -9.866 -18.947 1.00 92.81 360 ASP A C 1
ATOM 2961 O O . ASP A 1 360 ? 1.842 -9.381 -19.485 1.00 92.81 360 ASP A O 1
ATOM 2965 N N . VAL A 1 361 ? 3.340 -9.369 -17.806 1.00 91.00 361 VAL A N 1
ATOM 2966 C CA . VAL A 1 361 ? 2.734 -8.231 -17.088 1.00 91.00 361 VAL A CA 1
ATOM 2967 C C . VAL A 1 361 ? 2.555 -7.019 -17.998 1.00 91.00 361 VAL A C 1
ATOM 2969 O O . VAL A 1 361 ? 1.510 -6.368 -17.931 1.00 91.00 361 VAL A O 1
ATOM 2972 N N . LEU A 1 362 ? 3.514 -6.761 -18.894 1.00 86.56 362 LEU A N 1
ATOM 2973 C CA . LEU A 1 362 ? 3.497 -5.607 -19.800 1.00 86.56 362 LEU A CA 1
ATOM 2974 C C . LEU A 1 362 ? 2.325 -5.633 -20.791 1.00 86.56 362 LEU A C 1
ATOM 2976 O O . LEU A 1 362 ? 1.977 -4.605 -21.369 1.00 86.56 362 LEU A O 1
ATOM 2980 N N . THR A 1 363 ? 1.710 -6.800 -20.984 1.00 86.00 363 THR A N 1
ATOM 2981 C CA . THR A 1 363 ? 0.570 -6.994 -21.888 1.00 86.00 363 THR A CA 1
ATOM 2982 C C . THR A 1 363 ? -0.785 -6.901 -21.188 1.00 86.00 363 THR A C 1
ATOM 2984 O O . THR A 1 363 ? -1.820 -6.889 -21.855 1.00 86.00 363 THR A O 1
ATOM 2987 N N . THR A 1 364 ? -0.801 -6.814 -19.855 1.00 88.25 364 THR A N 1
ATOM 2988 C CA . THR A 1 364 ? -2.048 -6.753 -19.085 1.00 88.25 364 THR A CA 1
ATOM 2989 C C . THR A 1 364 ? -2.690 -5.367 -19.158 1.00 88.25 364 THR A C 1
ATOM 2991 O O . THR A 1 364 ? -2.014 -4.335 -19.205 1.00 88.25 364 THR A O 1
ATOM 2994 N N . GLU A 1 365 ? -4.023 -5.340 -19.142 1.00 85.38 365 GLU A N 1
ATOM 2995 C CA . GLU A 1 365 ? -4.804 -4.099 -19.181 1.00 85.38 365 GLU A CA 1
ATOM 2996 C C . GLU A 1 365 ? -4.522 -3.234 -17.948 1.00 85.38 365 GLU A C 1
ATOM 2998 O O . GLU A 1 365 ? -4.217 -2.051 -18.089 1.00 85.38 365 GLU A O 1
ATOM 3003 N N . VAL A 1 366 ? -4.502 -3.845 -16.757 1.00 85.50 366 VAL A N 1
ATOM 3004 C CA . VAL A 1 366 ? -4.198 -3.134 -15.509 1.00 85.50 366 VAL A CA 1
ATOM 3005 C C . VAL A 1 366 ? -2.804 -2.504 -15.525 1.00 85.50 366 VAL A C 1
ATOM 3007 O O . VAL A 1 366 ? -2.656 -1.360 -15.112 1.00 85.50 366 VAL A O 1
ATOM 3010 N N . PHE A 1 367 ? -1.777 -3.178 -16.049 1.00 88.81 367 PHE A N 1
ATOM 3011 C CA . PHE A 1 367 ? -0.449 -2.572 -16.165 1.00 88.81 367 PHE A CA 1
ATOM 3012 C C . PHE A 1 367 ? -0.469 -1.328 -17.057 1.00 88.81 367 PHE A C 1
ATOM 3014 O O . PHE A 1 367 ? 0.052 -0.283 -16.663 1.00 88.81 367 PHE A O 1
ATOM 3021 N N . CYS A 1 368 ? -1.108 -1.426 -18.228 1.00 85.25 368 CYS A N 1
ATOM 3022 C CA . CYS A 1 368 ? -1.223 -0.313 -19.169 1.00 85.25 368 CYS A CA 1
ATOM 3023 C C . CYS A 1 368 ? -1.949 0.895 -18.564 1.00 85.25 368 CYS A C 1
ATOM 3025 O O . CYS A 1 368 ? -1.651 2.026 -18.937 1.00 85.25 368 CYS A O 1
ATOM 3027 N N . GLU A 1 369 ? -2.901 0.670 -17.659 1.00 82.56 369 GLU A N 1
ATOM 3028 C CA . GLU A 1 369 ? -3.583 1.742 -16.934 1.00 82.56 369 GLU A CA 1
ATOM 3029 C C . GLU A 1 369 ? -2.689 2.354 -15.854 1.00 82.56 369 GLU A C 1
ATOM 3031 O O . GLU A 1 369 ? -2.596 3.574 -15.757 1.00 82.56 369 GLU A O 1
ATOM 3036 N N . MET A 1 370 ? -1.993 1.531 -15.067 1.00 85.00 370 MET A N 1
ATOM 3037 C CA . MET A 1 370 ? -1.219 2.013 -13.919 1.00 85.00 370 MET A CA 1
ATOM 3038 C C . MET A 1 370 ? 0.059 2.749 -14.323 1.00 85.00 370 MET A C 1
ATOM 3040 O O . MET A 1 370 ? 0.405 3.741 -13.689 1.00 85.00 370 MET A O 1
ATOM 3044 N N . ILE A 1 371 ? 0.737 2.323 -15.394 1.00 88.69 371 ILE A N 1
ATOM 3045 C CA . ILE A 1 371 ? 1.984 2.963 -15.847 1.00 88.69 371 ILE A CA 1
ATOM 3046 C C . ILE A 1 371 ? 1.778 4.413 -16.324 1.00 88.69 371 ILE A C 1
ATOM 3048 O O . ILE A 1 371 ? 2.722 5.205 -16.321 1.00 88.69 371 ILE A O 1
ATOM 3052 N N . LEU A 1 372 ? 0.547 4.787 -16.700 1.00 84.69 372 LEU A N 1
ATOM 3053 C CA . LEU A 1 372 ? 0.209 6.152 -17.114 1.00 84.69 372 LEU A CA 1
ATOM 3054 C C . LEU A 1 372 ? 0.428 7.173 -15.991 1.00 84.69 372 LEU A C 1
ATOM 3056 O O . LEU A 1 372 ? 0.785 8.312 -16.285 1.00 84.69 372 LEU A O 1
ATOM 3060 N N . ASP A 1 373 ? 0.267 6.770 -14.728 1.00 81.00 373 ASP A N 1
ATOM 3061 C CA . ASP A 1 373 ? 0.420 7.650 -13.562 1.00 81.00 373 ASP A CA 1
ATOM 3062 C C . ASP A 1 373 ? 1.893 7.940 -13.217 1.00 81.00 373 ASP A C 1
ATOM 3064 O O . ASP A 1 373 ? 2.182 8.824 -12.411 1.00 81.00 373 ASP A O 1
ATOM 3068 N N . ASN A 1 374 ? 2.842 7.194 -13.791 1.00 87.19 374 ASN A N 1
ATOM 3069 C CA . ASN A 1 374 ? 4.241 7.216 -13.361 1.00 87.19 374 ASN A CA 1
ATOM 3070 C C . ASN A 1 374 ? 5.147 8.127 -14.186 1.00 87.19 374 ASN A C 1
ATOM 3072 O O . ASN A 1 374 ? 6.248 8.430 -13.740 1.00 87.19 374 ASN A O 1
ATOM 3076 N N . VAL A 1 375 ? 4.723 8.552 -15.374 1.00 87.44 375 VAL A N 1
ATOM 3077 C CA . VAL A 1 375 ? 5.508 9.413 -16.270 1.00 87.44 375 VAL A CA 1
ATOM 3078 C C . VAL A 1 375 ? 4.564 10.438 -16.887 1.00 87.44 375 VAL A C 1
ATOM 3080 O O . VAL A 1 375 ? 3.506 10.067 -17.398 1.00 87.44 375 VAL A O 1
ATOM 3083 N N . ILE A 1 376 ? 4.931 11.722 -16.881 1.00 83.06 376 ILE A N 1
ATOM 3084 C CA . ILE A 1 376 ? 4.065 12.776 -17.431 1.00 83.06 376 ILE A CA 1
ATOM 3085 C C . ILE A 1 376 ? 3.860 12.532 -18.936 1.00 83.06 376 ILE A C 1
ATOM 3087 O O . ILE A 1 376 ? 4.807 12.351 -19.703 1.00 83.06 376 ILE A O 1
ATOM 3091 N N . ASN A 1 377 ? 2.600 12.521 -19.377 1.00 85.19 377 ASN A N 1
ATOM 3092 C CA . ASN A 1 377 ? 2.247 12.215 -20.762 1.00 85.19 377 ASN A CA 1
ATOM 3093 C C . ASN A 1 377 ? 1.008 12.984 -21.246 1.00 85.19 377 ASN A C 1
ATOM 3095 O O . ASN A 1 377 ? 0.173 13.410 -20.443 1.00 85.19 377 ASN A O 1
ATOM 3099 N N . SER A 1 378 ? 0.883 13.174 -22.566 1.00 81.56 378 SER A N 1
ATOM 3100 C CA . SER A 1 378 ? -0.204 13.979 -23.152 1.00 81.56 378 SER A CA 1
ATOM 3101 C C . SER A 1 378 ? -1.594 13.400 -22.874 1.00 81.56 378 SER A C 1
ATOM 3103 O O . SER A 1 378 ? -2.530 14.169 -22.661 1.00 81.56 378 SER A O 1
ATOM 3105 N N . LYS A 1 379 ? -1.733 12.071 -22.799 1.00 77.81 379 LYS A N 1
ATOM 3106 C CA . LYS A 1 379 ? -2.998 11.399 -22.472 1.00 77.81 379 LYS A CA 1
ATOM 3107 C C . LYS A 1 379 ? -3.483 11.738 -21.062 1.00 77.81 379 LYS A C 1
ATOM 3109 O O . LYS A 1 379 ? -4.595 12.239 -20.929 1.00 77.81 379 LYS A O 1
ATOM 3114 N N . VAL A 1 380 ? -2.645 11.569 -20.036 1.00 70.19 380 VAL A N 1
ATOM 3115 C CA . VAL A 1 380 ? -2.993 11.962 -18.656 1.00 70.19 380 VAL A CA 1
ATOM 3116 C C . VAL A 1 380 ? -3.296 13.452 -18.591 1.00 70.19 380 VAL A C 1
ATOM 3118 O O . VAL A 1 380 ? -4.288 13.840 -17.987 1.00 70.19 380 VAL A O 1
ATOM 3121 N N . ILE A 1 381 ? -2.532 14.306 -19.273 1.00 69.25 381 ILE A N 1
ATOM 3122 C CA . ILE A 1 381 ? -2.830 15.744 -19.303 1.00 69.25 381 ILE A CA 1
ATOM 3123 C C . ILE A 1 381 ? -4.222 16.006 -19.912 1.00 69.25 381 ILE A C 1
ATOM 3125 O O . ILE A 1 381 ? -5.019 16.737 -19.330 1.00 69.25 381 ILE A O 1
ATOM 3129 N N . LYS A 1 382 ? -4.564 15.391 -21.048 1.00 68.81 382 LYS A N 1
ATOM 3130 C CA . LYS A 1 382 ? -5.865 15.585 -21.715 1.00 68.81 382 LYS A CA 1
ATOM 3131 C C . LYS A 1 382 ? -7.039 15.020 -20.918 1.00 68.81 382 LYS A C 1
ATOM 3133 O O . LYS A 1 382 ? -8.094 15.643 -20.872 1.00 68.81 382 LYS A O 1
ATOM 3138 N N . GLU A 1 383 ? -6.859 13.860 -20.296 1.00 63.78 383 GLU A N 1
ATOM 3139 C CA . GLU A 1 383 ? -7.906 13.162 -19.543 1.00 63.78 383 GLU A CA 1
ATOM 3140 C C . GLU A 1 383 ? -8.098 13.744 -18.128 1.00 63.78 383 GLU A C 1
ATOM 3142 O O . GLU A 1 383 ? -9.181 13.620 -17.555 1.00 63.78 383 GLU A O 1
ATOM 3147 N N . THR A 1 384 ? -7.088 14.432 -17.577 1.00 52.81 384 THR A N 1
ATOM 3148 C CA . THR A 1 384 ? -7.089 14.921 -16.183 1.00 52.81 384 THR A CA 1
ATOM 3149 C C . THR A 1 384 ? -7.364 16.429 -16.035 1.00 52.81 384 THR A C 1
ATOM 3151 O O . THR A 1 384 ? -7.508 16.906 -14.907 1.00 52.81 384 THR A O 1
ATOM 3154 N N . TYR A 1 385 ? -7.526 17.200 -17.122 1.00 39.50 385 TYR A N 1
ATOM 3155 C CA . TYR A 1 385 ? -7.995 18.595 -17.038 1.00 39.50 385 TYR A CA 1
ATOM 3156 C C . TYR A 1 385 ? -9.454 18.733 -17.517 1.00 39.50 385 TYR A C 1
ATOM 3158 O O . TYR A 1 385 ? -9.780 18.356 -18.638 1.00 39.50 385 TYR A O 1
ATOM 3166 N N . PRO A 1 386 ? -10.365 19.266 -16.676 1.00 35.94 386 PRO A N 1
ATOM 3167 C CA . PRO A 1 386 ? -10.170 20.472 -15.881 1.00 35.94 386 PRO A CA 1
ATOM 3168 C C . PRO A 1 386 ? -9.505 20.192 -14.524 1.00 35.94 386 PRO A C 1
ATOM 3170 O O . PRO A 1 386 ? -9.640 19.080 -14.025 1.00 35.94 386 PRO A O 1
ATOM 3173 N N . PRO A 1 387 ? -8.835 21.192 -13.907 1.00 34.81 387 PRO A N 1
ATOM 3174 C CA . PRO A 1 387 ? -7.867 21.093 -12.785 1.00 34.81 387 PRO A CA 1
ATOM 3175 C C . PRO A 1 387 ? -8.476 20.675 -11.437 1.00 34.81 387 PRO A C 1
ATOM 3177 O O . PRO A 1 387 ? -8.062 21.053 -10.340 1.00 34.81 387 PRO A O 1
ATOM 3180 N N . LYS A 1 388 ? -9.555 19.917 -11.523 1.00 34.62 388 LYS A N 1
ATOM 3181 C CA . LYS A 1 388 ? -10.492 19.638 -10.479 1.00 34.62 388 LYS A CA 1
ATOM 3182 C C . LYS A 1 388 ? -10.312 18.228 -9.899 1.00 34.62 388 LYS A C 1
ATOM 3184 O O . LYS A 1 388 ? -10.797 18.017 -8.792 1.00 34.62 388 LYS A O 1
ATOM 3189 N N . LEU A 1 389 ? -9.564 17.300 -10.500 1.00 33.56 389 LEU A N 1
ATOM 3190 C CA . LEU A 1 389 ? -9.505 15.923 -9.964 1.00 33.56 389 LEU A CA 1
ATOM 3191 C C . LEU A 1 389 ? -8.194 15.141 -10.155 1.00 33.56 389 LEU A C 1
ATOM 3193 O O . LEU A 1 389 ? -8.180 13.960 -9.823 1.00 33.56 389 LEU A O 1
ATOM 3197 N N . SER A 1 390 ? -7.083 15.739 -10.601 1.00 33.62 390 SER A N 1
ATOM 3198 C CA . SER A 1 390 ? -5.799 15.026 -10.510 1.00 33.62 390 SER A CA 1
ATOM 3199 C C . SER A 1 390 ? -5.452 14.838 -9.033 1.00 33.62 390 SER A C 1
ATOM 3201 O O . SER A 1 390 ? -5.292 15.828 -8.313 1.00 33.62 390 SER A O 1
ATOM 3203 N N . PHE A 1 391 ? -5.321 13.601 -8.574 1.00 37.72 391 PHE A N 1
ATOM 3204 C CA . PHE A 1 391 ? -4.920 13.346 -7.194 1.00 37.72 391 PHE A CA 1
ATOM 3205 C C . PHE A 1 391 ? -3.462 13.757 -6.920 1.00 37.72 391 PHE A C 1
ATOM 3207 O O . PHE A 1 391 ? -3.130 13.965 -5.760 1.00 37.72 391 PHE A O 1
ATOM 3214 N N . TYR A 1 392 ? -2.633 13.968 -7.959 1.00 41.62 392 TYR A N 1
ATOM 3215 C CA . TYR A 1 392 ? -1.188 14.186 -7.797 1.00 41.62 392 TYR A CA 1
ATOM 3216 C C . TYR A 1 392 ? -0.523 15.104 -8.846 1.00 41.62 392 TYR A C 1
ATOM 3218 O O . TYR A 1 392 ? 0.665 14.958 -9.098 1.00 41.62 392 TYR A O 1
ATOM 3226 N N . THR A 1 393 ? -1.230 16.074 -9.452 1.00 34.59 393 THR A N 1
ATOM 3227 C CA . THR A 1 393 ? -0.500 17.200 -10.080 1.00 34.59 393 THR A CA 1
ATOM 3228 C C . THR A 1 393 ? -0.413 18.386 -9.120 1.00 34.59 393 THR A C 1
ATOM 3230 O O . THR A 1 393 ? -1.436 18.744 -8.523 1.00 34.59 393 THR A O 1
ATOM 3233 N N . PRO A 1 394 ? 0.779 18.990 -8.935 1.00 33.66 394 PRO A N 1
ATOM 3234 C CA . PRO A 1 394 ? 0.951 20.176 -8.107 1.00 33.66 394 PRO A CA 1
ATOM 3235 C C . PRO A 1 394 ? -0.048 21.251 -8.500 1.00 33.66 394 PRO A C 1
ATOM 3237 O O . PRO A 1 394 ? -0.261 21.538 -9.678 1.00 33.66 394 PRO A O 1
ATOM 3240 N N . GLN A 1 395 ? -0.667 21.851 -7.490 1.00 31.08 395 GLN A N 1
ATOM 3241 C CA . GLN A 1 395 ? -1.499 23.025 -7.681 1.00 31.08 395 GLN A CA 1
ATOM 3242 C C . GLN A 1 395 ? -0.609 24.174 -8.170 1.00 31.08 395 GLN A C 1
ATOM 3244 O O . GLN A 1 395 ? 0.165 24.731 -7.399 1.00 31.08 395 GLN A O 1
ATOM 3249 N N . GLY A 1 396 ? -0.731 24.502 -9.452 1.00 32.69 396 GLY A N 1
ATOM 3250 C CA . GLY A 1 396 ? -0.086 25.644 -10.090 1.00 32.69 396 GLY A CA 1
ATOM 3251 C C . GLY A 1 396 ? -0.800 25.965 -11.397 1.00 32.69 396 GLY A C 1
ATOM 3252 O O . GLY A 1 396 ? -0.431 25.447 -12.449 1.00 32.69 396 GLY A O 1
ATOM 3253 N N . ILE A 1 397 ? -1.869 26.759 -11.294 1.00 33.22 397 ILE A N 1
ATOM 3254 C CA . ILE A 1 397 ? -2.415 27.573 -12.390 1.00 33.22 397 ILE A CA 1
ATOM 3255 C C . ILE A 1 397 ? -2.041 29.007 -12.080 1.00 33.22 397 ILE A C 1
ATOM 3257 O O . ILE A 1 397 ? -2.244 29.382 -10.899 1.00 33.22 397 ILE A O 1
#

Radius of gyration: 21.86 Å; chains: 1; bounding box: 55×52×60 Å

pLDDT: mean 85.1, std 15.44, range [31.08, 98.5]

Sequence (397 aa):
MILDRKKIVPLLQTKKKVLLYPVDGEVYSVADFVKKHKAVLSKHEQLILKNNFRFLSEKKKFNFPLICNTEADNKKIKPIQALSVGSRSALLVKEKIKIKGCKMNLNSDVCFPHEQLHFGDEKMVTTQIPFGVLTVENVMREILAYCFFKQNKIIINHTPVSVFEYMIDGKVVGYGLASHTKNEQRLETNEQYYGLTIKELIFLKELEKKIGIKLIEDEAHLGVDNYWYAKQKSKLLIQMNFSGGFRGVLNSNFGNDIVHNQKLYICDFDTFTAIQIPAKPDYKYIKSFVLWSVIETLKTSLVIVDFVNTDEMTKKQIAENLWKIYTEKSLLWKQYYTLFLLEEKRLHWNSEYVKQALEDVLTTEVFCEMILDNVINSKVIKETYPPKLSFYTPQGI

Organism: NCBI:txid1798547